Protein AF-0000000069190023 (afdb_homodimer)

Structure (mmCIF, N/CA/C/O backbone):
data_AF-0000000069190023-model_v1
#
loop_
_entity.id
_entity.type
_entity.pdbx_description
1 polymer 'Chromosome undetermined scaffold_128, whole genome shotgun sequence'
#
loop_
_atom_site.group_PDB
_atom_site.id
_atom_site.type_symbol
_atom_site.label_atom_id
_atom_site.label_alt_id
_atom_site.label_comp_id
_atom_site.label_asym_id
_atom_site.label_entity_id
_atom_site.label_seq_id
_atom_site.pdbx_PDB_ins_code
_atom_site.Cartn_x
_atom_site.Cartn_y
_atom_site.Cartn_z
_atom_site.occupancy
_atom_site.B_iso_or_equiv
_atom_site.auth_seq_id
_atom_site.auth_comp_id
_atom_site.auth_asym_id
_atom_site.auth_atom_id
_atom_site.pdbx_PDB_model_num
ATOM 1 N N . MET A 1 1 ? 37.844 -54.938 1.347 1 27.3 1 MET A N 1
ATOM 2 C CA . MET A 1 1 ? 37.562 -54.375 0.015 1 27.3 1 MET A CA 1
ATOM 3 C C . MET A 1 1 ? 36.375 -53.438 0.031 1 27.3 1 MET A C 1
ATOM 5 O O . MET A 1 1 ? 35.219 -53.906 0.115 1 27.3 1 MET A O 1
ATOM 9 N N . GLY A 1 2 ? 36.438 -52.438 0.807 1 32.78 2 GLY A N 1
ATOM 10 C CA . GLY A 1 2 ? 35.344 -51.594 1.274 1 32.78 2 GLY A CA 1
ATOM 11 C C . GLY A 1 2 ? 34.656 -50.844 0.153 1 32.78 2 GLY A C 1
ATOM 12 O O . GLY A 1 2 ? 35.25 -50.5 -0.848 1 32.78 2 GLY A O 1
ATOM 13 N N . ASP A 1 3 ? 33.344 -51.094 -0.125 1 28.48 3 ASP A N 1
ATOM 14 C CA . ASP A 1 3 ? 32.469 -50.625 -1.196 1 28.48 3 ASP A CA 1
ATOM 15 C C . ASP A 1 3 ? 32.531 -49.094 -1.325 1 28.48 3 ASP A C 1
ATOM 17 O O . ASP A 1 3 ? 32.25 -48.375 -0.377 1 28.48 3 ASP A O 1
ATOM 21 N N . LYS A 1 4 ? 33.562 -48.562 -2.082 1 33.53 4 LYS A N 1
ATOM 22 C CA . LYS A 1 4 ? 33.562 -47.156 -2.529 1 33.53 4 LYS A CA 1
ATOM 23 C C . LYS A 1 4 ? 32.219 -46.75 -3.078 1 33.53 4 LYS A C 1
ATOM 25 O O . LYS A 1 4 ? 31.703 -47.344 -4.023 1 33.53 4 LYS A O 1
ATOM 30 N N . LYS A 1 5 ? 31.453 -46.344 -2.186 1 37.91 5 LYS A N 1
ATOM 31 C CA . LYS A 1 5 ? 30.172 -45.75 -2.559 1 37.91 5 LYS A CA 1
ATOM 32 C C . LYS A 1 5 ? 30.312 -44.875 -3.814 1 37.91 5 LYS A C 1
ATOM 34 O O . LYS A 1 5 ? 31.219 -44.062 -3.914 1 37.91 5 LYS A O 1
ATOM 39 N N . LYS A 1 6 ? 29.891 -45.406 -4.984 1 35.62 6 LYS A N 1
ATOM 40 C CA . LYS A 1 6 ? 29.688 -44.75 -6.277 1 35.62 6 LYS A CA 1
ATOM 41 C C . LYS A 1 6 ? 29.172 -43.312 -6.102 1 35.62 6 LYS A C 1
ATOM 43 O O . LYS A 1 6 ? 28.172 -43.094 -5.434 1 35.62 6 LYS A O 1
ATOM 48 N N . LYS A 1 7 ? 30 -42.5 -6.078 1 41.22 7 LYS A N 1
ATOM 49 C CA . LYS A 1 7 ? 29.703 -41.062 -6.273 1 41.22 7 LYS A CA 1
ATOM 50 C C . LYS A 1 7 ? 28.734 -40.875 -7.434 1 41.22 7 LYS A C 1
ATOM 52 O O . LYS A 1 7 ? 29.062 -41.156 -8.586 1 41.22 7 LYS A O 1
ATOM 57 N N . GLY A 1 8 ? 27.5 -41.281 -7.359 1 36.22 8 GLY A N 1
ATOM 58 C CA . GLY A 1 8 ? 26.484 -41.188 -8.406 1 36.22 8 GLY A CA 1
ATOM 59 C C . GLY A 1 8 ? 26.75 -40.062 -9.391 1 36.22 8 GLY A C 1
ATOM 60 O O . GLY A 1 8 ? 27.359 -39.031 -9.031 1 36.22 8 GLY A O 1
ATOM 61 N N . ASP A 1 9 ? 26.781 -40.219 -10.773 1 43.06 9 ASP A N 1
ATOM 62 C CA . ASP A 1 9 ? 27 -39.375 -11.953 1 43.06 9 ASP A CA 1
ATOM 63 C C . ASP A 1 9 ? 26.203 -38.062 -11.852 1 43.06 9 ASP A C 1
ATOM 65 O O . ASP A 1 9 ? 25.016 -38.031 -12.164 1 43.06 9 ASP A O 1
ATOM 69 N N . GLN A 1 10 ? 26.125 -37.219 -10.922 1 49.12 10 GLN A N 1
ATOM 70 C CA . GLN A 1 10 ? 25.469 -35.906 -10.852 1 49.12 10 GLN A CA 1
ATOM 71 C C . GLN A 1 10 ? 25.703 -35.125 -12.141 1 49.12 10 GLN A C 1
ATOM 73 O O . GLN A 1 10 ? 26.812 -34.719 -12.43 1 49.12 10 GLN A O 1
ATOM 78 N N . VAL A 1 11 ? 25.125 -35.5 -13.328 1 58.81 11 VAL A N 1
ATOM 79 C CA . VAL A 1 11 ? 25.141 -34.75 -14.57 1 58.81 11 VAL A CA 1
ATOM 80 C C . VAL A 1 11 ? 25.109 -33.25 -14.25 1 58.81 11 VAL A C 1
ATOM 82 O O . VAL A 1 11 ? 24.266 -32.781 -13.477 1 58.81 11 VAL A O 1
ATOM 85 N N . GLU A 1 12 ? 26.188 -32.531 -14.398 1 77.69 12 GLU A N 1
ATOM 86 C CA . GLU A 1 12 ? 26.359 -31.109 -14.211 1 77.69 12 GLU A CA 1
ATOM 87 C C . GLU A 1 12 ? 25.25 -30.312 -14.906 1 77.69 12 GLU A C 1
ATOM 89 O O . GLU A 1 12 ? 24.953 -30.562 -16.078 1 77.69 12 GLU A O 1
ATOM 94 N N . ASP A 1 13 ? 24.266 -29.688 -14.328 1 89.62 13 ASP A N 1
ATOM 95 C CA . ASP A 1 13 ? 23.188 -28.859 -14.836 1 89.62 13 ASP A CA 1
ATOM 96 C C . ASP A 1 13 ? 23.719 -27.516 -15.328 1 89.62 13 ASP A C 1
ATOM 98 O O . ASP A 1 13 ? 24.047 -26.641 -14.523 1 89.62 13 ASP A O 1
ATOM 102 N N . PHE A 1 14 ? 23.922 -27.391 -16.656 1 92.31 14 PHE A N 1
ATOM 103 C CA . PHE A 1 14 ? 24.453 -26.188 -17.266 1 92.31 14 PHE A CA 1
ATOM 104 C C . PHE A 1 14 ? 23.312 -25.25 -17.703 1 92.31 14 PHE A C 1
ATOM 106 O O . PHE A 1 14 ? 23.516 -24.406 -18.562 1 92.31 14 PHE A O 1
ATOM 113 N N . SER A 1 15 ? 22.156 -25.438 -17.188 1 95.12 15 SER A N 1
ATOM 114 C CA . SER A 1 15 ? 20.969 -24.719 -17.656 1 95.12 15 SER A CA 1
ATOM 115 C C . SER A 1 15 ? 21.125 -23.219 -17.422 1 95.12 15 SER A C 1
ATOM 117 O O . SER A 1 15 ? 20.703 -22.406 -18.25 1 95.12 15 SER A O 1
ATOM 119 N N . THR A 1 16 ? 21.734 -22.812 -16.391 1 95.88 16 THR A N 1
ATOM 120 C CA . THR A 1 16 ? 21.875 -21.391 -16.078 1 95.88 16 THR A CA 1
ATOM 121 C C . THR A 1 16 ? 22.828 -20.719 -17.062 1 95.88 16 THR A C 1
ATOM 123 O O . THR A 1 16 ? 22.578 -19.594 -17.5 1 95.88 16 THR A O 1
ATOM 126 N N . GLU A 1 17 ? 23.891 -21.359 -17.328 1 95.25 17 GLU A N 1
ATOM 127 C CA . GLU A 1 17 ? 24.828 -20.844 -18.328 1 95.25 17 GLU A CA 1
ATOM 128 C C . GLU A 1 17 ? 24.156 -20.734 -19.688 1 95.25 17 GLU A C 1
ATOM 130 O O . GLU A 1 17 ? 24.375 -19.781 -20.422 1 95.25 17 GLU A O 1
ATOM 135 N N . GLN A 1 18 ? 23.469 -21.75 -20 1 96.69 18 GLN A N 1
ATOM 136 C CA . GLN A 1 18 ? 22.734 -21.734 -21.25 1 96.69 18 GLN A CA 1
ATOM 137 C C . GLN A 1 18 ? 21.719 -20.594 -21.281 1 96.69 18 GLN A C 1
ATOM 139 O O . GLN A 1 18 ? 21.531 -19.969 -22.328 1 96.69 18 GLN A O 1
ATOM 144 N N . LEU A 1 19 ? 21.031 -20.328 -20.172 1 97.5 19 LEU A N 1
ATOM 145 C CA . LEU A 1 19 ? 20.078 -19.234 -20.047 1 97.5 19 LEU A CA 1
ATOM 146 C C . LEU A 1 19 ? 20.75 -17.891 -20.328 1 97.5 19 LEU A C 1
ATOM 148 O O . LEU A 1 19 ? 20.203 -17.062 -21.062 1 97.5 19 LEU A O 1
ATOM 152 N N . ASN A 1 20 ? 21.891 -17.719 -19.75 1 95.69 20 ASN A N 1
ATOM 153 C CA . ASN A 1 20 ? 22.625 -16.484 -19.938 1 95.69 20 ASN A CA 1
ATOM 154 C C . ASN A 1 20 ? 22.969 -16.25 -21.406 1 95.69 20 ASN A C 1
ATOM 156 O O . ASN A 1 20 ? 22.781 -15.148 -21.922 1 95.69 20 ASN A O 1
ATOM 160 N N . LYS A 1 21 ? 23.406 -17.266 -22.062 1 96.19 21 LYS A N 1
ATOM 161 C CA . LYS A 1 21 ? 23.766 -17.188 -23.484 1 96.19 21 LYS A CA 1
ATOM 162 C C . LYS A 1 21 ? 22.547 -16.938 -24.344 1 96.19 21 LYS A C 1
ATOM 164 O O . LYS A 1 21 ? 22.562 -16.062 -25.219 1 96.19 21 LYS A O 1
ATOM 169 N N . LEU A 1 22 ? 21.547 -17.656 -24.125 1 97.38 22 LEU A N 1
ATOM 170 C CA . LEU A 1 22 ? 20.328 -17.562 -24.922 1 97.38 22 LEU A CA 1
ATOM 171 C C . LEU A 1 22 ? 19.656 -16.203 -24.734 1 97.38 22 LEU A C 1
ATOM 173 O O . LEU A 1 22 ? 19.125 -15.633 -25.688 1 97.38 22 LEU A O 1
ATOM 177 N N . TYR A 1 23 ? 19.594 -15.711 -23.516 1 97.75 23 TYR A N 1
ATOM 178 C CA . TYR A 1 23 ? 19.016 -14.406 -23.219 1 97.75 23 TYR A CA 1
ATOM 179 C C . TYR A 1 23 ? 19.703 -13.312 -24.031 1 97.75 23 TYR A C 1
ATOM 181 O O . TYR A 1 23 ? 19.047 -12.461 -24.625 1 97.75 23 TYR A O 1
ATOM 189 N N . ARG A 1 24 ? 20.984 -13.297 -24.031 1 97.31 24 ARG A N 1
ATOM 190 C CA . ARG A 1 24 ? 21.734 -12.305 -24.797 1 97.31 24 ARG A CA 1
ATOM 191 C C . ARG A 1 24 ? 21.422 -12.383 -26.281 1 97.31 24 ARG A C 1
ATOM 193 O O . ARG A 1 24 ? 21.219 -11.359 -26.938 1 97.31 24 ARG A O 1
ATOM 200 N N . LYS A 1 25 ? 21.406 -13.555 -26.766 1 97.75 25 LYS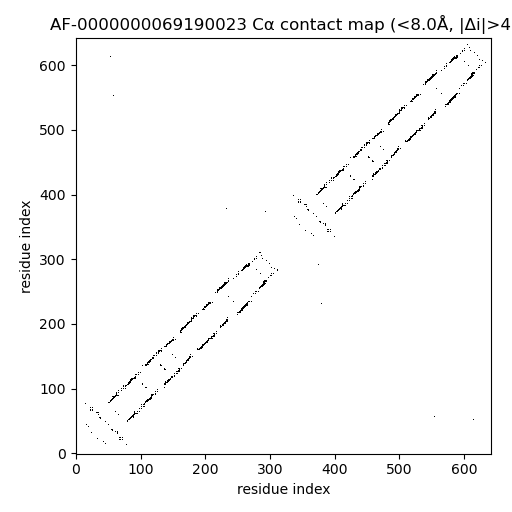 A N 1
ATOM 201 C CA . LYS A 1 25 ? 21.094 -13.781 -28.172 1 97.75 25 LYS A CA 1
ATOM 202 C C . LYS A 1 25 ? 19.703 -13.273 -28.516 1 97.75 25 LYS A C 1
ATOM 204 O O . LYS A 1 25 ? 19.5 -12.617 -29.547 1 97.75 25 LYS A O 1
ATOM 209 N N . ARG A 1 26 ? 18.734 -13.539 -27.688 1 97.5 26 ARG A N 1
ATOM 210 C CA . ARG A 1 26 ? 17.359 -13.141 -27.922 1 97.5 26 ARG A CA 1
ATOM 211 C C . ARG A 1 26 ? 17.203 -11.625 -27.875 1 97.5 26 ARG A C 1
ATOM 213 O O . ARG A 1 26 ? 16.422 -11.047 -28.641 1 97.5 26 ARG A O 1
ATOM 220 N N . CYS A 1 27 ? 17.844 -11.008 -26.938 1 97.69 27 CYS A N 1
ATOM 221 C CA . CYS A 1 27 ? 17.797 -9.555 -26.875 1 97.69 27 CYS A CA 1
ATOM 222 C C . CYS A 1 27 ? 18.344 -8.938 -28.156 1 97.69 27 CYS A C 1
ATOM 224 O O . CYS A 1 27 ? 17.781 -7.984 -28.688 1 97.69 27 CYS A O 1
ATOM 226 N N . GLU A 1 28 ? 19.391 -9.523 -28.625 1 97.19 28 GLU A N 1
ATOM 227 C CA . GLU A 1 28 ? 20 -9.062 -29.875 1 97.19 28 GLU A CA 1
ATOM 228 C C . GLU A 1 28 ? 19.047 -9.242 -31.047 1 97.19 28 GLU A C 1
ATOM 230 O O . GLU A 1 28 ? 18.859 -8.312 -31.844 1 97.19 28 GLU A O 1
ATOM 235 N N . ILE A 1 29 ? 18.5 -10.336 -31.172 1 96.69 29 ILE A N 1
ATOM 236 C CA . ILE A 1 29 ? 17.609 -10.672 -32.281 1 96.69 29 ILE A CA 1
ATOM 237 C C . ILE A 1 29 ? 16.406 -9.727 -32.281 1 96.69 29 ILE A C 1
ATOM 239 O O . ILE A 1 29 ? 15.945 -9.297 -33.344 1 96.69 29 ILE A O 1
ATOM 243 N N . ASN A 1 30 ? 15.922 -9.375 -31.078 1 96.44 30 ASN A N 1
ATOM 244 C CA . ASN A 1 30 ? 14.719 -8.555 -30.953 1 96.44 30 ASN A CA 1
ATOM 245 C C . ASN A 1 30 ? 15.055 -7.066 -30.906 1 96.44 30 ASN A C 1
ATOM 247 O O . ASN A 1 30 ? 14.156 -6.223 -30.953 1 96.44 30 ASN A O 1
ATOM 251 N N . GLY A 1 31 ? 16.312 -6.691 -30.844 1 95.94 31 GLY A N 1
ATOM 252 C CA . GLY A 1 31 ? 16.766 -5.309 -30.844 1 95.94 31 GLY A CA 1
ATOM 253 C C . GLY A 1 31 ? 16.453 -4.578 -29.547 1 95.94 31 GLY A C 1
ATOM 254 O O . GLY A 1 31 ? 16.078 -3.406 -29.578 1 95.94 31 GLY A O 1
ATOM 255 N N . VAL A 1 32 ? 16.375 -5.289 -28.406 1 96.5 32 VAL A N 1
ATOM 256 C CA . VAL A 1 32 ? 16.125 -4.668 -27.109 1 96.5 32 VAL A CA 1
ATOM 257 C C . VAL A 1 32 ? 17.375 -4.75 -26.234 1 96.5 32 VAL A C 1
ATOM 259 O O . VAL A 1 32 ? 18.156 -5.691 -26.359 1 96.5 32 VAL A O 1
ATOM 262 N N . PRO A 1 33 ? 17.641 -3.781 -25.453 1 95.5 33 PRO A N 1
ATOM 263 C CA . PRO A 1 33 ? 18.797 -3.811 -24.562 1 95.5 33 PRO A CA 1
ATOM 264 C C . PRO A 1 33 ? 18.672 -4.859 -23.469 1 95.5 33 PRO A C 1
ATOM 266 O O . PRO A 1 33 ? 17.562 -5.25 -23.109 1 95.5 33 PRO A O 1
ATOM 269 N N . LEU A 1 34 ? 19.812 -5.266 -23.031 1 95 34 LEU A N 1
ATOM 270 C CA . LEU A 1 34 ? 19.828 -6.148 -21.859 1 95 34 LEU A CA 1
ATOM 271 C C . LEU A 1 34 ? 19.344 -5.418 -20.625 1 95 34 LEU A C 1
ATOM 273 O O . LEU A 1 34 ? 19.688 -4.25 -20.406 1 95 34 LEU A O 1
ATOM 277 N N . CYS A 1 35 ? 18.469 -6.105 -19.875 1 93.12 35 CYS A N 1
ATOM 278 C CA . CYS A 1 35 ? 18.141 -5.582 -18.547 1 93.12 35 CYS A CA 1
ATOM 279 C C . CYS A 1 35 ? 19.344 -5.656 -17.625 1 93.12 35 CYS A C 1
ATOM 281 O O . CYS A 1 35 ? 19.859 -6.742 -17.359 1 93.12 35 CYS A O 1
ATOM 283 N N . LYS A 1 36 ? 19.719 -4.59 -17.109 1 86.06 36 LYS A N 1
ATOM 284 C CA . LYS A 1 36 ? 20.938 -4.512 -16.312 1 86.06 36 LYS A CA 1
ATOM 285 C C . LYS A 1 36 ? 20.844 -5.391 -15.07 1 86.06 36 LYS A C 1
ATOM 287 O O . LYS A 1 36 ? 21.781 -6.137 -14.758 1 86.06 36 LYS A O 1
ATOM 292 N N . ILE A 1 37 ? 19.797 -5.332 -14.414 1 84.88 37 ILE A N 1
ATOM 293 C CA . ILE A 1 37 ? 19.609 -6.062 -13.164 1 84.88 37 ILE A CA 1
ATOM 294 C C . ILE A 1 37 ? 19.641 -7.562 -13.43 1 84.88 37 ILE A C 1
ATOM 296 O O . ILE A 1 37 ? 20.328 -8.312 -12.727 1 84.88 37 ILE A O 1
ATOM 300 N N . PHE A 1 38 ? 18.938 -7.977 -14.422 1 92.75 38 PHE A N 1
ATOM 301 C CA . PHE A 1 38 ? 18.844 -9.391 -14.75 1 92.75 38 PHE A CA 1
ATOM 302 C C . PHE A 1 38 ? 20.203 -9.93 -15.188 1 92.75 38 PHE A C 1
ATOM 304 O O . PHE A 1 38 ? 20.625 -11 -14.742 1 92.75 38 PHE A O 1
ATOM 311 N N . LYS A 1 39 ? 20.812 -9.148 -16.031 1 91.56 39 LYS A N 1
ATOM 312 C CA . LYS A 1 39 ? 22.141 -9.531 -16.516 1 91.56 39 LYS A CA 1
ATOM 313 C C . LYS A 1 39 ? 23.109 -9.727 -15.352 1 91.56 39 LYS A C 1
ATOM 315 O O . LYS A 1 39 ? 23.812 -10.742 -15.289 1 91.56 39 LYS A O 1
ATOM 320 N N . GLU A 1 40 ? 23.141 -8.797 -14.539 1 85.19 40 GLU A N 1
ATOM 321 C CA . GLU A 1 40 ? 24.062 -8.852 -13.414 1 85.19 40 GLU A CA 1
ATOM 322 C C . GLU A 1 40 ? 23.75 -10.031 -12.5 1 85.19 40 GLU A C 1
ATOM 324 O O . GLU A 1 40 ? 24.656 -10.695 -12 1 85.19 40 GLU A O 1
ATOM 329 N N . ARG A 1 41 ? 22.531 -10.242 -12.289 1 86 41 ARG A N 1
ATOM 330 C CA . ARG A 1 41 ? 22.125 -11.359 -11.445 1 86 41 ARG A CA 1
ATOM 331 C C . ARG A 1 41 ? 22.5 -12.695 -12.086 1 86 41 ARG A C 1
ATOM 333 O O . ARG A 1 41 ? 23 -13.594 -11.406 1 86 41 ARG A O 1
ATOM 340 N N . LEU A 1 42 ? 22.234 -12.82 -13.297 1 91.06 42 LEU A N 1
ATOM 341 C CA . LEU A 1 42 ? 22.562 -14.039 -14.023 1 91.06 42 LEU A CA 1
ATOM 342 C C . LEU A 1 42 ? 24.062 -14.297 -13.984 1 91.06 42 LEU A C 1
ATOM 344 O O . LEU A 1 42 ? 24.5 -15.43 -13.758 1 91.06 42 LEU A O 1
ATOM 348 N N . GLU A 1 43 ? 24.797 -13.305 -14.234 1 89.44 43 GLU A N 1
ATOM 349 C CA . GLU A 1 43 ? 26.25 -13.438 -14.219 1 89.44 43 GLU A CA 1
ATOM 350 C C . GLU A 1 43 ? 26.75 -13.836 -12.836 1 89.44 43 GLU A C 1
ATOM 352 O O . GLU A 1 43 ? 27.656 -14.68 -12.719 1 89.44 43 GLU A O 1
ATOM 357 N N . ALA A 1 44 ? 26.172 -13.266 -11.906 1 83.62 44 ALA A N 1
ATOM 358 C CA . ALA A 1 44 ? 26.578 -13.578 -10.539 1 83.62 44 ALA A CA 1
ATOM 359 C C . ALA A 1 44 ? 26.281 -15.031 -10.203 1 83.62 44 ALA A C 1
ATOM 361 O O . ALA A 1 44 ? 27.125 -15.734 -9.656 1 83.62 44 ALA A O 1
ATOM 362 N N . VAL A 1 45 ? 25.125 -15.461 -10.5 1 87.12 45 VAL A N 1
ATOM 363 C CA . VAL A 1 45 ? 24.703 -16.828 -10.18 1 87.12 45 VAL A CA 1
ATOM 364 C C . VAL A 1 45 ? 25.547 -17.828 -10.977 1 87.12 45 VAL A C 1
ATOM 366 O O . VAL A 1 45 ? 25.922 -18.875 -10.453 1 87.12 45 VAL A O 1
ATOM 369 N N . CYS A 1 46 ? 25.828 -17.5 -12.188 1 88.94 46 CYS A N 1
ATOM 370 C CA . CYS A 1 46 ? 26.672 -18.344 -13.023 1 88.94 46 CYS A CA 1
ATOM 371 C C . CYS A 1 46 ? 28.062 -18.484 -12.43 1 88.94 46 CYS A C 1
ATOM 373 O O . CYS A 1 46 ? 28.625 -19.578 -12.398 1 88.94 46 CYS A O 1
ATOM 375 N N . SER A 1 47 ? 28.594 -17.406 -11.992 1 88 47 SER A N 1
ATOM 376 C CA . SER A 1 47 ? 29.938 -17.406 -11.445 1 88 47 SER A CA 1
ATOM 377 C C . SER A 1 47 ? 30.031 -18.25 -10.18 1 88 47 SER A C 1
ATOM 379 O O . SER A 1 47 ? 31.078 -18.828 -9.891 1 88 47 SER A O 1
ATOM 381 N N . GLU A 1 48 ? 28.984 -18.344 -9.523 1 86.06 48 GLU A N 1
ATOM 382 C CA . GLU A 1 48 ? 28.938 -19.094 -8.273 1 86.06 48 GLU A CA 1
ATOM 383 C C . GLU A 1 48 ? 28.562 -20.547 -8.516 1 86.06 48 GLU A C 1
ATOM 385 O O . GLU A 1 48 ? 28.547 -21.359 -7.586 1 86.06 48 GLU A O 1
ATOM 390 N N . GLY A 1 49 ? 28.281 -20.891 -9.766 1 86.88 49 GLY A N 1
ATOM 391 C CA . GLY A 1 49 ? 27.859 -22.25 -10.094 1 86.88 49 GLY A CA 1
ATOM 392 C C . GLY A 1 49 ? 26.516 -22.625 -9.5 1 86.88 49 GLY A C 1
ATOM 393 O O . GLY A 1 49 ? 26.281 -23.781 -9.156 1 86.88 49 GLY A O 1
ATOM 394 N N . GLU A 1 50 ? 25.703 -21.578 -9.266 1 89.56 50 GLU A N 1
ATOM 395 C CA . GLU A 1 50 ? 24.375 -21.766 -8.68 1 89.56 50 GLU A CA 1
ATOM 396 C C . GLU A 1 50 ? 23.281 -21.562 -9.727 1 89.56 50 GLU A C 1
ATOM 398 O O . GLU A 1 50 ? 23.562 -21.422 -10.914 1 89.56 50 GLU A O 1
ATOM 403 N N . HIS A 1 51 ? 22.047 -21.688 -9.352 1 93.38 51 HIS A N 1
ATOM 404 C CA . HIS A 1 51 ? 20.891 -21.516 -10.234 1 93.38 51 HIS A CA 1
ATOM 405 C C . HIS A 1 51 ? 20.031 -20.344 -9.773 1 93.38 51 HIS A C 1
ATOM 407 O O . HIS A 1 51 ? 20.078 -19.953 -8.602 1 93.38 51 HIS A O 1
ATOM 413 N N . LEU A 1 52 ? 19.312 -19.844 -10.758 1 92.44 52 LEU A N 1
ATOM 414 C CA . LEU A 1 52 ? 18.438 -18.703 -10.492 1 92.44 52 LEU A CA 1
ATOM 415 C C . LEU A 1 52 ? 17.109 -19.172 -9.914 1 92.44 52 LEU A C 1
ATOM 417 O O . LEU A 1 52 ? 16.312 -19.812 -10.609 1 92.44 52 LEU A O 1
ATOM 421 N N . GLN A 1 53 ? 16.828 -18.875 -8.711 1 91.62 53 GLN A N 1
ATOM 422 C CA . GLN A 1 53 ? 15.586 -19.297 -8.078 1 91.62 53 GLN A CA 1
ATOM 423 C C . GLN A 1 53 ? 14.594 -18.156 -7.984 1 91.62 53 GLN A C 1
ATOM 425 O O . GLN A 1 53 ? 13.375 -18.375 -8.008 1 91.62 53 GLN A O 1
ATOM 430 N N . ASN A 1 54 ? 15.125 -16.984 -7.828 1 90.69 54 ASN A N 1
ATOM 431 C CA . ASN A 1 54 ? 14.305 -15.781 -7.684 1 90.69 54 ASN A CA 1
ATOM 432 C C . ASN A 1 54 ? 14.742 -14.688 -8.656 1 90.69 54 ASN A C 1
ATOM 434 O O . ASN A 1 54 ? 15.93 -14.375 -8.758 1 90.69 54 ASN A O 1
ATOM 438 N N . VAL A 1 55 ? 13.773 -14.141 -9.352 1 92.88 55 VAL A N 1
ATOM 439 C CA . VAL A 1 55 ? 14.023 -13.023 -10.25 1 92.88 55 VAL A CA 1
ATOM 440 C C . VAL A 1 55 ? 13.141 -11.844 -9.867 1 92.88 55 VAL A C 1
ATOM 442 O O . VAL A 1 55 ? 11.914 -11.953 -9.859 1 92.88 55 VAL A O 1
ATOM 445 N N . LYS A 1 56 ? 13.734 -10.805 -9.547 1 91.25 56 LYS A N 1
ATOM 446 C CA . LYS A 1 56 ? 13.047 -9.562 -9.219 1 91.25 56 LYS A CA 1
ATOM 447 C C . LYS A 1 56 ? 13.578 -8.398 -10.047 1 91.25 56 LYS A C 1
ATOM 449 O O . LYS A 1 56 ? 14.75 -8.031 -9.938 1 91.25 56 LYS A O 1
ATOM 454 N N . LEU A 1 57 ? 12.719 -7.883 -10.836 1 92.19 57 LEU A N 1
ATOM 455 C CA . LEU A 1 57 ? 13.109 -6.812 -11.75 1 92.19 57 LEU A CA 1
ATOM 456 C C . LEU A 1 57 ? 12.242 -5.578 -11.539 1 92.19 57 LEU A C 1
ATOM 458 O O . LEU A 1 57 ? 11.047 -5.691 -11.25 1 92.19 57 LEU A O 1
ATOM 462 N N . TRP A 1 58 ? 12.867 -4.379 -11.711 1 88.56 58 TRP A N 1
ATOM 463 C CA . TRP A 1 58 ? 12.125 -3.129 -11.594 1 88.56 58 TRP A CA 1
ATOM 464 C C . TRP A 1 58 ? 12.523 -2.154 -12.703 1 88.56 58 TRP A C 1
ATOM 466 O O . TRP A 1 58 ? 12.203 -0.964 -12.625 1 88.56 58 TRP A O 1
ATOM 476 N N . GLU A 1 59 ? 13.203 -2.643 -13.617 1 87.62 59 GLU A N 1
ATOM 477 C CA . GLU A 1 59 ? 13.594 -1.833 -14.766 1 87.62 59 GLU A CA 1
ATOM 478 C C . GLU A 1 59 ? 12.609 -2.004 -15.922 1 87.62 59 GLU A C 1
ATOM 480 O O . GLU A 1 59 ? 12.156 -3.115 -16.203 1 87.62 59 GLU A O 1
ATOM 485 N N . GLU A 1 60 ? 12.391 -0.888 -16.531 1 90.88 60 GLU A N 1
ATOM 486 C CA . GLU A 1 60 ? 11.477 -0.965 -17.672 1 90.88 60 GLU A CA 1
ATOM 487 C C . GLU A 1 60 ? 12.102 -1.727 -18.828 1 90.88 60 GLU A C 1
ATOM 489 O O . GLU A 1 60 ? 13.164 -1.351 -19.328 1 90.88 60 GLU A O 1
ATOM 494 N N . MET A 1 61 ? 11.461 -2.771 -19.25 1 95.75 61 MET A N 1
ATOM 495 C CA . MET A 1 61 ? 11.93 -3.592 -20.359 1 95.75 61 MET A CA 1
ATOM 496 C C . MET A 1 61 ? 10.938 -3.553 -21.531 1 95.75 61 MET A C 1
ATOM 498 O O . MET A 1 61 ? 11.32 -3.768 -22.672 1 95.75 61 MET A O 1
ATOM 502 N N . GLY A 1 62 ? 9.656 -3.283 -21.172 1 96.12 62 GLY A N 1
ATOM 503 C CA . GLY A 1 62 ? 8.617 -3.383 -22.188 1 96.12 62 GLY A CA 1
ATOM 504 C C . GLY A 1 62 ? 8.242 -4.816 -22.516 1 96.12 62 GLY A C 1
ATOM 505 O O . GLY A 1 62 ? 8.891 -5.758 -22.062 1 96.12 62 GLY A O 1
ATOM 506 N N . PRO A 1 63 ? 7.152 -4.961 -23.312 1 97.06 63 PRO A N 1
ATOM 507 C CA . PRO A 1 63 ? 6.672 -6.312 -23.625 1 97.06 63 PRO A CA 1
ATOM 508 C C . PRO A 1 63 ? 7.684 -7.129 -24.422 1 97.06 63 PRO A C 1
ATOM 510 O O . PRO A 1 63 ? 7.824 -8.336 -24.203 1 97.06 63 PRO A O 1
ATOM 513 N N . VAL A 1 64 ? 8.438 -6.504 -25.312 1 97.5 64 VAL A N 1
ATOM 514 C CA . VAL A 1 64 ? 9.398 -7.207 -26.156 1 97.5 64 VAL A CA 1
ATOM 515 C C . VAL A 1 64 ? 10.586 -7.672 -25.312 1 97.5 64 VAL A C 1
ATOM 517 O O . VAL A 1 64 ? 11.086 -8.781 -25.484 1 97.5 64 VAL A O 1
ATOM 520 N N . GLY A 1 65 ? 11.016 -6.785 -24.422 1 97.81 65 GLY A N 1
ATOM 521 C CA . GLY A 1 65 ? 12.094 -7.16 -23.516 1 97.81 65 GLY A CA 1
ATOM 522 C C . GLY A 1 65 ? 11.734 -8.336 -22.609 1 97.81 65 GLY A C 1
ATOM 523 O O . GLY A 1 65 ? 12.547 -9.242 -22.438 1 97.81 65 GLY A O 1
ATOM 524 N N . VAL A 1 66 ? 10.531 -8.328 -22.109 1 98.12 66 VAL A N 1
ATOM 525 C CA . VAL A 1 66 ? 10.07 -9.422 -21.266 1 98.12 66 VAL A CA 1
ATOM 526 C C . VAL A 1 66 ? 9.953 -10.703 -22.078 1 98.12 66 VAL A C 1
ATOM 528 O O . VAL A 1 66 ? 10.336 -11.781 -21.609 1 98.12 66 VAL A O 1
ATOM 531 N N . ARG A 1 67 ? 9.461 -10.586 -23.234 1 97.75 67 ARG A N 1
ATOM 532 C CA . ARG A 1 67 ? 9.352 -11.734 -24.125 1 97.75 67 ARG A CA 1
ATOM 533 C C . ARG A 1 67 ? 10.711 -12.375 -24.375 1 97.75 67 ARG A C 1
ATOM 535 O O . ARG A 1 67 ? 10.852 -13.594 -24.312 1 97.75 67 ARG A O 1
ATOM 542 N N . ALA A 1 68 ? 11.672 -11.547 -24.672 1 97.81 68 ALA A N 1
ATOM 543 C CA . ALA A 1 68 ? 13.016 -12.055 -24.906 1 97.81 68 ALA A CA 1
ATOM 544 C C . ALA A 1 68 ? 13.523 -12.852 -23.703 1 97.81 68 ALA A C 1
ATOM 546 O O . ALA A 1 68 ? 14.102 -13.93 -23.859 1 97.81 68 ALA A O 1
ATOM 547 N N . MET A 1 69 ? 13.328 -12.352 -22.562 1 98.06 69 MET A N 1
ATOM 548 C CA . MET A 1 69 ? 13.742 -13.008 -21.344 1 98.06 69 MET A CA 1
ATOM 549 C C . MET A 1 69 ? 12.984 -14.32 -21.141 1 98.06 69 MET A C 1
ATOM 551 O O . MET A 1 69 ? 13.594 -15.383 -20.984 1 98.06 69 MET A O 1
ATOM 555 N N . MET A 1 70 ? 11.664 -14.289 -21.266 1 98.19 70 MET A N 1
ATOM 556 C CA . MET A 1 70 ? 10.836 -15.438 -20.906 1 98.19 70 MET A CA 1
ATOM 557 C C . MET A 1 70 ? 10.977 -16.547 -21.953 1 98.19 70 MET A C 1
ATOM 559 O O . MET A 1 70 ? 10.922 -17.734 -21.609 1 98.19 70 MET A O 1
ATOM 563 N N . GLU A 1 71 ? 11.117 -16.219 -23.172 1 97.75 71 GLU A N 1
ATOM 564 C CA . GLU A 1 71 ? 11.336 -17.234 -24.203 1 97.75 71 GLU A CA 1
ATOM 565 C C . GLU A 1 71 ? 12.633 -18 -23.953 1 97.75 71 GLU A C 1
ATOM 567 O O . GLU A 1 71 ? 12.727 -19.188 -24.266 1 97.75 71 GLU A O 1
ATOM 572 N N . SER A 1 72 ? 13.578 -17.328 -23.438 1 98.06 72 SER A N 1
ATOM 573 C CA . SER A 1 72 ? 14.82 -18.016 -23.078 1 98.06 72 SER A CA 1
ATOM 574 C C . SER A 1 72 ? 14.578 -19.047 -21.984 1 98.06 72 SER A C 1
ATOM 576 O O . SER A 1 72 ? 15.086 -20.172 -22.062 1 98.06 72 SER A O 1
ATOM 578 N N . PHE A 1 73 ? 13.82 -18.672 -20.984 1 98.19 73 PHE A N 1
ATOM 579 C CA . PHE A 1 73 ? 13.445 -19.625 -19.953 1 98.19 73 PHE A CA 1
ATOM 580 C C . PHE A 1 73 ? 12.688 -20.812 -20.531 1 98.19 73 PHE A C 1
ATOM 582 O O . PHE A 1 73 ? 12.961 -21.953 -20.188 1 98.19 73 PHE A O 1
ATOM 589 N N . THR A 1 74 ? 11.766 -20.531 -21.453 1 98.12 74 THR A N 1
ATOM 590 C CA . THR A 1 74 ? 10.875 -21.547 -22.031 1 98.12 74 THR A CA 1
ATOM 591 C C . THR A 1 74 ? 11.664 -22.516 -22.891 1 98.12 74 THR A C 1
ATOM 593 O O . THR A 1 74 ? 11.492 -23.734 -22.781 1 98.12 74 THR A O 1
ATOM 596 N N . GLU A 1 75 ? 12.5 -21.984 -23.688 1 97.5 75 GLU A N 1
ATOM 597 C CA . GLU A 1 75 ? 13.266 -22.812 -24.625 1 97.5 75 GLU A CA 1
ATOM 598 C C . GLU A 1 75 ? 14.156 -23.797 -23.875 1 97.5 75 GLU A C 1
ATOM 600 O O . GLU A 1 75 ? 14.258 -24.969 -24.25 1 97.5 75 GLU A O 1
ATOM 605 N N . ILE A 1 76 ? 14.734 -23.375 -22.812 1 96.5 76 ILE A N 1
ATOM 606 C CA . ILE A 1 76 ? 15.633 -24.203 -22.031 1 96.5 76 ILE A CA 1
ATOM 607 C C . ILE A 1 76 ? 14.828 -25.141 -21.141 1 96.5 76 ILE A C 1
ATOM 609 O O . ILE A 1 76 ? 15.305 -26.219 -20.75 1 96.5 76 ILE A O 1
ATOM 613 N N . GLY A 1 77 ? 13.617 -24.828 -20.922 1 97.31 77 GLY A N 1
ATOM 614 C CA . GLY A 1 77 ? 12.875 -25.531 -19.891 1 97.31 77 GLY A CA 1
ATOM 615 C C . GLY A 1 77 ? 13.477 -25.375 -18.5 1 97.31 77 GLY A C 1
ATOM 616 O O . GLY A 1 77 ? 13.703 -26.359 -17.797 1 97.31 77 GLY A O 1
ATOM 617 N N . TYR A 1 78 ? 13.773 -24.156 -18.141 1 97.38 78 TYR A N 1
ATOM 618 C CA . TYR A 1 78 ? 14.484 -23.859 -16.906 1 97.38 78 TYR A CA 1
ATOM 619 C C . TYR A 1 78 ? 13.656 -24.25 -15.68 1 97.38 78 TYR A C 1
ATOM 621 O O . TYR A 1 78 ? 12.555 -23.75 -15.477 1 97.38 78 TYR A O 1
ATOM 629 N N . LYS A 1 79 ? 14.148 -25.062 -14.859 1 97.06 79 LYS A N 1
ATOM 630 C CA . LYS A 1 79 ? 13.336 -25.719 -13.836 1 97.06 79 LYS A CA 1
ATOM 631 C C . LYS A 1 79 ? 13.617 -25.141 -12.453 1 97.06 79 LYS A C 1
ATOM 633 O O . LYS A 1 79 ? 12.984 -25.516 -11.469 1 97.06 79 LYS A O 1
ATOM 638 N N . HIS A 1 80 ? 14.5 -24.172 -12.367 1 96.38 80 HIS A N 1
ATOM 639 C CA . HIS A 1 80 ? 14.977 -23.75 -11.055 1 96.38 80 HIS A CA 1
ATOM 640 C C . HIS A 1 80 ? 14.234 -22.516 -10.57 1 96.38 80 HIS A C 1
ATOM 642 O O . HIS A 1 80 ? 14.273 -22.188 -9.383 1 96.38 80 HIS A O 1
ATOM 648 N N . LEU A 1 81 ? 13.531 -21.828 -11.461 1 96.44 81 LEU A N 1
ATOM 649 C CA . LEU A 1 81 ? 12.891 -20.562 -11.109 1 96.44 81 LEU A CA 1
ATOM 650 C C . LEU A 1 81 ? 11.664 -20.797 -10.242 1 96.44 81 LEU A C 1
ATOM 652 O O . LEU A 1 81 ? 10.727 -21.5 -10.656 1 96.44 81 LEU A O 1
ATOM 656 N N . LYS A 1 82 ? 11.609 -20.203 -9.078 1 94.94 82 LYS A N 1
ATOM 657 C CA . LYS A 1 82 ? 10.516 -20.391 -8.133 1 94.94 82 LYS A CA 1
ATOM 658 C C . LYS A 1 82 ? 9.688 -19.125 -7.973 1 94.94 82 LYS A C 1
ATOM 660 O O . LYS A 1 82 ? 8.492 -19.188 -7.676 1 94.94 82 LYS A O 1
ATOM 665 N N . GLN A 1 83 ? 10.367 -18.031 -8.133 1 95.31 83 GLN A N 1
ATOM 666 C CA . GLN A 1 83 ? 9.688 -16.75 -7.938 1 95.31 83 GLN A CA 1
ATOM 667 C C . GLN A 1 83 ? 10.062 -15.75 -9.031 1 95.31 83 GLN A C 1
ATOM 669 O O . GLN A 1 83 ? 11.242 -15.609 -9.367 1 95.31 83 GLN A O 1
ATOM 674 N N . LEU A 1 84 ? 9.055 -15.102 -9.57 1 96.69 84 LEU A N 1
ATOM 675 C CA . LEU A 1 84 ? 9.227 -14.031 -10.539 1 96.69 84 LEU A CA 1
ATOM 676 C C . LEU A 1 84 ? 8.461 -12.781 -10.109 1 96.69 84 LEU A C 1
ATOM 678 O O . LEU A 1 84 ? 7.242 -12.82 -9.953 1 96.69 84 LEU A O 1
ATOM 682 N N . ARG A 1 85 ? 9.203 -11.727 -9.891 1 95.19 85 ARG A N 1
ATOM 683 C CA . ARG A 1 85 ? 8.609 -10.453 -9.508 1 95.19 85 ARG A CA 1
ATOM 684 C C . ARG A 1 85 ? 8.984 -9.352 -10.492 1 95.19 85 ARG A C 1
ATOM 686 O O . ARG A 1 85 ? 10.172 -9.047 -10.68 1 95.19 85 ARG A O 1
ATOM 693 N N . LEU A 1 86 ? 7.988 -8.812 -11.117 1 96.12 86 LEU A N 1
ATOM 694 C CA . LEU A 1 86 ? 8.164 -7.676 -12.016 1 96.12 86 LEU A CA 1
ATOM 695 C C . LEU A 1 86 ? 7.441 -6.441 -11.484 1 96.12 86 LEU A C 1
ATOM 697 O O . LEU A 1 86 ? 6.215 -6.445 -11.344 1 96.12 86 LEU A O 1
ATOM 701 N N . TRP A 1 87 ? 8.188 -5.438 -11.227 1 91.94 87 TRP A N 1
ATOM 702 C CA . TRP A 1 87 ? 7.625 -4.18 -10.742 1 91.94 87 TRP A CA 1
ATOM 703 C C . TRP A 1 87 ? 7.895 -3.047 -11.727 1 91.94 87 TRP A C 1
ATOM 705 O O . TRP A 1 87 ? 9.039 -2.613 -11.891 1 91.94 87 TRP A O 1
ATOM 715 N N . ARG A 1 88 ? 6.875 -2.592 -12.344 1 89.69 88 ARG A N 1
ATOM 716 C CA . ARG A 1 88 ? 6.965 -1.487 -13.297 1 89.69 88 ARG A CA 1
ATOM 717 C C . ARG A 1 88 ? 7.934 -1.815 -14.43 1 89.69 88 ARG A C 1
ATOM 719 O O . ARG A 1 88 ? 8.812 -1.013 -14.758 1 89.69 88 ARG A O 1
ATOM 726 N N . VAL A 1 89 ? 7.797 -2.938 -14.914 1 95.25 89 VAL A N 1
ATOM 727 C CA . VAL A 1 89 ? 8.586 -3.412 -16.047 1 95.25 89 VAL A CA 1
ATOM 728 C C . VAL A 1 89 ? 7.832 -3.17 -17.344 1 95.25 89 VAL A C 1
ATOM 730 O O . VAL A 1 89 ? 8.422 -3.205 -18.438 1 95.25 89 VAL A O 1
ATOM 733 N N . LYS A 1 90 ? 6.641 -2.906 -17.266 1 95.81 90 LYS A N 1
ATOM 734 C CA . LYS A 1 90 ? 5.75 -2.633 -18.391 1 95.81 90 LYS A CA 1
ATOM 735 C C . LYS A 1 90 ? 5.625 -3.85 -19.312 1 95.81 90 LYS A C 1
ATOM 737 O O . LYS A 1 90 ? 5.727 -3.727 -20.531 1 95.81 90 LYS A O 1
ATOM 742 N N . CYS A 1 91 ? 5.398 -4.957 -18.719 1 96.44 91 CYS A N 1
ATOM 743 C CA . CYS A 1 91 ? 5.336 -6.164 -19.531 1 96.44 91 CYS A CA 1
ATOM 744 C C . CYS A 1 91 ? 4.066 -6.188 -20.375 1 96.44 91 CYS A C 1
ATOM 746 O O . CYS A 1 91 ? 4.039 -6.797 -21.453 1 96.44 91 CYS A O 1
ATOM 748 N N . GLN A 1 92 ? 2.945 -5.516 -19.922 1 97.81 92 GLN A N 1
ATOM 749 C CA . GLN A 1 92 ? 1.682 -5.484 -20.656 1 97.81 92 GLN A CA 1
ATOM 750 C C . GLN A 1 92 ? 1.154 -6.895 -20.906 1 97.81 92 GLN A C 1
ATOM 752 O O . GLN A 1 92 ? 1.615 -7.852 -20.281 1 97.81 92 GLN A O 1
ATOM 757 N N . ASP A 1 93 ? 0.115 -7.094 -21.75 1 98.56 93 ASP A N 1
ATOM 758 C CA . ASP A 1 93 ? -0.558 -8.375 -21.953 1 98.56 93 ASP A CA 1
ATOM 759 C C . ASP A 1 93 ? 0.349 -9.367 -22.688 1 98.56 93 ASP A C 1
ATOM 761 O O . ASP A 1 93 ? 0.347 -10.555 -22.375 1 98.56 93 ASP A O 1
ATOM 765 N N . GLU A 1 94 ? 1.115 -8.867 -23.578 1 97.88 94 GLU A N 1
ATOM 766 C CA . GLU A 1 94 ? 2.006 -9.75 -24.344 1 97.88 94 GLU A CA 1
ATOM 767 C C . GLU A 1 94 ? 3.066 -10.367 -23.422 1 97.88 94 GLU A C 1
ATOM 769 O O . GLU A 1 94 ? 3.408 -11.539 -23.578 1 97.88 94 GLU A O 1
ATOM 774 N N . GLY A 1 95 ? 3.654 -9.562 -22.594 1 98.38 95 GLY A N 1
ATOM 775 C CA . GLY A 1 95 ? 4.586 -10.102 -21.625 1 98.38 95 GLY A CA 1
ATOM 776 C C . GLY A 1 95 ? 3.971 -11.18 -20.75 1 98.38 95 GLY A C 1
ATOM 777 O O . GLY A 1 95 ? 4.602 -12.211 -20.484 1 98.38 95 GLY A O 1
ATOM 778 N N . VAL A 1 96 ? 2.738 -10.953 -20.359 1 98.69 96 VAL A N 1
ATOM 779 C CA . VAL A 1 96 ? 2.027 -11.93 -19.531 1 98.69 96 VAL A CA 1
ATOM 780 C C . VAL A 1 96 ? 1.86 -13.234 -20.312 1 98.69 96 VAL A C 1
ATOM 782 O O . VAL A 1 96 ? 2.045 -14.32 -19.766 1 98.69 96 VAL A O 1
ATOM 785 N N . ARG A 1 97 ? 1.542 -13.125 -21.531 1 98.62 97 ARG A N 1
ATOM 786 C CA . ARG A 1 97 ? 1.383 -14.312 -22.359 1 98.62 97 ARG A CA 1
ATOM 787 C C . ARG A 1 97 ? 2.637 -15.18 -22.328 1 98.62 97 ARG A C 1
ATOM 789 O O . ARG A 1 97 ? 2.553 -16.391 -22.141 1 98.62 97 ARG A O 1
ATOM 796 N N . THR A 1 98 ? 3.775 -14.57 -22.547 1 98.5 98 THR A N 1
ATOM 797 C CA . THR A 1 98 ? 5.027 -15.32 -22.609 1 98.5 98 THR A CA 1
ATOM 798 C C . THR A 1 98 ? 5.375 -15.906 -21.25 1 98.5 98 THR A C 1
ATOM 800 O O . THR A 1 98 ? 5.945 -17 -21.156 1 98.5 98 THR A O 1
ATOM 803 N N . ILE A 1 99 ? 5.062 -15.195 -20.203 1 98.75 99 ILE A N 1
ATOM 804 C CA . ILE A 1 99 ? 5.242 -15.727 -18.859 1 98.75 99 ILE A CA 1
ATOM 805 C C . ILE A 1 99 ? 4.383 -16.984 -18.688 1 98.75 99 ILE A C 1
ATOM 807 O O . ILE A 1 99 ? 4.859 -18 -18.188 1 98.75 99 ILE A O 1
ATOM 811 N N . CYS A 1 100 ? 3.127 -16.906 -19.125 1 98.62 100 CYS A N 1
ATOM 812 C CA . CYS A 1 100 ? 2.193 -18.031 -18.984 1 98.62 100 CYS A CA 1
ATOM 813 C C . CYS A 1 100 ? 2.656 -19.234 -19.797 1 98.62 100 CYS A C 1
ATOM 815 O O . CYS A 1 100 ? 2.508 -20.375 -19.359 1 98.62 100 CYS A O 1
ATOM 817 N N . LEU A 1 101 ? 3.215 -19.016 -20.953 1 98.38 101 LEU A N 1
ATOM 818 C CA . LEU A 1 101 ? 3.756 -20.109 -21.75 1 98.38 101 LEU A CA 1
ATOM 819 C C . LEU A 1 101 ? 4.863 -20.828 -21 1 98.38 101 LEU A C 1
ATOM 821 O O . LEU A 1 101 ? 4.926 -22.062 -21.031 1 98.38 101 LEU A O 1
ATOM 825 N N . TYR A 1 102 ? 5.711 -20.109 -20.406 1 98.44 102 TYR A N 1
ATOM 826 C CA . TYR A 1 102 ? 6.777 -20.688 -19.609 1 98.44 102 TYR A CA 1
ATOM 827 C C . TYR A 1 102 ? 6.207 -21.516 -18.453 1 98.44 102 TYR A C 1
ATOM 829 O O . TYR A 1 102 ? 6.633 -22.656 -18.234 1 98.44 102 TYR A O 1
ATOM 837 N N . ILE A 1 103 ? 5.195 -20.938 -17.719 1 98.38 103 ILE A N 1
ATOM 838 C CA . ILE A 1 103 ? 4.594 -21.625 -16.578 1 98.38 103 ILE A CA 1
ATOM 839 C C . ILE A 1 103 ? 3.92 -22.922 -17.047 1 98.38 103 ILE A C 1
ATOM 841 O O . ILE A 1 103 ? 4 -23.938 -16.359 1 98.38 103 ILE A O 1
ATOM 845 N N . ASP A 1 104 ? 3.283 -22.844 -18.125 1 97.5 104 ASP A N 1
ATOM 846 C CA . ASP A 1 104 ? 2.594 -24.016 -18.656 1 97.5 104 ASP A CA 1
ATOM 847 C C . ASP A 1 104 ? 3.586 -25.109 -19.031 1 97.5 104 ASP A C 1
ATOM 849 O O . ASP A 1 104 ? 3.283 -26.297 -18.906 1 97.5 104 ASP A O 1
ATOM 853 N N . LYS A 1 105 ? 4.703 -24.734 -19.469 1 96.75 105 LYS A N 1
ATOM 854 C CA . LYS A 1 105 ? 5.715 -25.688 -19.922 1 96.75 105 LYS A CA 1
ATOM 855 C C . LYS A 1 105 ? 6.395 -26.375 -18.75 1 96.75 105 LYS A C 1
ATOM 857 O O . LYS A 1 105 ? 6.523 -27.594 -18.719 1 96.75 105 LYS A O 1
ATOM 862 N N . VAL A 1 106 ? 6.852 -25.625 -17.75 1 95.81 106 VAL A N 1
ATOM 863 C CA . VAL A 1 106 ? 7.711 -26.156 -16.703 1 95.81 106 VAL A CA 1
ATOM 864 C C . VAL A 1 106 ? 6.875 -26.469 -15.461 1 95.81 106 VAL A C 1
ATOM 866 O O . VAL A 1 106 ? 7.176 -27.422 -14.734 1 95.81 106 VAL A O 1
ATOM 869 N N . ARG A 1 107 ? 5.855 -25.625 -15.164 1 95.12 107 ARG A N 1
ATOM 870 C CA . ARG A 1 107 ? 4.844 -25.812 -14.125 1 95.12 107 ARG A CA 1
ATOM 871 C C . ARG A 1 107 ? 5.484 -25.891 -12.742 1 95.12 107 ARG A C 1
ATOM 873 O O . ARG A 1 107 ? 5.059 -26.688 -11.906 1 95.12 107 ARG A O 1
ATOM 880 N N . LEU A 1 108 ? 6.551 -25.094 -12.5 1 96 108 LEU A N 1
ATOM 881 C CA . LEU A 1 108 ? 7.25 -25.172 -11.219 1 96 108 LEU A CA 1
ATOM 882 C C . LEU A 1 108 ? 7.27 -23.812 -10.523 1 96 108 LEU A C 1
ATOM 884 O O . LEU A 1 108 ? 7.641 -23.719 -9.352 1 96 108 LEU A O 1
ATOM 888 N N . LEU A 1 109 ? 6.859 -22.781 -11.219 1 97.75 109 LEU A N 1
ATOM 889 C CA . LEU A 1 109 ? 6.82 -21.453 -10.602 1 97.75 109 LEU A CA 1
ATOM 890 C C . LEU A 1 109 ? 5.809 -21.422 -9.461 1 97.75 109 LEU A C 1
ATOM 892 O O . LEU A 1 109 ? 4.68 -21.891 -9.609 1 97.75 109 LEU A O 1
ATOM 896 N N . GLU A 1 110 ? 6.172 -20.859 -8.344 1 97.19 110 GLU A N 1
ATOM 897 C CA . GLU A 1 110 ? 5.316 -20.859 -7.156 1 97.19 110 GLU A CA 1
ATOM 898 C C . GLU A 1 110 ? 4.766 -19.453 -6.875 1 97.19 110 GLU A C 1
ATOM 900 O O . GLU A 1 110 ? 3.65 -19.312 -6.367 1 97.19 110 GLU A O 1
ATOM 905 N N . VAL A 1 111 ? 5.574 -18.453 -7.137 1 96.81 111 VAL A N 1
ATOM 906 C CA . VAL A 1 111 ? 5.203 -17.078 -6.812 1 96.81 111 VAL A CA 1
ATOM 907 C C . VAL A 1 111 ? 5.32 -16.203 -8.055 1 96.81 111 VAL A C 1
ATOM 909 O O . VAL A 1 111 ? 6.371 -16.172 -8.703 1 96.81 111 VAL A O 1
ATOM 912 N N . LEU A 1 112 ? 4.227 -15.492 -8.367 1 98.12 112 LEU A N 1
ATOM 913 C CA . LEU A 1 112 ? 4.207 -14.562 -9.492 1 98.12 112 LEU A CA 1
ATOM 914 C C . LEU A 1 112 ? 3.68 -13.195 -9.062 1 98.12 112 LEU A C 1
ATOM 916 O O . LEU A 1 112 ? 2.488 -13.055 -8.781 1 98.12 112 LEU A O 1
ATOM 920 N N . ASP A 1 113 ? 4.562 -12.18 -9.016 1 96.81 113 ASP A N 1
ATOM 921 C CA . ASP A 1 113 ? 4.215 -10.805 -8.664 1 96.81 113 ASP A CA 1
ATOM 922 C C . ASP A 1 113 ? 4.363 -9.875 -9.867 1 96.81 113 ASP A C 1
ATOM 924 O O . ASP A 1 113 ? 5.48 -9.547 -10.273 1 96.81 113 ASP A O 1
ATOM 928 N N . LEU A 1 114 ? 3.283 -9.469 -10.398 1 98.12 114 LEU A N 1
ATOM 929 C CA . LEU A 1 114 ? 3.283 -8.539 -11.523 1 98.12 114 LEU A CA 1
ATOM 930 C C . LEU A 1 114 ? 2.699 -7.191 -11.117 1 98.12 114 LEU A C 1
ATOM 932 O O . LEU A 1 114 ? 1.552 -6.883 -11.445 1 98.12 114 LEU A O 1
ATOM 936 N N . LEU A 1 115 ? 3.484 -6.379 -10.547 1 95.62 115 LEU A N 1
ATOM 937 C CA . LEU A 1 115 ? 3.012 -5.141 -9.945 1 95.62 115 LEU A CA 1
ATOM 938 C C . LEU A 1 115 ? 3.172 -3.967 -10.906 1 95.62 115 LEU A C 1
ATOM 940 O O . LEU A 1 115 ? 4.277 -3.686 -11.367 1 95.62 115 LEU A O 1
ATOM 944 N N . ASP A 1 116 ? 2.074 -3.355 -11.203 1 92.94 116 ASP A N 1
ATOM 945 C CA . ASP A 1 116 ? 2.104 -2.139 -12.008 1 92.94 116 ASP A CA 1
ATOM 946 C C . ASP A 1 116 ? 2.797 -2.383 -13.344 1 92.94 116 ASP A C 1
ATOM 948 O O . ASP A 1 116 ? 3.76 -1.691 -13.688 1 92.94 116 ASP A O 1
ATOM 952 N N . ASN A 1 117 ? 2.217 -3.268 -14.078 1 97.25 117 ASN A N 1
ATOM 953 C CA . ASN A 1 117 ? 2.832 -3.66 -15.344 1 97.25 117 ASN A CA 1
ATOM 954 C C . ASN A 1 117 ? 1.911 -3.381 -16.531 1 97.25 117 ASN A C 1
ATOM 956 O O . ASN A 1 117 ? 2.094 -3.945 -17.609 1 97.25 117 ASN A O 1
ATOM 960 N N . GLN A 1 118 ? 0.882 -2.576 -16.281 1 97.06 118 GLN A N 1
ATOM 961 C CA . GLN A 1 118 ? -0.073 -2.199 -17.312 1 97.06 118 GLN A CA 1
ATOM 962 C C . GLN A 1 118 ? -0.752 -3.43 -17.906 1 97.06 118 GLN A C 1
ATOM 964 O O . GLN A 1 118 ? -0.855 -3.559 -19.125 1 97.06 118 GLN A O 1
ATOM 969 N N . ILE A 1 119 ? -1.149 -4.336 -17.078 1 98.5 119 ILE A N 1
ATOM 970 C CA . ILE A 1 119 ? -1.847 -5.551 -17.484 1 98.5 119 ILE A CA 1
ATOM 971 C C . ILE A 1 119 ? -3.326 -5.246 -17.719 1 98.5 119 ILE A C 1
ATOM 973 O O . ILE A 1 119 ? -3.943 -4.527 -16.922 1 98.5 119 ILE A O 1
ATOM 977 N N . GLY A 1 120 ? -3.904 -5.762 -18.781 1 98 120 GLY A N 1
ATOM 978 C CA . GLY A 1 120 ? -5.309 -5.57 -19.109 1 98 120 GLY A CA 1
ATOM 979 C C . GLY A 1 120 ? -6.113 -6.855 -19.047 1 98 120 GLY A C 1
ATOM 980 O O . GLY A 1 120 ? -5.695 -7.824 -18.406 1 98 120 GLY A O 1
ATOM 981 N N . VAL A 1 121 ? -7.277 -6.844 -19.672 1 98.56 121 VAL A N 1
ATOM 982 C CA . VAL A 1 121 ? -8.234 -7.945 -19.656 1 98.56 121 VAL A CA 1
ATOM 983 C C . VAL A 1 121 ? -7.625 -9.172 -20.344 1 98.56 121 VAL A C 1
ATOM 985 O O . VAL A 1 121 ? -7.77 -10.297 -19.859 1 98.56 121 VAL A O 1
ATOM 988 N N . LEU A 1 122 ? -6.926 -8.938 -21.406 1 98.56 122 LEU A N 1
ATOM 989 C CA . LEU A 1 122 ? -6.324 -10.039 -22.156 1 98.56 122 LEU A CA 1
ATOM 990 C C . LEU A 1 122 ? -5.277 -10.758 -21.312 1 98.56 122 LEU A C 1
ATOM 992 O O . LEU A 1 122 ? -5.184 -11.992 -21.344 1 98.56 122 LEU A O 1
ATOM 996 N N . GLY A 1 123 ? -4.441 -10 -20.641 1 98.75 123 GLY A N 1
ATOM 997 C CA . GLY A 1 123 ? -3.492 -10.609 -19.719 1 98.75 123 GLY A CA 1
ATOM 998 C C . GLY A 1 123 ? -4.152 -11.492 -18.672 1 98.75 123 GLY A C 1
ATOM 999 O O . GLY A 1 123 ? -3.641 -12.57 -18.359 1 98.75 123 GLY A O 1
ATOM 1000 N N . CYS A 1 124 ? -5.273 -11.07 -18.203 1 98.81 124 CYS A N 1
ATOM 1001 C CA . CYS A 1 124 ? -6.027 -11.836 -17.219 1 98.81 124 CYS A CA 1
ATOM 1002 C C . CYS A 1 124 ? -6.535 -13.141 -17.828 1 98.81 124 CYS A C 1
ATOM 1004 O O . CYS A 1 124 ? -6.598 -14.164 -17.141 1 98.81 124 CYS A O 1
ATOM 1006 N N . LYS A 1 125 ? -6.875 -13.109 -19.031 1 98.62 125 LYS A N 1
ATOM 1007 C CA . LYS A 1 125 ? -7.312 -14.328 -19.703 1 98.62 125 LYS A CA 1
ATOM 1008 C C . LYS A 1 125 ? -6.195 -15.367 -19.75 1 98.62 125 LYS A C 1
ATOM 1010 O O . LYS A 1 125 ? -6.43 -16.547 -19.469 1 98.62 125 LYS A O 1
ATOM 1015 N N . PHE A 1 126 ? -5.008 -14.914 -20.125 1 98.69 126 PHE A N 1
ATOM 1016 C CA . PHE A 1 126 ? -3.873 -15.828 -20.141 1 98.69 126 PHE A CA 1
ATOM 1017 C C . PHE A 1 126 ? -3.629 -16.406 -18.75 1 98.69 126 PHE A C 1
ATOM 1019 O O . PHE A 1 126 ? -3.396 -17.609 -18.609 1 98.69 126 PHE A O 1
ATOM 1026 N N . LEU A 1 127 ? -3.689 -15.578 -17.766 1 98.81 127 LEU A N 1
ATOM 1027 C CA . LEU A 1 127 ? -3.465 -16.031 -16.391 1 98.81 127 LEU A CA 1
ATOM 1028 C C . LEU A 1 127 ? -4.535 -17.016 -15.961 1 98.81 127 LEU A C 1
ATOM 1030 O O . LEU A 1 127 ? -4.246 -17.984 -15.242 1 98.81 127 LEU A O 1
ATOM 1034 N N . ALA A 1 128 ? -5.77 -16.781 -16.375 1 98.69 128 ALA A N 1
ATOM 1035 C CA . ALA A 1 128 ? -6.871 -17.672 -16.031 1 98.69 128 ALA A CA 1
ATOM 1036 C C . ALA A 1 128 ? -6.59 -19.094 -16.5 1 98.69 128 ALA A C 1
ATOM 1038 O O . ALA A 1 128 ? -6.863 -20.062 -15.773 1 98.69 128 ALA A O 1
ATOM 1039 N N . ASP A 1 129 ? -6.016 -19.203 -17.625 1 97.69 129 ASP A N 1
ATOM 1040 C CA . ASP A 1 129 ? -5.699 -20.5 -18.172 1 97.69 129 ASP A CA 1
ATOM 1041 C C . ASP A 1 129 ? -4.707 -21.25 -17.297 1 97.69 129 ASP A C 1
ATOM 1043 O O . ASP A 1 129 ? -4.863 -22.453 -17.047 1 97.69 129 ASP A O 1
ATOM 1047 N N . ILE A 1 130 ? -3.756 -20.547 -16.797 1 97.75 130 ILE A N 1
ATOM 1048 C CA . ILE A 1 130 ? -2.703 -21.156 -16 1 97.75 130 ILE A CA 1
ATOM 1049 C C . ILE A 1 130 ? -3.248 -21.5 -14.609 1 97.75 130 ILE A C 1
ATOM 1051 O O . ILE A 1 130 ? -2.797 -22.453 -13.977 1 97.75 130 ILE A O 1
ATOM 1055 N N . LEU A 1 131 ? -4.223 -20.797 -14.195 1 97.88 131 LEU A N 1
ATOM 1056 C CA . LEU A 1 131 ? -4.781 -20.953 -12.859 1 97.88 131 LEU A CA 1
ATOM 1057 C C . LEU A 1 131 ? -5.812 -22.078 -12.844 1 97.88 131 LEU A C 1
ATOM 1059 O O . LEU A 1 131 ? -6.176 -22.578 -11.773 1 97.88 131 LEU A O 1
ATOM 1063 N N . HIS A 1 132 ? -6.293 -22.406 -13.945 1 97.12 132 HIS A N 1
ATOM 1064 C CA . HIS A 1 132 ? -7.227 -23.531 -14.039 1 97.12 132 HIS A CA 1
ATOM 1065 C C . HIS A 1 132 ? -6.555 -24.844 -13.641 1 97.12 132 HIS A C 1
ATOM 1067 O O . HIS A 1 132 ? -5.398 -25.078 -14 1 97.12 132 HIS A O 1
ATOM 1073 N N . PRO A 1 133 ? -7.262 -25.719 -12.977 1 95.31 133 PRO A N 1
ATOM 1074 C CA . PRO A 1 133 ? -6.652 -26.953 -12.469 1 95.31 133 PRO A CA 1
ATOM 1075 C C . PRO A 1 133 ? -6.141 -27.859 -13.594 1 95.31 133 PRO A C 1
ATOM 1077 O O . PRO A 1 133 ? -5.223 -28.656 -13.375 1 95.31 133 PRO A O 1
ATOM 1080 N N . LYS A 1 134 ? -6.633 -27.719 -14.773 1 94.56 134 LYS A N 1
ATOM 1081 C CA . LYS A 1 134 ? -6.199 -28.531 -15.906 1 94.56 134 LYS A CA 1
ATOM 1082 C C . LYS A 1 134 ? -4.727 -28.297 -16.219 1 94.56 134 LYS A C 1
ATOM 1084 O O . LYS A 1 134 ? -4.043 -29.188 -16.734 1 94.56 134 LYS A O 1
ATOM 1089 N N . CYS A 1 135 ? -4.207 -27.156 -15.852 1 94.5 135 CYS A N 1
ATOM 1090 C CA . CYS A 1 135 ? -2.824 -26.812 -16.156 1 94.5 135 CYS A CA 1
ATOM 1091 C C . CYS A 1 135 ? -1.872 -27.359 -15.109 1 94.5 135 CYS A C 1
ATOM 1093 O O . CYS A 1 135 ? -0.66 -27.422 -15.328 1 94.5 135 CYS A O 1
ATOM 1095 N N . GLU A 1 136 ? -2.318 -27.766 -13.961 1 94.81 136 GLU A N 1
ATOM 1096 C CA . GLU A 1 136 ? -1.545 -28.328 -12.867 1 94.81 136 GLU A CA 1
ATOM 1097 C C . GLU A 1 136 ? -0.4 -27.406 -12.461 1 94.81 136 GLU A C 1
ATOM 1099 O O . GLU A 1 136 ? 0.721 -27.875 -12.227 1 94.81 136 GLU A O 1
ATOM 1104 N N . SER A 1 137 ? -0.613 -26.109 -12.562 1 94.31 137 SER A N 1
ATOM 1105 C CA . SER A 1 137 ? 0.353 -25.109 -12.109 1 94.31 137 SER A CA 1
ATOM 1106 C C . SER A 1 137 ? 0.562 -25.203 -10.602 1 94.31 137 SER A C 1
ATOM 1108 O O . SER A 1 137 ? -0.359 -25.547 -9.859 1 94.31 137 SER A O 1
ATOM 1110 N N . LYS A 1 138 ? 1.758 -24.875 -10.18 1 96.44 138 LYS A N 1
ATOM 1111 C CA . LYS A 1 138 ? 2.082 -24.938 -8.758 1 96.44 138 LYS A CA 1
ATOM 1112 C C . LYS A 1 138 ? 2.045 -23.531 -8.133 1 96.44 138 LYS A C 1
ATOM 1114 O O . LYS A 1 138 ? 2.531 -23.344 -7.016 1 96.44 138 LYS A O 1
ATOM 1119 N N . LEU A 1 139 ? 1.457 -22.656 -8.828 1 97.75 139 LEU A N 1
ATOM 1120 C CA . LEU A 1 139 ? 1.385 -21.281 -8.344 1 97.75 139 LEU A CA 1
ATOM 1121 C C . LEU A 1 139 ? 0.633 -21.219 -7.016 1 97.75 139 LEU A C 1
ATOM 1123 O O . LEU A 1 139 ? -0.495 -21.703 -6.91 1 97.75 139 LEU A O 1
ATOM 1127 N N . VAL A 1 140 ? 1.269 -20.641 -6.023 1 97.69 140 VAL A N 1
ATOM 1128 C CA . VAL A 1 140 ? 0.667 -20.547 -4.695 1 97.69 140 VAL A CA 1
ATOM 1129 C C . VAL A 1 140 ? 0.35 -19.094 -4.375 1 97.69 140 VAL A C 1
ATOM 1131 O O . VAL A 1 140 ? -0.57 -18.797 -3.604 1 97.69 140 VAL A O 1
ATOM 1134 N N . LYS A 1 141 ? 1.092 -18.188 -4.949 1 97.75 141 LYS A N 1
ATOM 1135 C CA . LYS A 1 141 ? 0.899 -16.766 -4.703 1 97.75 141 LYS A CA 1
ATOM 1136 C C . LYS A 1 141 ? 0.86 -15.977 -6.012 1 97.75 141 LYS A C 1
ATOM 1138 O O . LYS A 1 141 ? 1.71 -16.172 -6.883 1 97.75 141 LYS A O 1
ATOM 1143 N N . LEU A 1 142 ? -0.153 -15.086 -6.117 1 98.56 142 LEU A N 1
ATOM 1144 C CA . LEU A 1 142 ? -0.295 -14.211 -7.273 1 98.56 142 LEU A CA 1
ATOM 1145 C C . LEU A 1 142 ? -0.618 -12.781 -6.84 1 98.56 142 LEU A C 1
ATOM 1147 O O . LEU A 1 142 ? -1.562 -12.562 -6.078 1 98.56 142 LEU A O 1
ATOM 1151 N N . LYS A 1 143 ? 0.211 -11.844 -7.273 1 98.06 143 LYS A N 1
ATOM 1152 C CA . LYS A 1 143 ? -0.041 -10.43 -7.027 1 98.06 143 LYS A CA 1
ATOM 1153 C C . LYS A 1 143 ? -0.155 -9.656 -8.336 1 98.06 143 LYS A C 1
ATOM 1155 O O . LYS A 1 143 ? 0.742 -9.719 -9.18 1 98.06 143 LYS A O 1
ATOM 1160 N N . LEU A 1 144 ? -1.257 -8.938 -8.5 1 98.5 144 LEU A N 1
ATOM 1161 C CA . LEU A 1 144 ? -1.471 -8.125 -9.688 1 98.5 144 LEU A CA 1
ATOM 1162 C C . LEU A 1 144 ? -1.72 -6.668 -9.312 1 98.5 144 LEU A C 1
ATOM 1164 O O . LEU A 1 144 ? -2.33 -5.918 -10.078 1 98.5 144 LEU A O 1
ATOM 1168 N N . ASP A 1 145 ? -1.2 -6.246 -8.211 1 96.44 145 ASP A N 1
ATOM 1169 C CA . ASP A 1 145 ? -1.464 -4.922 -7.652 1 96.44 145 ASP A CA 1
ATOM 1170 C C . ASP A 1 145 ? -1.119 -3.824 -8.656 1 96.44 145 ASP A C 1
ATOM 1172 O O . ASP A 1 145 ? -0.131 -3.93 -9.383 1 96.44 145 ASP A O 1
ATOM 1176 N N . HIS A 1 146 ? -1.946 -2.781 -8.656 1 92.12 146 HIS A N 1
ATOM 1177 C CA . HIS A 1 146 ? -1.729 -1.551 -9.414 1 92.12 146 HIS A CA 1
ATOM 1178 C C . HIS A 1 146 ? -1.787 -1.807 -10.914 1 92.12 146 HIS A C 1
ATOM 1180 O O . HIS A 1 146 ? -1.056 -1.18 -11.688 1 92.12 146 HIS A O 1
ATOM 1186 N N . ASN A 1 147 ? -2.516 -2.822 -11.289 1 96.31 147 ASN A N 1
ATOM 1187 C CA . ASN A 1 147 ? -2.916 -2.984 -12.68 1 96.31 147 ASN A CA 1
ATOM 1188 C C . ASN A 1 147 ? -4.398 -2.688 -12.875 1 96.31 147 ASN A C 1
ATOM 1190 O O . ASN A 1 147 ? -5.238 -3.172 -12.117 1 96.31 147 ASN A O 1
ATOM 1194 N N . GLN A 1 148 ? -4.727 -1.927 -13.836 1 94.88 148 GLN A N 1
ATOM 1195 C CA . GLN A 1 148 ? -6.117 -1.538 -14.039 1 94.88 148 GLN A CA 1
ATOM 1196 C C . GLN A 1 148 ? -6.887 -2.623 -14.789 1 94.88 148 GLN A C 1
ATOM 1198 O O . GLN A 1 148 ? -7.41 -2.383 -15.875 1 94.88 148 GLN A O 1
ATOM 1203 N N . ILE A 1 149 ? -7.023 -3.732 -14.148 1 98.12 149 ILE A N 1
ATOM 1204 C CA . ILE A 1 149 ? -7.688 -4.852 -14.805 1 98.12 149 ILE A CA 1
ATOM 1205 C C . ILE A 1 149 ? -9.203 -4.66 -14.758 1 98.12 149 ILE A C 1
ATOM 1207 O O . ILE A 1 149 ? -9.93 -5.176 -15.602 1 98.12 149 ILE A O 1
ATOM 1211 N N . GLY A 1 150 ? -9.742 -4.016 -13.742 1 97.81 150 GLY A N 1
ATOM 1212 C CA . GLY A 1 150 ? -11.164 -3.752 -13.625 1 97.81 150 GLY A CA 1
ATOM 1213 C C . GLY A 1 150 ? -11.984 -4.996 -13.32 1 97.81 150 GLY A C 1
ATOM 1214 O O . GLY A 1 150 ? -11.422 -6.059 -13.039 1 97.81 150 GLY A O 1
ATOM 1215 N N . SER A 1 151 ? -13.328 -4.812 -13.336 1 98.62 151 SER A N 1
ATOM 1216 C CA . SER A 1 151 ? -14.25 -5.922 -13.102 1 98.62 151 SER A CA 1
ATOM 1217 C C . SER A 1 151 ? -14.211 -6.926 -14.25 1 98.62 151 SER A C 1
ATOM 1219 O O . SER A 1 151 ? -14.375 -8.125 -14.039 1 98.62 151 SER A O 1
ATOM 1221 N N . GLU A 1 152 ? -13.93 -6.402 -15.391 1 98.56 152 GLU A N 1
ATOM 1222 C CA . GLU A 1 152 ? -13.859 -7.285 -16.547 1 98.56 152 GLU A CA 1
ATOM 1223 C C . GLU A 1 152 ? -12.656 -8.227 -16.453 1 98.56 152 GLU A C 1
ATOM 1225 O O . GLU A 1 152 ? -12.773 -9.422 -16.734 1 98.56 152 GLU A O 1
ATOM 1230 N N . GLY A 1 153 ? -11.516 -7.656 -16.125 1 98.81 153 GLY A N 1
ATOM 1231 C CA . GLY A 1 153 ? -10.344 -8.492 -15.922 1 98.81 153 GLY A CA 1
ATOM 1232 C C . GLY A 1 153 ? -10.531 -9.523 -14.828 1 98.81 153 GLY A C 1
ATOM 1233 O O . GLY A 1 153 ? -10.125 -10.68 -14.977 1 98.81 153 GLY A O 1
ATOM 1234 N N . LEU A 1 154 ? -11.109 -9.117 -13.781 1 98.81 154 LEU A N 1
ATOM 1235 C CA . LEU A 1 154 ? -11.398 -10.039 -12.688 1 98.81 154 LEU A CA 1
ATOM 1236 C C . LEU A 1 154 ? -12.32 -11.164 -13.156 1 98.81 154 LEU A C 1
ATOM 1238 O O . LEU A 1 154 ? -12.133 -12.32 -12.773 1 98.81 154 LEU A O 1
ATOM 1242 N N . ALA A 1 155 ? -13.328 -10.828 -13.906 1 98.75 155 ALA A N 1
ATOM 1243 C CA . ALA A 1 155 ? -14.227 -11.844 -14.445 1 98.75 155 ALA A CA 1
ATOM 1244 C C . ALA A 1 155 ? -13.461 -12.891 -15.25 1 98.75 155 ALA A C 1
ATOM 1246 O O . ALA A 1 155 ? -13.734 -14.086 -15.148 1 98.75 155 ALA A O 1
ATOM 1247 N N . GLU A 1 156 ? -12.523 -12.438 -16.031 1 98.75 156 GLU A N 1
ATOM 1248 C CA . GLU A 1 156 ? -11.688 -13.383 -16.781 1 98.75 156 GLU A CA 1
ATOM 1249 C C . GLU A 1 156 ? -10.875 -14.258 -15.836 1 98.75 156 GLU A C 1
ATOM 1251 O O . GLU A 1 156 ? -10.844 -15.484 -15.992 1 98.75 156 GLU A O 1
ATOM 1256 N N . LEU A 1 157 ? -10.234 -13.648 -14.867 1 98.62 157 LEU A N 1
ATOM 1257 C CA . LEU A 1 157 ? -9.445 -14.398 -13.898 1 98.62 157 LEU A CA 1
ATOM 1258 C C . LEU A 1 157 ? -10.289 -15.469 -13.219 1 98.62 157 LEU A C 1
ATOM 1260 O O . LEU A 1 157 ? -9.805 -16.562 -12.93 1 98.62 157 LEU A O 1
ATOM 1264 N N . THR A 1 158 ? -11.508 -15.148 -12.961 1 98.62 158 THR A N 1
ATOM 1265 C CA . THR A 1 158 ? -12.43 -16 -12.219 1 98.62 158 THR A CA 1
ATOM 1266 C C . THR A 1 158 ? -12.656 -17.328 -12.961 1 98.62 158 THR A C 1
ATOM 1268 O O . THR A 1 158 ? -12.867 -18.359 -12.328 1 98.62 158 THR A O 1
ATOM 1271 N N . LYS A 1 159 ? -12.578 -17.281 -14.258 1 98.12 159 LYS A N 1
ATOM 1272 C CA . LYS A 1 159 ? -12.742 -18.5 -15.039 1 98.12 159 LYS A CA 1
ATOM 1273 C C . LYS A 1 159 ? -11.734 -19.562 -14.617 1 98.12 159 LYS A C 1
ATOM 1275 O O . LYS A 1 159 ? -12.016 -20.766 -14.719 1 98.12 159 LYS A O 1
ATOM 1280 N N . GLY A 1 160 ? -10.633 -19.203 -14.188 1 98.06 160 GLY A N 1
ATOM 1281 C CA . GLY A 1 160 ? -9.641 -20.125 -13.656 1 98.06 160 GLY A CA 1
ATOM 1282 C C . GLY A 1 160 ? -9.703 -20.25 -12.141 1 98.06 160 GLY A C 1
ATOM 1283 O O . GLY A 1 160 ? -9.695 -21.359 -11.609 1 98.06 160 GLY A O 1
ATOM 1284 N N . LEU A 1 161 ? -9.898 -19.156 -11.477 1 97.88 161 LEU A N 1
ATOM 1285 C CA . LEU A 1 161 ? -9.789 -19.078 -10.023 1 97.88 161 LEU A CA 1
ATOM 1286 C C . LEU A 1 161 ? -10.969 -19.766 -9.352 1 97.88 161 LEU A C 1
ATOM 1288 O O . LEU A 1 161 ? -10.828 -20.297 -8.25 1 97.88 161 LEU A O 1
ATOM 1292 N N . ALA A 1 162 ? -12.117 -19.781 -9.969 1 97.88 162 ALA A N 1
ATOM 1293 C CA . ALA A 1 162 ? -13.32 -20.359 -9.375 1 97.88 162 ALA A CA 1
ATOM 1294 C C . ALA A 1 162 ? -13.164 -21.875 -9.203 1 97.88 162 ALA A C 1
ATOM 1296 O O . ALA A 1 162 ? -13.93 -22.5 -8.469 1 97.88 162 ALA A O 1
ATOM 1297 N N . MET A 1 163 ? -12.141 -22.469 -9.828 1 97.69 163 MET A N 1
ATOM 1298 C CA . MET A 1 163 ? -11.906 -23.906 -9.711 1 97.69 163 MET A CA 1
ATOM 1299 C C . MET A 1 163 ? -10.5 -24.188 -9.18 1 97.69 163 MET A C 1
ATOM 1301 O O . MET A 1 163 ? -10.109 -25.359 -9.047 1 97.69 163 MET A O 1
ATOM 1305 N N . ASN A 1 164 ? -9.836 -23.172 -8.953 1 97.94 164 ASN A N 1
ATOM 1306 C CA . ASN A 1 164 ? -8.438 -23.328 -8.555 1 97.94 164 ASN A CA 1
ATOM 1307 C C . ASN A 1 164 ? -8.32 -24 -7.18 1 97.94 164 ASN A C 1
ATOM 1309 O O . ASN A 1 164 ? -9.094 -23.688 -6.273 1 97.94 164 ASN A O 1
ATOM 1313 N N . ASN A 1 165 ? -7.309 -24.812 -7.023 1 97.38 165 ASN A N 1
ATOM 1314 C CA . ASN A 1 165 ? -7.141 -25.516 -5.754 1 97.38 165 ASN A CA 1
ATOM 1315 C C . ASN A 1 165 ? -5.691 -25.484 -5.285 1 97.38 165 ASN A C 1
ATOM 1317 O O . ASN A 1 165 ? -5.273 -26.328 -4.488 1 97.38 165 ASN A O 1
ATOM 1321 N N . THR A 1 166 ? -4.941 -24.547 -5.797 1 97.5 166 THR A N 1
ATOM 1322 C CA . THR A 1 166 ? -3.535 -24.469 -5.422 1 97.5 166 THR A CA 1
ATOM 1323 C C . THR A 1 166 ? -3.201 -23.109 -4.812 1 97.5 166 THR A C 1
ATOM 1325 O O . THR A 1 166 ? -2.428 -23.031 -3.857 1 97.5 166 THR A O 1
ATOM 1328 N N . LEU A 1 167 ? -3.785 -22.047 -5.262 1 98.12 167 LEU A N 1
ATOM 1329 C CA . LEU A 1 167 ? -3.449 -20.688 -4.871 1 98.12 167 LEU A CA 1
ATOM 1330 C C . LEU A 1 167 ? -3.791 -20.438 -3.404 1 98.12 167 LEU A C 1
ATOM 1332 O O . LEU A 1 167 ? -4.898 -20.766 -2.959 1 98.12 167 LEU A O 1
ATOM 1336 N N . GLU A 1 168 ? -2.857 -19.938 -2.736 1 98.06 168 GLU A N 1
ATOM 1337 C CA . GLU A 1 168 ? -3.031 -19.672 -1.312 1 98.06 168 GLU A CA 1
ATOM 1338 C C . GLU A 1 168 ? -3.221 -18.188 -1.043 1 98.06 168 GLU A C 1
ATOM 1340 O O . GLU A 1 168 ? -3.863 -17.797 -0.063 1 98.06 168 GLU A O 1
ATOM 1345 N N . SER A 1 169 ? -2.643 -17.391 -1.853 1 98.31 169 SER A N 1
ATOM 1346 C CA . SER A 1 169 ? -2.701 -15.953 -1.649 1 98.31 169 SER A CA 1
ATOM 1347 C C . SER A 1 169 ? -2.922 -15.219 -2.967 1 98.31 169 SER A C 1
ATOM 1349 O O . SER A 1 169 ? -2.232 -15.477 -3.953 1 98.31 169 SER A O 1
ATOM 1351 N N . LEU A 1 170 ? -3.914 -14.289 -2.949 1 98.75 170 LEU A N 1
ATOM 1352 C CA . LEU A 1 170 ? -4.238 -13.461 -4.109 1 98.75 170 LEU A CA 1
ATOM 1353 C C . LEU A 1 170 ? -4.301 -11.984 -3.725 1 98.75 170 LEU A C 1
ATOM 1355 O O . LEU A 1 170 ? -5 -11.617 -2.779 1 98.75 170 LEU A O 1
ATOM 1359 N N . ALA A 1 171 ? -3.516 -11.18 -4.457 1 98.56 171 ALA A N 1
ATOM 1360 C CA . ALA A 1 171 ? -3.533 -9.742 -4.203 1 98.56 171 ALA A CA 1
ATOM 1361 C C . ALA A 1 171 ? -3.959 -8.969 -5.449 1 98.56 171 ALA A C 1
ATOM 1363 O O . ALA A 1 171 ? -3.332 -9.086 -6.504 1 98.56 171 ALA A O 1
ATOM 1364 N N . LEU A 1 172 ? -5.027 -8.227 -5.32 1 98.5 172 LEU A N 1
ATOM 1365 C CA . LEU A 1 172 ? -5.578 -7.383 -6.375 1 98.5 172 LEU A CA 1
ATOM 1366 C C . LEU A 1 172 ? -5.785 -5.957 -5.879 1 98.5 172 LEU A C 1
ATOM 1368 O O . LEU A 1 172 ? -6.852 -5.367 -6.09 1 98.5 172 LEU A O 1
ATOM 1372 N N . ASN A 1 173 ? -4.801 -5.453 -5.18 1 96.56 173 ASN A N 1
ATOM 1373 C CA . ASN A 1 173 ? -4.918 -4.094 -4.664 1 96.56 173 ASN A CA 1
ATOM 1374 C C . ASN A 1 173 ? -4.84 -3.059 -5.781 1 96.56 173 ASN A C 1
ATOM 1376 O O . ASN A 1 173 ? -4.02 -3.188 -6.695 1 96.56 173 ASN A O 1
ATOM 1380 N N . TYR A 1 174 ? -5.707 -2.012 -5.656 1 93 174 TYR A N 1
ATOM 1381 C CA . TYR A 1 174 ? -5.699 -0.896 -6.594 1 93 174 TYR A CA 1
ATOM 1382 C C . TYR A 1 174 ? -5.785 -1.395 -8.031 1 93 174 TYR A C 1
ATOM 1384 O O . TYR A 1 174 ? -4.973 -1.018 -8.875 1 93 174 TYR A O 1
ATOM 1392 N N . CYS A 1 175 ? -6.801 -2.186 -8.297 1 97.19 175 CYS A N 1
ATOM 1393 C CA . CYS A 1 175 ? -6.949 -2.797 -9.609 1 97.19 175 CYS A CA 1
ATOM 1394 C C . CYS A 1 175 ? -8.172 -2.248 -10.328 1 97.19 175 CYS A C 1
ATOM 1396 O O . CYS A 1 175 ? -8.484 -2.672 -11.445 1 97.19 175 CYS A O 1
ATOM 1398 N N . GLY A 1 176 ? -8.82 -1.358 -9.695 1 95 176 GLY A N 1
ATOM 1399 C CA . GLY A 1 176 ? -9.961 -0.711 -10.328 1 95 176 GLY A CA 1
ATOM 1400 C C . GLY A 1 176 ? -11.203 -1.582 -10.367 1 95 176 GLY A C 1
ATOM 1401 O O . GLY A 1 176 ? -12.016 -1.478 -11.281 1 95 176 GLY A O 1
ATOM 1402 N N . ILE A 1 177 ? -11.375 -2.447 -9.445 1 97.88 177 ILE A N 1
ATOM 1403 C CA . ILE A 1 177 ? -12.539 -3.324 -9.367 1 97.88 177 ILE A CA 1
ATOM 1404 C C . ILE A 1 177 ? -13.734 -2.553 -8.805 1 97.88 177 ILE A C 1
ATOM 1406 O O . ILE A 1 177 ? -13.625 -1.908 -7.758 1 97.88 177 ILE A O 1
ATOM 1410 N N . GLU A 1 178 ? -14.82 -2.666 -9.508 1 97.19 178 GLU A N 1
ATOM 1411 C CA . GLU A 1 178 ? -16.031 -1.943 -9.117 1 97.19 178 GLU A CA 1
ATOM 1412 C C . GLU A 1 178 ? -17.047 -2.875 -8.461 1 97.19 178 GLU A C 1
ATOM 1414 O O . GLU A 1 178 ? -16.75 -4.047 -8.219 1 97.19 178 GLU A O 1
ATOM 1419 N N . ALA A 1 179 ? -18.25 -2.312 -8.156 1 97.5 179 ALA A N 1
ATOM 1420 C CA . ALA A 1 179 ? -19.281 -3.041 -7.422 1 97.5 179 ALA A CA 1
ATOM 1421 C C . ALA A 1 179 ? -19.688 -4.316 -8.156 1 97.5 179 ALA A C 1
ATOM 1423 O O . ALA A 1 179 ? -19.922 -5.352 -7.531 1 97.5 179 ALA A O 1
ATOM 1424 N N . ASP A 1 180 ? -19.688 -4.242 -9.422 1 97.88 180 ASP A N 1
ATOM 1425 C CA . ASP A 1 180 ? -20.141 -5.387 -10.203 1 97.88 180 ASP A CA 1
ATOM 1426 C C . ASP A 1 180 ? -19.125 -6.52 -10.18 1 97.88 180 ASP A C 1
ATOM 1428 O O . ASP A 1 180 ? -19.438 -7.664 -10.5 1 97.88 180 ASP A O 1
ATOM 1432 N N . GLY A 1 181 ? -17.906 -6.273 -9.836 1 98.38 181 GLY A N 1
ATOM 1433 C CA . GLY A 1 181 ? -16.891 -7.297 -9.695 1 98.38 181 GLY A CA 1
ATOM 1434 C C . GLY A 1 181 ? -17.125 -8.234 -8.531 1 98.38 181 GLY A C 1
ATOM 1435 O O . GLY A 1 181 ? -16.547 -9.312 -8.461 1 98.38 181 GLY A O 1
ATOM 1436 N N . ALA A 1 182 ? -17.969 -7.852 -7.637 1 98.12 182 ALA A N 1
ATOM 1437 C CA . ALA A 1 182 ? -18.25 -8.648 -6.441 1 98.12 182 ALA A CA 1
ATOM 1438 C C . ALA A 1 182 ? -18.812 -10.016 -6.816 1 98.12 182 ALA A C 1
ATOM 1440 O O . ALA A 1 182 ? -18.562 -11.008 -6.125 1 98.12 182 ALA A O 1
ATOM 1441 N N . LYS A 1 183 ? -19.5 -10.078 -7.863 1 97.88 183 LYS A N 1
ATOM 1442 C CA . LYS A 1 183 ? -20.031 -11.367 -8.32 1 97.88 183 LYS A CA 1
ATOM 1443 C C . LYS A 1 183 ? -18.906 -12.352 -8.609 1 97.88 183 LYS A C 1
ATOM 1445 O O . LYS A 1 183 ? -18.984 -13.523 -8.242 1 97.88 183 LYS A O 1
ATOM 1450 N N . SER A 1 184 ? -17.938 -11.859 -9.305 1 98.56 184 SER A N 1
ATOM 1451 C CA . SER A 1 184 ? -16.781 -12.688 -9.594 1 98.56 184 SER A CA 1
ATOM 1452 C C . SER A 1 184 ? -16.078 -13.133 -8.305 1 98.56 184 SER A C 1
ATOM 1454 O O . SER A 1 184 ? -15.688 -14.289 -8.172 1 98.56 184 SER A O 1
ATOM 1456 N N . LEU A 1 185 ? -15.953 -12.266 -7.387 1 98.56 185 LEU A N 1
ATOM 1457 C CA . LEU A 1 185 ? -15.352 -12.594 -6.098 1 98.56 185 LEU A CA 1
ATOM 1458 C C . LEU A 1 185 ? -16.156 -13.672 -5.383 1 98.56 185 LEU A C 1
ATOM 1460 O O . LEU A 1 185 ? -15.586 -14.578 -4.773 1 98.56 185 LEU A O 1
ATOM 1464 N N . GLN A 1 186 ? -17.453 -13.562 -5.43 1 98.31 186 GLN A N 1
ATOM 1465 C CA . GLN A 1 186 ? -18.328 -14.578 -4.84 1 98.31 186 GLN A CA 1
ATOM 1466 C C . GLN A 1 186 ? -18.062 -15.953 -5.449 1 98.31 186 GLN A C 1
ATOM 1468 O O . GLN A 1 186 ? -17.984 -16.953 -4.73 1 98.31 186 GLN A O 1
ATOM 1473 N N . ASP A 1 187 ? -17.922 -15.961 -6.77 1 98.19 187 ASP A N 1
ATOM 1474 C CA . ASP A 1 187 ? -17.641 -17.219 -7.461 1 98.19 187 ASP A CA 1
ATOM 1475 C C . ASP A 1 187 ? -16.328 -17.828 -6.992 1 98.19 187 ASP A C 1
ATOM 1477 O O . ASP A 1 187 ? -16.234 -19.047 -6.781 1 98.19 187 ASP A O 1
ATOM 1481 N N . ILE A 1 188 ? -15.336 -17.031 -6.844 1 98.25 188 ILE A N 1
ATOM 1482 C CA . ILE A 1 188 ? -14.023 -17.5 -6.395 1 98.25 188 ILE A CA 1
ATOM 1483 C C . ILE A 1 188 ? -14.141 -18.078 -4.984 1 98.25 188 ILE A C 1
ATOM 1485 O O . ILE A 1 188 ? -13.625 -19.156 -4.707 1 98.25 188 ILE A O 1
ATOM 1489 N N . LEU A 1 189 ? -14.891 -17.422 -4.148 1 98 189 LEU A N 1
ATOM 1490 C CA . LEU A 1 189 ? -14.984 -17.797 -2.742 1 98 189 LEU A CA 1
ATOM 1491 C C . LEU A 1 189 ? -15.938 -18.969 -2.557 1 98 189 LEU A C 1
ATOM 1493 O O . LEU A 1 189 ? -15.938 -19.625 -1.508 1 98 189 LEU A O 1
ATOM 1497 N N . ALA A 1 190 ? -16.719 -19.203 -3.52 1 96.75 190 ALA A N 1
ATOM 1498 C CA . ALA A 1 190 ? -17.672 -20.312 -3.455 1 96.75 190 ALA A CA 1
ATOM 1499 C C . ALA A 1 190 ? -17 -21.641 -3.713 1 96.75 190 ALA A C 1
ATOM 1501 O O . ALA A 1 190 ? -17.578 -22.703 -3.445 1 96.75 190 ALA A O 1
ATOM 1502 N N . ASN A 1 191 ? -15.797 -21.578 -4.238 1 95.94 191 ASN A N 1
ATOM 1503 C CA . ASN A 1 191 ? -15.055 -22.797 -4.52 1 95.94 191 ASN A CA 1
ATOM 1504 C C . ASN A 1 191 ? -14.672 -23.531 -3.24 1 95.94 191 ASN A C 1
ATOM 1506 O O . ASN A 1 191 ? -13.766 -23.109 -2.52 1 95.94 191 ASN A O 1
ATOM 1510 N N . VAL A 1 192 ? -15.219 -24.625 -2.943 1 93.69 192 VAL A N 1
ATOM 1511 C CA . VAL A 1 192 ? -15.062 -25.359 -1.695 1 93.69 192 VAL A CA 1
ATOM 1512 C C . VAL A 1 192 ? -13.68 -26 -1.643 1 93.69 192 VAL A C 1
ATOM 1514 O O . VAL A 1 192 ? -13.18 -26.328 -0.563 1 93.69 192 VAL A O 1
ATOM 1517 N N . ASN A 1 193 ? -13.117 -26.234 -2.838 1 95 193 ASN A N 1
ATOM 1518 C CA . ASN A 1 193 ? -11.812 -26.875 -2.898 1 95 193 ASN A CA 1
ATOM 1519 C C . ASN A 1 193 ? -10.68 -25.859 -2.871 1 95 193 ASN A C 1
ATOM 1521 O O . ASN A 1 193 ? -9.508 -26.219 -2.975 1 95 193 ASN A O 1
ATOM 1525 N N . SER A 1 194 ? -11.016 -24.594 -2.729 1 96.38 194 SER A N 1
ATOM 1526 C CA . SER A 1 194 ? -10.023 -23.516 -2.754 1 96.38 194 SER A CA 1
ATOM 1527 C C . SER A 1 194 ? -9.086 -23.609 -1.555 1 96.38 194 SER A C 1
ATOM 1529 O O . SER A 1 194 ? -9.5 -24 -0.464 1 96.38 194 SER A O 1
ATOM 1531 N N . LYS A 1 195 ? -7.852 -23.25 -1.783 1 97.44 195 LYS A N 1
ATOM 1532 C CA . LYS A 1 195 ? -6.875 -23.156 -0.703 1 97.44 195 LYS A CA 1
ATOM 1533 C C . LYS A 1 195 ? -6.559 -21.703 -0.377 1 97.44 195 LYS A C 1
ATOM 1535 O O . LYS A 1 195 ? -5.629 -21.406 0.382 1 97.44 195 LYS A O 1
ATOM 1540 N N . LEU A 1 196 ? -7.336 -20.812 -0.883 1 97.88 196 LEU A N 1
ATOM 1541 C CA . LEU A 1 196 ? -7.094 -19.391 -0.745 1 97.88 196 LEU A CA 1
ATOM 1542 C C . LEU A 1 196 ? -7.316 -18.938 0.695 1 97.88 196 LEU A C 1
ATOM 1544 O O . LEU A 1 196 ? -8.461 -18.859 1.155 1 97.88 196 LEU A O 1
ATOM 1548 N N . TYR A 1 197 ? -6.242 -18.594 1.36 1 96.69 197 TYR A N 1
ATOM 1549 C CA . TYR A 1 197 ? -6.422 -18.203 2.754 1 96.69 197 TYR A CA 1
ATOM 1550 C C . TYR A 1 197 ? -6.242 -16.703 2.928 1 96.69 197 TYR A C 1
ATOM 1552 O O . TYR A 1 197 ? -6.617 -16.141 3.959 1 96.69 197 TYR A O 1
ATOM 1560 N N . LYS A 1 198 ? -5.652 -16.078 1.954 1 98.12 198 LYS A N 1
ATOM 1561 C CA . LYS A 1 198 ? -5.43 -14.641 2.041 1 98.12 198 LYS A CA 1
ATOM 1562 C C . LYS A 1 198 ? -5.871 -13.938 0.76 1 98.12 198 LYS A C 1
ATOM 1564 O O . LYS A 1 198 ? -5.426 -14.289 -0.333 1 98.12 198 LYS A O 1
ATOM 1569 N N . LEU A 1 199 ? -6.754 -12.922 0.915 1 98.69 199 LEU A N 1
ATOM 1570 C CA . LEU A 1 199 ? -7.258 -12.125 -0.2 1 98.69 199 LEU A CA 1
ATOM 1571 C C . LEU A 1 199 ? -7.109 -10.633 0.085 1 98.69 199 LEU A C 1
ATOM 1573 O O . LEU A 1 199 ? -7.605 -10.141 1.098 1 98.69 199 LEU A O 1
ATOM 1577 N N . LYS A 1 200 ? -6.375 -9.93 -0.788 1 98.56 200 LYS A N 1
ATOM 1578 C CA . LYS A 1 200 ? -6.148 -8.492 -0.625 1 98.56 200 LYS A CA 1
ATOM 1579 C C . LYS A 1 200 ? -6.816 -7.703 -1.744 1 98.56 200 LYS A C 1
ATOM 1581 O O . LYS A 1 200 ? -6.523 -7.914 -2.922 1 98.56 200 LYS A O 1
ATOM 1586 N N . LEU A 1 201 ? -7.684 -6.793 -1.355 1 98.31 201 LEU A N 1
ATOM 1587 C CA . LEU A 1 201 ? -8.477 -6.027 -2.311 1 98.31 201 LEU A CA 1
ATOM 1588 C C . LEU A 1 201 ? -8.453 -4.543 -1.972 1 98.31 201 LEU A C 1
ATOM 1590 O O . LEU A 1 201 ? -9.406 -3.82 -2.26 1 98.31 201 LEU A O 1
ATOM 1594 N N . CYS A 1 202 ? -7.379 -4.117 -1.414 1 95.75 202 CYS A N 1
ATOM 1595 C CA . CYS A 1 202 ? -7.293 -2.723 -0.988 1 95.75 202 CYS A CA 1
ATOM 1596 C C . CYS A 1 202 ? -7.355 -1.782 -2.186 1 95.75 202 CYS A C 1
ATOM 1598 O O . CYS A 1 202 ? -6.773 -2.064 -3.234 1 95.75 202 CYS A O 1
ATOM 1600 N N . GLY A 1 203 ? -8.016 -0.63 -1.951 1 93.19 203 GLY A N 1
ATOM 1601 C CA . GLY A 1 203 ? -7.957 0.467 -2.902 1 93.19 203 GLY A CA 1
ATOM 1602 C C . GLY A 1 203 ? -8.789 0.219 -4.148 1 93.19 203 GLY A C 1
ATOM 1603 O O . GLY A 1 203 ? -8.43 0.667 -5.238 1 93.19 203 GLY A O 1
ATOM 1604 N N . ASN A 1 204 ? -9.805 -0.568 -4.055 1 95.94 204 ASN A N 1
ATOM 1605 C CA . ASN A 1 204 ? -10.781 -0.74 -5.129 1 95.94 204 ASN A CA 1
ATOM 1606 C C . ASN A 1 204 ? -12.055 0.057 -4.863 1 95.94 204 ASN A C 1
ATOM 1608 O O . ASN A 1 204 ? -12.039 1.024 -4.102 1 95.94 204 ASN A O 1
ATOM 1612 N N . ARG A 1 205 ? -13.109 -0.229 -5.668 1 94.81 205 ARG A N 1
ATOM 1613 C CA . ARG A 1 205 ? -14.328 0.575 -5.559 1 94.81 205 ARG A CA 1
ATOM 1614 C C . ARG A 1 205 ? -15.562 -0.311 -5.469 1 94.81 205 ARG A C 1
ATOM 1616 O O . ARG A 1 205 ? -16.5 -0.157 -6.254 1 94.81 205 ARG A O 1
ATOM 1623 N N . LEU A 1 206 ? -15.586 -1.079 -4.527 1 97 206 LEU A N 1
ATOM 1624 C CA . LEU A 1 206 ? -16.703 -2.008 -4.383 1 97 206 LEU A CA 1
ATOM 1625 C C . LEU A 1 206 ? -17.969 -1.272 -3.963 1 97 206 LEU A C 1
ATOM 1627 O O . LEU A 1 206 ? -19.078 -1.737 -4.23 1 97 206 LEU A O 1
ATOM 1631 N N . LYS A 1 207 ? -17.797 -0.145 -3.242 1 94 207 LYS A N 1
ATOM 1632 C CA . LYS A 1 207 ? -18.938 0.602 -2.74 1 94 207 LYS A CA 1
ATOM 1633 C C . LYS A 1 207 ? -19.844 -0.282 -1.878 1 94 207 LYS A C 1
ATOM 1635 O O . LYS A 1 207 ? -19.438 -1.385 -1.492 1 94 207 LYS A O 1
ATOM 1640 N N . ASN A 1 208 ? -21 0.252 -1.447 1 94.81 208 ASN A N 1
ATOM 1641 C CA . ASN A 1 208 ? -21.875 -0.47 -0.52 1 94.81 208 ASN A CA 1
ATOM 1642 C C . ASN A 1 208 ? -22.422 -1.748 -1.146 1 94.81 208 ASN A C 1
ATOM 1644 O O . ASN A 1 208 ? -22.438 -2.803 -0.509 1 94.81 208 ASN A O 1
ATOM 1648 N N . GLU A 1 209 ? -22.812 -1.656 -2.357 1 96.5 209 GLU A N 1
ATOM 1649 C CA . GLU A 1 209 ? -23.422 -2.801 -3.023 1 96.5 209 GLU A CA 1
ATOM 1650 C C . GLU A 1 209 ? -22.438 -3.955 -3.164 1 96.5 209 GLU A C 1
ATOM 1652 O O . GLU A 1 209 ? -22.75 -5.098 -2.838 1 96.5 209 GLU A O 1
ATOM 1657 N N . GLY A 1 210 ? -21.266 -3.676 -3.701 1 98.19 210 GLY A N 1
ATOM 1658 C CA . GLY A 1 210 ? -20.25 -4.707 -3.855 1 98.19 210 GLY A CA 1
ATOM 1659 C C . GLY A 1 210 ? -19.781 -5.289 -2.533 1 98.19 210 GLY A C 1
ATOM 1660 O O . GLY A 1 210 ? -19.578 -6.5 -2.424 1 98.19 210 GLY A O 1
ATOM 1661 N N . ALA A 1 211 ? -19.641 -4.445 -1.577 1 98.06 211 ALA A N 1
ATOM 1662 C CA . ALA A 1 211 ? -19.25 -4.902 -0.244 1 98.06 211 ALA A CA 1
ATOM 1663 C C . ALA A 1 211 ? -20.297 -5.855 0.336 1 98.06 211 ALA A C 1
ATOM 1665 O O . ALA A 1 211 ? -19.938 -6.891 0.91 1 98.06 211 ALA A O 1
ATOM 1666 N N . TYR A 1 212 ? -21.562 -5.5 0.215 1 97.94 212 TYR A N 1
ATOM 1667 C CA . TYR A 1 212 ? -22.641 -6.359 0.703 1 97.94 212 TYR A CA 1
ATOM 1668 C C . TYR A 1 212 ? -22.531 -7.754 0.103 1 97.94 212 TYR A C 1
ATOM 1670 O O . TYR A 1 212 ? -22.578 -8.75 0.827 1 97.94 212 TYR A O 1
ATOM 1678 N N . GLU A 1 213 ? -22.344 -7.805 -1.202 1 98.25 213 GLU A N 1
ATOM 1679 C CA . GLU A 1 213 ? -22.266 -9.086 -1.894 1 98.25 213 GLU A CA 1
ATOM 1680 C C . GLU A 1 213 ? -21.031 -9.867 -1.451 1 98.25 213 GLU A C 1
ATOM 1682 O O . GLU A 1 213 ? -21.078 -11.094 -1.31 1 98.25 213 GLU A O 1
ATOM 1687 N N . LEU A 1 214 ? -19.953 -9.18 -1.318 1 98.56 214 LEU A N 1
ATOM 1688 C CA . LEU A 1 214 ? -18.734 -9.828 -0.872 1 98.56 214 LEU A CA 1
ATOM 1689 C C . LEU A 1 214 ? -18.906 -10.422 0.522 1 98.56 214 LEU A C 1
ATOM 1691 O O . LEU A 1 214 ? -18.531 -11.57 0.762 1 98.56 214 LEU A O 1
ATOM 1695 N N . PHE A 1 215 ? -19.484 -9.695 1.442 1 98.38 215 PHE A N 1
ATOM 1696 C CA . PHE A 1 215 ? -19.656 -10.172 2.809 1 98.38 215 PHE A CA 1
ATOM 1697 C C . PHE A 1 215 ? -20.641 -11.344 2.852 1 98.38 215 PHE A C 1
ATOM 1699 O O . PHE A 1 215 ? -20.5 -12.234 3.693 1 98.38 215 PHE A O 1
ATOM 1706 N N . ARG A 1 216 ? -21.594 -11.359 1.968 1 98.12 216 ARG A N 1
ATOM 1707 C CA . ARG A 1 216 ? -22.453 -12.523 1.854 1 98.12 216 ARG A CA 1
ATOM 1708 C C . ARG A 1 216 ? -21.641 -13.789 1.596 1 98.12 216 ARG A C 1
ATOM 1710 O O . ARG A 1 216 ? -21.891 -14.828 2.207 1 98.12 216 ARG A O 1
ATOM 1717 N N . ALA A 1 217 ? -20.734 -13.656 0.72 1 98.19 217 ALA A N 1
ATOM 1718 C CA . ALA A 1 217 ? -19.875 -14.789 0.389 1 98.19 217 ALA A CA 1
ATOM 1719 C C . ALA A 1 217 ? -18.953 -15.133 1.549 1 98.19 217 ALA A C 1
ATOM 1721 O O . ALA A 1 217 ? -18.719 -16.312 1.842 1 98.19 217 ALA A O 1
ATOM 1722 N N . LEU A 1 218 ? -18.422 -14.148 2.207 1 98.25 218 LEU A N 1
ATOM 1723 C CA . LEU A 1 218 ? -17.5 -14.344 3.32 1 98.25 218 LEU A CA 1
ATOM 1724 C C . LEU A 1 218 ? -18.188 -15.062 4.477 1 98.25 218 LEU A C 1
ATOM 1726 O O . LEU A 1 218 ? -17.562 -15.852 5.18 1 98.25 218 LEU A O 1
ATOM 1730 N N . GLU A 1 219 ? -19.422 -14.68 4.676 1 97.62 219 GLU A N 1
ATOM 1731 C CA . GLU A 1 219 ? -20.188 -15.242 5.781 1 97.62 219 GLU A CA 1
ATOM 1732 C C . GLU A 1 219 ? -20.172 -16.766 5.73 1 97.62 219 GLU A C 1
ATOM 1734 O O . GLU A 1 219 ? -20.094 -17.422 6.77 1 97.62 219 GLU A O 1
ATOM 1739 N N . ILE A 1 220 ? -20.156 -17.344 4.547 1 96.31 220 ILE A N 1
ATOM 1740 C CA . ILE A 1 220 ? -20.312 -18.797 4.418 1 96.31 220 ILE A CA 1
ATOM 1741 C C . ILE A 1 220 ? -18.984 -19.422 4.062 1 96.31 220 ILE A C 1
ATOM 1743 O O . ILE A 1 220 ? -18.812 -20.641 4.148 1 96.31 220 ILE A O 1
ATOM 1747 N N . ASN A 1 221 ? -18.016 -18.594 3.654 1 96.81 221 ASN A N 1
ATOM 1748 C CA . ASN A 1 221 ? -16.703 -19.125 3.291 1 96.81 221 ASN A CA 1
ATOM 1749 C C . ASN A 1 221 ? -15.969 -19.688 4.508 1 96.81 221 ASN A C 1
ATOM 1751 O O . ASN A 1 221 ? -15.969 -19.078 5.574 1 96.81 221 ASN A O 1
ATOM 1755 N N . ASN A 1 222 ? -15.336 -20.828 4.332 1 95.5 222 ASN A N 1
ATOM 1756 C CA . ASN A 1 222 ? -14.688 -21.469 5.469 1 95.5 222 ASN A CA 1
ATOM 1757 C C . ASN A 1 222 ? -13.203 -21.719 5.207 1 95.5 222 ASN A C 1
ATOM 1759 O O . ASN A 1 222 ? -12.586 -22.547 5.863 1 95.5 222 ASN A O 1
ATOM 1763 N N . THR A 1 223 ? -12.695 -21.062 4.285 1 96.69 223 THR A N 1
ATOM 1764 C CA . THR A 1 223 ? -11.297 -21.281 3.941 1 96.69 223 THR A CA 1
ATOM 1765 C C . THR A 1 223 ? -10.477 -20.016 4.168 1 96.69 223 THR A C 1
ATOM 1767 O O . THR A 1 223 ? -9.383 -20.062 4.727 1 96.69 223 THR A O 1
ATOM 1770 N N . LEU A 1 224 ? -10.977 -18.859 3.834 1 97.81 224 LEU A N 1
ATOM 1771 C CA . LEU A 1 224 ? -10.273 -17.594 3.914 1 97.81 224 LEU A CA 1
ATOM 1772 C C . LEU A 1 224 ? -10.008 -17.203 5.367 1 97.81 224 LEU A C 1
ATOM 1774 O O . LEU A 1 224 ? -10.906 -17.266 6.203 1 97.81 224 LEU A O 1
ATOM 1778 N N . GLU A 1 225 ? -8.789 -16.812 5.602 1 97.62 225 GLU A N 1
ATOM 1779 C CA . GLU A 1 225 ? -8.414 -16.438 6.965 1 97.62 225 GLU A CA 1
ATOM 1780 C C . GLU A 1 225 ? -8.141 -14.945 7.078 1 97.62 225 GLU A C 1
ATOM 1782 O O . GLU A 1 225 ? -8.258 -14.367 8.164 1 97.62 225 GLU A O 1
ATOM 1787 N N . ARG A 1 226 ? -7.727 -14.391 5.992 1 98.06 226 ARG A N 1
ATOM 1788 C CA . ARG A 1 226 ? -7.355 -12.984 6.016 1 98.06 226 ARG A CA 1
ATOM 1789 C C . ARG A 1 226 ? -7.949 -12.234 4.824 1 98.06 226 ARG A C 1
ATOM 1791 O O . ARG A 1 226 ? -7.793 -12.664 3.68 1 98.06 226 ARG A O 1
ATOM 1798 N N . ILE A 1 227 ? -8.578 -11.047 5.148 1 98.44 227 ILE A N 1
ATOM 1799 C CA . ILE A 1 227 ? -9.102 -10.211 4.078 1 98.44 227 ILE A CA 1
ATOM 1800 C C . ILE A 1 227 ? -8.711 -8.758 4.316 1 98.44 227 ILE A C 1
ATOM 1802 O O . ILE A 1 227 ? -8.75 -8.273 5.449 1 98.44 227 ILE A O 1
ATOM 1806 N N . LYS A 1 228 ? -8.242 -8.148 3.264 1 98.19 228 LYS A N 1
ATOM 1807 C CA . LYS A 1 228 ? -7.938 -6.719 3.291 1 98.19 228 LYS A CA 1
ATOM 1808 C C . LYS A 1 228 ? -8.852 -5.945 2.344 1 98.19 228 LYS A C 1
ATOM 1810 O O . LYS A 1 228 ? -8.781 -6.121 1.125 1 98.19 228 LYS A O 1
ATOM 1815 N N . LEU A 1 229 ? -9.672 -5.102 2.91 1 97.56 229 LEU A N 1
ATOM 1816 C CA . LEU A 1 229 ? -10.664 -4.363 2.139 1 97.56 229 LEU A CA 1
ATOM 1817 C C . LEU A 1 229 ? -10.516 -2.861 2.361 1 97.56 229 LEU A C 1
ATOM 1819 O O . LEU A 1 229 ? -11.461 -2.1 2.133 1 97.56 229 LEU A O 1
ATOM 1823 N N . ALA A 1 230 ? -9.398 -2.465 2.773 1 94.44 230 ALA A N 1
ATOM 1824 C CA . ALA A 1 230 ? -9.188 -1.043 3.027 1 94.44 230 ALA A CA 1
ATOM 1825 C C . ALA A 1 230 ? -9.461 -0.216 1.774 1 94.44 230 ALA A C 1
ATOM 1827 O O . ALA A 1 230 ? -9.102 -0.62 0.666 1 94.44 230 ALA A O 1
ATOM 1828 N N . ASP A 1 231 ? -10.094 0.912 1.954 1 90.94 231 ASP A N 1
ATOM 1829 C CA . ASP A 1 231 ? -10.258 1.906 0.898 1 90.94 231 ASP A CA 1
ATOM 1830 C C . ASP A 1 231 ? -11.07 1.343 -0.267 1 90.94 231 ASP A C 1
ATOM 1832 O O . ASP A 1 231 ? -10.625 1.389 -1.417 1 90.94 231 ASP A O 1
ATOM 1836 N N . ASN A 1 232 ? -12.266 0.835 0.013 1 95 232 ASN A N 1
ATOM 1837 C CA . ASN A 1 232 ? -13.141 0.299 -1.026 1 95 232 ASN A CA 1
ATOM 1838 C C . ASN A 1 232 ? -14.414 1.131 -1.177 1 95 232 ASN A C 1
ATOM 1840 O O . ASN A 1 232 ? -15.375 0.691 -1.803 1 95 232 ASN A O 1
ATOM 1844 N N . GLN A 1 233 ? -14.477 2.215 -0.488 1 91.5 233 GLN A N 1
ATOM 1845 C CA . GLN A 1 233 ? -15.484 3.256 -0.679 1 91.5 233 GLN A CA 1
ATOM 1846 C C . GLN A 1 233 ? -16.859 2.789 -0.205 1 91.5 233 GLN A C 1
ATOM 1848 O O . GLN A 1 233 ? -17.875 3.084 -0.839 1 91.5 233 GLN A O 1
ATOM 1853 N N . PHE A 1 234 ? -16.922 1.972 0.709 1 92 234 PHE A N 1
ATOM 1854 C CA . PHE A 1 234 ? -18.219 1.71 1.325 1 92 234 PHE A CA 1
ATOM 1855 C C . PHE A 1 234 ? -18.359 2.484 2.631 1 92 234 PHE A C 1
ATOM 1857 O O . PHE A 1 234 ? -17.375 2.965 3.186 1 92 234 PHE A O 1
ATOM 1864 N N . HIS A 1 235 ? -19.625 2.682 3.016 1 88 235 HIS A N 1
ATOM 1865 C CA . HIS A 1 235 ? -19.891 3.576 4.137 1 88 235 HIS A CA 1
ATOM 1866 C C . HIS A 1 235 ? -21.156 3.166 4.875 1 88 235 HIS A C 1
ATOM 1868 O O . HIS A 1 235 ? -21.984 2.43 4.336 1 88 235 HIS A O 1
ATOM 1874 N N . SER A 1 236 ? -21.188 3.652 6.105 1 85.38 236 SER A N 1
ATOM 1875 C CA . SER A 1 236 ? -22.406 3.49 6.898 1 85.38 236 SER A CA 1
ATOM 1876 C C . SER A 1 236 ? -23.516 4.391 6.383 1 85.38 236 SER A C 1
ATOM 1878 O O . SER A 1 236 ? -23.297 5.562 6.078 1 85.38 236 SER A O 1
ATOM 1880 N N . ASP A 1 237 ? -24.672 3.773 6.188 1 81.06 237 ASP A N 1
ATOM 1881 C CA . ASP A 1 237 ? -25.859 4.484 5.758 1 81.06 237 ASP A CA 1
ATOM 1882 C C . ASP A 1 237 ? -27.016 4.277 6.746 1 81.06 237 ASP A C 1
ATOM 1884 O O . ASP A 1 237 ? -27.578 3.184 6.824 1 81.06 237 ASP A O 1
ATOM 1888 N N . PRO A 1 238 ? -27.328 5.387 7.488 1 78.06 238 PRO A N 1
ATOM 1889 C CA . PRO A 1 238 ? -28.406 5.238 8.469 1 78.06 238 PRO A CA 1
ATOM 1890 C C . PRO A 1 238 ? -29.734 4.859 7.832 1 78.06 238 PRO A C 1
ATOM 1892 O O . PRO A 1 238 ? -30.594 4.262 8.492 1 78.06 238 PRO A O 1
ATOM 1895 N N . SER A 1 239 ? -29.859 5.219 6.57 1 83.12 239 SER A N 1
ATOM 1896 C CA . SER A 1 239 ? -31.125 4.953 5.891 1 83.12 239 SER A CA 1
ATOM 1897 C C . SER A 1 239 ? -31.156 3.539 5.312 1 83.12 239 SER A C 1
ATOM 1899 O O . SER A 1 239 ? -32.219 3.045 4.918 1 83.12 239 SER A O 1
ATOM 1901 N N . ASP A 1 240 ? -30.094 2.922 5.184 1 89.06 240 ASP A N 1
ATOM 1902 C CA . ASP A 1 240 ? -29.969 1.567 4.656 1 89.06 240 ASP A CA 1
ATOM 1903 C C . ASP A 1 240 ? -28.953 0.755 5.469 1 89.06 240 ASP A C 1
ATOM 1905 O O . ASP A 1 240 ? -27.75 0.812 5.215 1 89.06 240 ASP A O 1
ATOM 1909 N N . LEU A 1 241 ? -29.484 -0.076 6.234 1 92 241 LEU A N 1
ATOM 1910 C CA . LEU A 1 241 ? -28.641 -0.801 7.18 1 92 241 LEU A CA 1
ATOM 1911 C C . LEU A 1 241 ? -28.25 -2.168 6.625 1 92 241 LEU A C 1
ATOM 1913 O O . LEU A 1 241 ? -27.703 -3 7.344 1 92 241 LEU A O 1
ATOM 1917 N N . THR A 1 242 ? -28.469 -2.373 5.359 1 95.56 242 THR A N 1
ATOM 1918 C CA . THR A 1 242 ? -28.266 -3.684 4.754 1 95.56 242 THR A CA 1
ATOM 1919 C C . THR A 1 242 ? -26.812 -4.117 4.871 1 95.56 242 THR A C 1
ATOM 1921 O O . THR A 1 242 ? -26.516 -5.223 5.332 1 95.56 242 THR A O 1
ATOM 1924 N N . LEU A 1 243 ? -25.922 -3.283 4.52 1 96.25 243 LEU A N 1
ATOM 1925 C CA . LEU A 1 243 ? -24.5 -3.623 4.516 1 96.25 243 LEU A CA 1
ATOM 1926 C C . LEU A 1 243 ? -24 -3.885 5.934 1 96.25 243 LEU A C 1
ATOM 1928 O O . LEU A 1 243 ? -23.391 -4.922 6.199 1 96.25 243 LEU A O 1
ATOM 1932 N N . ILE A 1 244 ? -24.312 -2.961 6.844 1 95.19 244 ILE A N 1
ATOM 1933 C CA . ILE A 1 244 ? -23.797 -3.092 8.203 1 95.19 244 ILE A CA 1
ATOM 1934 C C . ILE A 1 244 ? -24.359 -4.359 8.844 1 95.19 244 ILE A C 1
ATOM 1936 O O . ILE A 1 244 ? -23.641 -5.082 9.539 1 95.19 244 ILE A O 1
ATOM 1940 N N . ASN A 1 245 ? -25.562 -4.629 8.602 1 97.38 245 ASN A N 1
ATOM 1941 C CA . ASN A 1 245 ? -26.156 -5.848 9.141 1 97.38 245 ASN A CA 1
ATOM 1942 C C . ASN A 1 245 ? -25.453 -7.098 8.609 1 97.38 245 ASN A C 1
ATOM 1944 O O . ASN A 1 245 ? -25.266 -8.07 9.344 1 97.38 245 ASN A O 1
ATOM 1948 N N . LYS A 1 246 ? -25.109 -7.055 7.375 1 97.62 246 LYS A N 1
ATOM 1949 C CA . LYS A 1 246 ? -24.422 -8.211 6.801 1 97.62 246 LYS A CA 1
ATOM 1950 C C . LYS A 1 246 ? -23.031 -8.359 7.387 1 97.62 246 LYS A C 1
ATOM 1952 O O . LYS A 1 246 ? -22.562 -9.477 7.637 1 97.62 246 LYS A O 1
ATOM 1957 N N . ILE A 1 247 ? -22.359 -7.285 7.566 1 97.56 247 ILE A N 1
ATOM 1958 C CA . ILE A 1 247 ? -21.047 -7.293 8.203 1 97.56 247 ILE A CA 1
ATOM 1959 C C . ILE A 1 247 ? -21.156 -7.891 9.609 1 97.56 247 ILE A C 1
ATOM 1961 O O . ILE A 1 247 ? -20.391 -8.781 9.969 1 97.56 247 ILE A O 1
ATOM 1965 N N . LEU A 1 248 ? -22.156 -7.426 10.344 1 97.69 248 LEU A N 1
ATOM 1966 C CA . LEU A 1 248 ? -22.375 -7.926 11.695 1 97.69 248 LEU A CA 1
ATOM 1967 C C . LEU A 1 248 ? -22.656 -9.43 11.68 1 97.69 248 LEU A C 1
ATOM 1969 O O . LEU A 1 248 ? -22.094 -10.18 12.477 1 97.69 248 LEU A O 1
ATOM 1973 N N . SER A 1 249 ? -23.484 -9.828 10.781 1 98 249 SER A N 1
ATOM 1974 C CA . SER A 1 249 ? -23.812 -11.242 10.648 1 98 249 SER A CA 1
ATOM 1975 C C . SER A 1 249 ? -22.578 -12.078 10.344 1 98 249 SER A C 1
ATOM 1977 O O . SER A 1 249 ? -22.406 -13.172 10.875 1 98 249 SER A O 1
ATOM 1979 N N . THR A 1 250 ? -21.734 -11.555 9.477 1 97.94 250 THR A N 1
ATOM 1980 C CA . THR A 1 250 ? -20.5 -12.25 9.125 1 97.94 250 THR A CA 1
ATOM 1981 C C . THR A 1 250 ? -19.609 -12.43 10.344 1 97.94 250 THR A C 1
ATOM 1983 O O . THR A 1 250 ? -19.062 -13.516 10.57 1 97.94 250 THR A O 1
ATOM 1986 N N . PHE A 1 251 ? -19.484 -11.398 11.164 1 97.19 251 PHE A N 1
ATOM 1987 C CA . PHE A 1 251 ? -18.672 -11.461 12.375 1 97.19 251 PHE A CA 1
ATOM 1988 C C . PHE A 1 251 ? -19.234 -12.484 13.352 1 97.19 251 PHE A C 1
ATOM 1990 O O . PHE A 1 251 ? -18.484 -13.125 14.094 1 97.19 251 PHE A O 1
ATOM 1997 N N . GLU A 1 252 ? -20.484 -12.633 13.328 1 97.12 252 GLU A N 1
ATOM 1998 C CA . GLU A 1 252 ? -21.141 -13.555 14.242 1 97.12 252 GLU A CA 1
ATOM 1999 C C . GLU A 1 252 ? -21 -15 13.766 1 97.12 252 GLU A C 1
ATOM 2001 O O . GLU A 1 252 ? -20.766 -15.898 14.57 1 97.12 252 GLU A O 1
ATOM 2006 N N . LEU A 1 253 ? -21.094 -15.188 12.508 1 97.12 253 LEU A N 1
ATOM 2007 C CA . LEU A 1 253 ? -21.312 -16.547 12 1 97.12 253 LEU A CA 1
ATOM 2008 C C . LEU A 1 253 ? -20.016 -17.156 11.5 1 97.12 253 LEU A C 1
ATOM 2010 O O . LEU A 1 253 ? -19.797 -18.359 11.617 1 97.12 253 LEU A O 1
ATOM 2014 N N . ASN A 1 254 ? -19.156 -16.328 10.922 1 97.06 254 ASN A N 1
ATOM 2015 C CA . ASN A 1 254 ? -17.922 -16.875 10.375 1 97.06 254 ASN A CA 1
ATOM 2016 C C . ASN A 1 254 ? -16.875 -17.062 11.469 1 97.06 254 ASN A C 1
ATOM 2018 O O . ASN A 1 254 ? -16.516 -16.109 12.164 1 97.06 254 ASN A O 1
ATOM 2022 N N . LYS A 1 255 ? -16.312 -18.25 11.562 1 96.06 255 LYS A N 1
ATOM 2023 C CA . LYS A 1 255 ? -15.336 -18.531 12.609 1 96.06 255 LYS A CA 1
ATOM 2024 C C . LYS A 1 255 ? -13.969 -18.844 12.023 1 96.06 255 LYS A C 1
ATOM 2026 O O . LYS A 1 255 ? -13.047 -19.25 12.742 1 96.06 255 LYS A O 1
ATOM 2031 N N . THR A 1 256 ? -13.859 -18.703 10.758 1 96.19 256 THR A N 1
ATOM 2032 C CA . THR A 1 256 ? -12.609 -19 10.07 1 96.19 256 THR A CA 1
ATOM 2033 C C . THR A 1 256 ? -11.852 -17.703 9.75 1 96.19 256 THR A C 1
ATOM 2035 O O . THR A 1 256 ? -10.641 -17.625 9.977 1 96.19 256 THR A O 1
ATOM 2038 N N . LEU A 1 257 ? -12.523 -16.719 9.281 1 97 257 LEU A N 1
ATOM 2039 C CA . LEU A 1 257 ? -11.922 -15.43 8.938 1 97 257 LEU A CA 1
ATOM 2040 C C . LEU A 1 257 ? -11.547 -14.648 10.188 1 97 257 LEU A C 1
ATOM 2042 O O . LEU A 1 257 ? -12.414 -14.25 10.961 1 97 257 LEU A O 1
ATOM 2046 N N . GLY A 1 258 ? -10.234 -14.414 10.344 1 96.94 258 GLY A N 1
ATOM 2047 C CA . GLY A 1 258 ? -9.789 -13.844 11.609 1 96.94 258 GLY A CA 1
ATOM 2048 C C . GLY A 1 258 ? -9.102 -12.5 11.453 1 96.94 258 GLY A C 1
ATOM 2049 O O . GLY A 1 258 ? -8.914 -11.781 12.43 1 96.94 258 GLY A O 1
ATOM 2050 N N . TYR A 1 259 ? -8.75 -12.172 10.305 1 97.12 259 TYR A N 1
ATOM 2051 C CA . TYR A 1 259 ? -8.062 -10.914 10.023 1 97.12 259 TYR A CA 1
ATOM 2052 C C . TYR A 1 259 ? -8.891 -10.031 9.094 1 97.12 259 TYR A C 1
ATOM 2054 O O . TYR A 1 259 ? -9.133 -10.391 7.938 1 97.12 259 TYR A O 1
ATOM 2062 N N . TYR A 1 260 ? -9.336 -8.844 9.641 1 97.12 260 TYR A N 1
ATOM 2063 C CA . TYR A 1 260 ? -10.141 -7.902 8.875 1 97.12 260 TYR A CA 1
ATOM 2064 C C . TYR A 1 260 ? -9.469 -6.539 8.812 1 97.12 260 TYR A C 1
ATOM 2066 O O . TYR A 1 260 ? -9.258 -5.891 9.836 1 97.12 260 TYR A O 1
ATOM 2074 N N . ASP A 1 261 ? -9.141 -6.121 7.613 1 96.44 261 ASP A N 1
ATOM 2075 C CA . ASP A 1 261 ? -8.703 -4.742 7.398 1 96.44 261 ASP A CA 1
ATOM 2076 C C . ASP A 1 261 ? -9.758 -3.943 6.645 1 96.44 261 ASP A C 1
ATOM 2078 O O . ASP A 1 261 ? -9.883 -4.059 5.422 1 96.44 261 ASP A O 1
ATOM 2082 N N . LEU A 1 262 ? -10.484 -3.139 7.301 1 95.5 262 LEU A N 1
ATOM 2083 C CA . LEU A 1 262 ? -11.57 -2.359 6.715 1 95.5 262 LEU A CA 1
ATOM 2084 C C . LEU A 1 262 ? -11.273 -0.865 6.801 1 95.5 262 LEU A C 1
ATOM 2086 O O . LEU A 1 262 ? -12.188 -0.042 6.734 1 95.5 262 LEU A O 1
ATOM 2090 N N . LYS A 1 263 ? -10.047 -0.52 6.863 1 89.88 263 LYS A N 1
ATOM 2091 C CA . LYS A 1 263 ? -9.648 0.87 7.059 1 89.88 263 LYS A CA 1
ATOM 2092 C C . LYS A 1 263 ? -10.039 1.729 5.855 1 89.88 263 LYS A C 1
ATOM 2094 O O . LYS A 1 263 ? -10.156 1.224 4.738 1 89.88 263 LYS A O 1
ATOM 2099 N N . PHE A 1 264 ? -10.219 2.984 6.156 1 86.56 264 PHE A N 1
ATOM 2100 C CA . PHE A 1 264 ? -10.43 4.023 5.152 1 86.56 264 PHE A CA 1
ATOM 2101 C C . PHE A 1 264 ? -11.75 3.816 4.426 1 86.56 264 PHE A C 1
ATOM 2103 O O . PHE A 1 264 ? -11.891 4.188 3.258 1 86.56 264 PHE A O 1
ATOM 2110 N N . ASN A 1 265 ? -12.523 3.029 5.027 1 89.88 265 ASN A N 1
ATOM 2111 C CA . ASN A 1 265 ? -13.945 3.037 4.715 1 89.88 265 ASN A CA 1
ATOM 2112 C C . ASN A 1 265 ? -14.742 3.854 5.73 1 89.88 265 ASN A C 1
ATOM 2114 O O . ASN A 1 265 ? -14.195 4.297 6.742 1 89.88 265 ASN A O 1
ATOM 2118 N N . LEU A 1 266 ? -16.031 4.27 5.469 1 85.38 266 LEU A N 1
ATOM 2119 C CA . LEU A 1 266 ? -16.719 5.238 6.316 1 85.38 266 LEU A CA 1
ATOM 2120 C C . LEU A 1 266 ? -17.75 4.543 7.207 1 85.38 266 LEU A C 1
ATOM 2122 O O . LEU A 1 266 ? -18.953 4.754 7.051 1 85.38 266 LEU A O 1
ATOM 2126 N N . LEU A 1 267 ? -17.203 3.773 8.133 1 87.38 267 LEU A N 1
ATOM 2127 C CA . LEU A 1 267 ? -18.062 3.236 9.18 1 87.38 267 LEU A CA 1
ATOM 2128 C C . LEU A 1 267 ? -18.125 4.184 10.367 1 87.38 267 LEU A C 1
ATOM 2130 O O . LEU A 1 267 ? -17.156 4.91 10.641 1 87.38 267 LEU A O 1
ATOM 2134 N N . SER A 1 268 ? -19.25 4.16 11.117 1 84.31 268 SER A N 1
ATOM 2135 C CA . SER A 1 268 ? -19.5 5.148 12.156 1 84.31 268 SER A CA 1
ATOM 2136 C C . SER A 1 268 ? -19.188 4.582 13.539 1 84.31 268 SER A C 1
ATOM 2138 O O . SER A 1 268 ? -18.953 3.385 13.688 1 84.31 268 SER A O 1
ATOM 2140 N N . ASP A 1 269 ? -19.188 5.465 14.586 1 87.31 269 ASP A N 1
ATOM 2141 C CA . ASP A 1 269 ? -19.078 5.047 15.977 1 87.31 269 ASP A CA 1
ATOM 2142 C C . ASP A 1 269 ? -20.219 4.113 16.375 1 87.31 269 ASP A C 1
ATOM 2144 O O . ASP A 1 269 ? -20.016 3.18 17.156 1 87.31 269 ASP A O 1
ATOM 2148 N N . GLU A 1 270 ? -21.359 4.434 15.805 1 88.88 270 GLU A N 1
ATOM 2149 C CA . GLU A 1 270 ? -22.5 3.566 16.062 1 88.88 270 GLU A CA 1
ATOM 2150 C C . GLU A 1 270 ? -22.25 2.148 15.562 1 88.88 270 GLU A C 1
ATOM 2152 O O . GLU A 1 270 ? -22.578 1.174 16.234 1 88.88 270 GLU A O 1
ATOM 2157 N N . ASP A 1 271 ? -21.703 2.084 14.398 1 92.31 271 ASP A N 1
ATOM 2158 C CA . ASP A 1 271 ? -21.375 0.779 13.836 1 92.31 271 ASP A CA 1
ATOM 2159 C C . ASP A 1 271 ? -20.359 0.051 14.711 1 92.31 271 ASP A C 1
ATOM 2161 O O . ASP A 1 271 ? -20.516 -1.134 15.008 1 92.31 271 ASP A O 1
ATOM 2165 N N . ALA A 1 272 ? -19.344 0.761 15.094 1 92.94 272 ALA A N 1
ATOM 2166 C CA . ALA A 1 272 ? -18.312 0.187 15.945 1 92.94 272 ALA A CA 1
ATOM 2167 C C . ALA A 1 272 ? -18.891 -0.354 17.25 1 92.94 272 ALA A C 1
ATOM 2169 O O . ALA A 1 272 ? -18.484 -1.414 17.719 1 92.94 272 ALA A O 1
ATOM 2170 N N . THR A 1 273 ? -19.797 0.39 17.797 1 94.5 273 THR A N 1
ATOM 2171 C CA . THR A 1 273 ? -20.438 -0.018 19.047 1 94.5 273 THR A CA 1
ATOM 2172 C C . THR A 1 273 ? -21.188 -1.333 18.875 1 94.5 273 THR A C 1
ATOM 2174 O O . THR A 1 273 ? -21.25 -2.146 19.797 1 94.5 273 THR A O 1
ATOM 2177 N N . LYS A 1 274 ? -21.703 -1.58 17.719 1 95.19 274 LYS A N 1
ATOM 2178 C CA . LYS A 1 274 ? -22.391 -2.828 17.422 1 95.19 274 LYS A CA 1
ATOM 2179 C C . LYS A 1 274 ? -21.406 -3.957 17.156 1 95.19 274 LYS A C 1
ATOM 2181 O O . LYS A 1 274 ? -21.703 -5.125 17.422 1 95.19 274 LYS A O 1
ATOM 2186 N N . ILE A 1 275 ? -20.25 -3.59 16.641 1 95.88 275 ILE A N 1
ATOM 2187 C CA . ILE A 1 275 ? -19.25 -4.566 16.203 1 95.88 275 ILE A CA 1
ATOM 2188 C C . ILE A 1 275 ? -18.484 -5.098 17.422 1 95.88 275 ILE A C 1
ATOM 2190 O O . ILE A 1 275 ? -18.203 -6.293 17.5 1 95.88 275 ILE A O 1
ATOM 2194 N N . ILE A 1 276 ? -18.234 -4.277 18.422 1 96.06 276 ILE A N 1
ATOM 2195 C CA . ILE A 1 276 ? -17.344 -4.562 19.531 1 96.06 276 ILE A CA 1
ATOM 2196 C C . ILE A 1 276 ? -17.859 -5.773 20.312 1 96.06 276 ILE A C 1
ATOM 2198 O O . ILE A 1 276 ? -17.109 -6.719 20.562 1 96.06 276 ILE A O 1
ATOM 2202 N N . PRO A 1 277 ? -19.156 -5.867 20.656 1 96.75 277 PRO A N 1
ATOM 2203 C CA . PRO A 1 277 ? -19.641 -7.043 21.391 1 96.75 277 PRO A CA 1
ATOM 2204 C C . PRO A 1 277 ? -19.484 -8.336 20.578 1 96.75 277 PRO A C 1
ATOM 2206 O O . PRO A 1 277 ? -19.281 -9.406 21.156 1 96.75 277 PRO A O 1
ATOM 2209 N N . LEU A 1 278 ? -19.609 -8.273 19.297 1 96.56 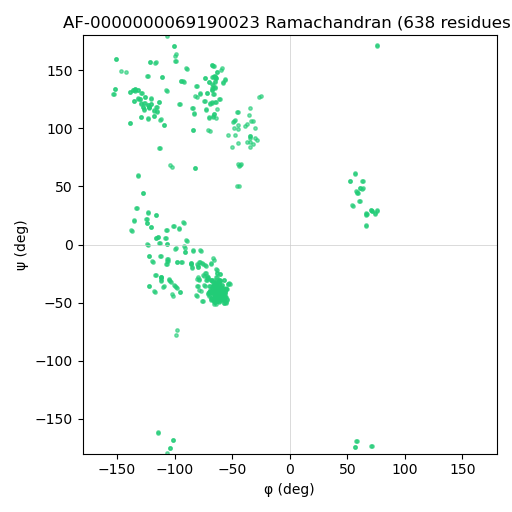278 LEU A N 1
ATOM 2210 C CA . LEU A 1 278 ? -19.453 -9.453 18.453 1 96.56 278 LEU A CA 1
ATOM 2211 C C . LEU A 1 278 ? -18.016 -9.945 18.453 1 96.56 278 LEU A C 1
ATOM 2213 O O . LEU A 1 278 ? -17.766 -11.156 18.469 1 96.56 278 LEU A O 1
ATOM 2217 N N . ILE A 1 279 ? -17.094 -8.992 18.438 1 95.75 279 ILE A N 1
ATOM 2218 C CA . ILE A 1 279 ? -15.68 -9.344 18.484 1 95.75 279 ILE A CA 1
ATOM 2219 C C . ILE A 1 279 ? -15.344 -9.945 19.844 1 95.75 279 ILE A C 1
ATOM 2221 O O . ILE A 1 279 ? -14.516 -10.852 19.938 1 95.75 279 ILE A O 1
ATOM 2225 N N . GLU A 1 280 ? -15.953 -9.422 20.859 1 95.81 280 GLU A N 1
ATOM 2226 C CA . GLU A 1 280 ? -15.766 -9.977 22.188 1 95.81 280 GLU A CA 1
ATOM 2227 C C . GLU A 1 280 ? -16.203 -11.438 22.25 1 95.81 280 GLU A C 1
ATOM 2229 O O . GLU A 1 280 ? -15.539 -12.258 22.891 1 95.81 280 GLU A O 1
ATOM 2234 N N . LYS A 1 281 ? -17.203 -11.719 21.594 1 96.06 281 LYS A N 1
ATOM 2235 C CA . LYS A 1 281 ? -17.766 -13.062 21.609 1 96.06 281 LYS A CA 1
ATOM 2236 C C . LYS A 1 281 ? -17.016 -13.984 20.656 1 96.06 281 LYS A C 1
ATOM 2238 O O . LYS A 1 281 ? -16.734 -15.133 20.984 1 96.06 281 LYS A O 1
ATOM 2243 N N . ASN A 1 282 ? -16.734 -13.461 19.469 1 95.69 282 ASN A N 1
ATOM 2244 C CA . ASN A 1 282 ? -16.031 -14.242 18.453 1 95.69 282 ASN A CA 1
ATOM 2245 C C . ASN A 1 282 ? -14.523 -14.203 18.656 1 95.69 282 ASN A C 1
ATOM 2247 O O . ASN A 1 282 ? -13.836 -13.352 18.078 1 95.69 282 ASN A O 1
ATOM 2251 N N . LYS A 1 283 ? -13.961 -15.156 19.234 1 94.31 283 LYS A N 1
ATOM 2252 C CA . LYS A 1 283 ? -12.555 -15.172 19.641 1 94.31 283 LYS A CA 1
ATOM 2253 C C . LYS A 1 283 ? -11.648 -15.586 18.484 1 94.31 283 LYS A C 1
ATOM 2255 O O . LYS A 1 283 ? -10.422 -15.531 18.594 1 94.31 283 LYS A O 1
ATOM 2260 N N . SER A 1 284 ? -12.297 -15.953 17.375 1 94.88 284 SER A N 1
ATOM 2261 C CA . SER A 1 284 ? -11.508 -16.344 16.219 1 94.88 284 SER A CA 1
ATOM 2262 C C . SER A 1 284 ? -10.914 -15.117 15.523 1 94.88 284 SER A C 1
ATOM 2264 O O . SER A 1 284 ? -9.977 -15.242 14.727 1 94.88 284 SER A O 1
ATOM 2266 N N . ILE A 1 285 ? -11.414 -13.938 15.805 1 96.38 285 ILE A N 1
ATOM 2267 C CA . ILE A 1 285 ? -10.93 -12.719 15.18 1 96.38 285 ILE A CA 1
ATOM 2268 C C . ILE A 1 285 ? -9.703 -12.203 15.938 1 96.38 285 ILE A C 1
ATOM 2270 O O . ILE A 1 285 ? -9.805 -11.805 17.094 1 96.38 285 ILE A O 1
ATOM 2274 N N . PHE A 1 286 ? -8.609 -12.164 15.25 1 94.56 286 PHE A N 1
ATOM 2275 C CA . PHE A 1 286 ? -7.379 -11.812 15.938 1 94.56 286 PHE A CA 1
ATOM 2276 C C . PHE A 1 286 ? -6.859 -10.461 15.461 1 94.56 286 PHE A C 1
ATOM 2278 O O . PHE A 1 286 ? -5.941 -9.898 16.047 1 94.56 286 PHE A O 1
ATOM 2285 N N . PHE A 1 287 ? -7.441 -10.008 14.469 1 94.12 287 PHE A N 1
ATOM 2286 C CA . PHE A 1 287 ? -7.09 -8.664 14.016 1 94.12 287 PHE A CA 1
ATOM 2287 C C . PHE A 1 287 ? -8.273 -8 13.32 1 94.12 287 PHE A C 1
ATOM 2289 O O . PHE A 1 287 ? -8.914 -8.602 12.453 1 94.12 287 PHE A O 1
ATOM 2296 N N . ILE A 1 288 ? -8.508 -6.711 13.719 1 94.69 288 ILE A N 1
ATOM 2297 C CA . ILE A 1 288 ? -9.562 -5.961 13.039 1 94.69 288 ILE A CA 1
ATOM 2298 C C . ILE A 1 288 ? -9.25 -4.469 13.102 1 94.69 288 ILE A C 1
ATOM 2300 O O . ILE A 1 288 ? -8.891 -3.945 14.156 1 94.69 288 ILE A O 1
ATOM 2304 N N . GLU A 1 289 ? -9.312 -3.863 11.938 1 91.38 289 GLU A N 1
ATOM 2305 C CA . GLU A 1 289 ? -9.281 -2.408 11.812 1 91.38 289 GLU A CA 1
ATOM 2306 C C . GLU A 1 289 ? -10.469 -1.897 11.008 1 91.38 289 GLU A C 1
ATOM 2308 O O . GLU A 1 289 ? -10.703 -2.34 9.883 1 91.38 289 GLU A O 1
ATOM 2313 N N . ILE A 1 290 ? -11.242 -1.081 11.531 1 87.06 290 ILE A N 1
ATOM 2314 C CA . ILE A 1 290 ? -12.516 -0.692 10.938 1 87.06 290 ILE A CA 1
ATOM 2315 C C . ILE A 1 290 ? -12.352 0.636 10.195 1 87.06 290 ILE A C 1
ATOM 2317 O O . ILE A 1 290 ? -12.695 0.745 9.016 1 87.06 290 ILE A O 1
ATOM 2321 N N . SER A 1 291 ? -12.32 1.704 10.844 1 75.31 291 SER A N 1
ATOM 2322 C CA . SER A 1 291 ? -12.258 3.002 10.18 1 75.31 291 SER A CA 1
ATOM 2323 C C . SER A 1 291 ? -11.367 3.971 10.945 1 75.31 291 SER A C 1
ATOM 2325 O O . SER A 1 291 ? -11.211 3.855 12.164 1 75.31 291 SER A O 1
ATOM 2327 N N . ASP A 1 292 ? -10.828 4.734 10.211 1 67.31 292 ASP A N 1
ATOM 2328 C CA . ASP A 1 292 ? -9.977 5.758 10.812 1 67.31 292 ASP A CA 1
ATOM 2329 C C . ASP A 1 292 ? -10.82 6.887 11.414 1 67.31 292 ASP A C 1
ATOM 2331 O O . ASP A 1 292 ? -10.289 7.758 12.102 1 67.31 292 ASP A O 1
ATOM 2335 N N . GLN A 1 293 ? -12.078 6.797 11.195 1 70.06 293 GLN A N 1
ATOM 2336 C CA . GLN A 1 293 ? -12.938 7.875 11.672 1 70.06 293 GLN A CA 1
ATOM 2337 C C . GLN A 1 293 ? -13.602 7.504 13 1 70.06 293 GLN A C 1
ATOM 2339 O O . GLN A 1 293 ? -14.336 8.305 13.578 1 70.06 293 GLN A O 1
ATOM 2344 N N . ILE A 1 294 ? -13.344 6.387 13.367 1 80.56 294 ILE A N 1
ATOM 2345 C CA . ILE A 1 294 ? -13.906 5.938 14.641 1 80.56 294 ILE A CA 1
ATOM 2346 C C . ILE A 1 294 ? -13.164 6.609 15.789 1 80.56 294 ILE A C 1
ATOM 2348 O O . ILE A 1 294 ? -11.953 6.836 15.711 1 80.56 294 ILE A O 1
ATOM 2352 N N . SER A 1 295 ? -13.922 6.941 16.828 1 81.94 295 SER A N 1
ATOM 2353 C CA . SER A 1 295 ? -13.344 7.621 17.984 1 81.94 295 SER A CA 1
ATOM 2354 C C . SER A 1 295 ? -12.234 6.785 18.625 1 81.94 295 SER A C 1
ATOM 2356 O O . SER A 1 295 ? -12.258 5.555 18.547 1 81.94 295 SER A O 1
ATOM 2358 N N . LYS A 1 296 ? -11.336 7.418 19.188 1 82.62 296 LYS A N 1
ATOM 2359 C CA . LYS A 1 296 ? -10.148 6.793 19.766 1 82.62 296 LYS A CA 1
ATOM 2360 C C . LYS A 1 296 ? -10.523 5.762 20.828 1 82.62 296 LYS A C 1
ATOM 2362 O O . LYS A 1 296 ? -10 4.645 20.828 1 82.62 296 LYS A O 1
ATOM 2367 N N . PRO A 1 297 ? -11.43 6.066 21.734 1 88.56 297 PRO A N 1
ATOM 2368 C CA . PRO A 1 297 ? -11.781 5.062 22.75 1 88.56 297 PRO A CA 1
ATOM 2369 C C . PRO A 1 297 ? -12.281 3.758 22.125 1 88.56 297 PRO A C 1
ATOM 2371 O O . PRO A 1 297 ? -11.945 2.674 22.609 1 88.56 297 PRO A O 1
ATOM 2374 N N . LEU A 1 298 ? -13.078 3.891 21.109 1 90.56 298 LEU A N 1
ATOM 2375 C CA . LEU A 1 298 ? -13.625 2.703 20.469 1 90.56 298 LEU A CA 1
ATOM 2376 C C . LEU A 1 298 ? -12.531 1.941 19.719 1 90.56 298 LEU A C 1
ATOM 2378 O O . LEU A 1 298 ? -12.492 0.709 19.766 1 90.56 298 LEU A O 1
ATOM 2382 N N . THR A 1 299 ? -11.695 2.688 19.078 1 88.62 299 THR A N 1
ATOM 2383 C CA . THR A 1 299 ? -10.586 2.059 18.375 1 88.62 299 THR A CA 1
ATOM 2384 C C . THR A 1 299 ? -9.656 1.349 19.359 1 88.62 299 THR A C 1
ATOM 2386 O O . THR A 1 299 ? -9.203 0.232 19.094 1 88.62 299 THR A O 1
ATOM 2389 N N . ASP A 1 300 ? -9.398 1.992 20.422 1 89.88 300 ASP A N 1
ATOM 2390 C CA . ASP A 1 300 ? -8.555 1.392 21.453 1 89.88 300 ASP A CA 1
ATOM 2391 C C . ASP A 1 300 ? -9.18 0.116 22.016 1 89.88 300 ASP A C 1
ATOM 2393 O O . ASP A 1 300 ? -8.484 -0.865 22.281 1 89.88 300 ASP A O 1
ATOM 2397 N N . LYS A 1 301 ? -10.422 0.179 22.203 1 92.81 301 LYS A N 1
ATOM 2398 C CA . LYS A 1 301 ? -11.133 -0.999 22.688 1 92.81 301 LYS A CA 1
ATOM 2399 C C . LYS A 1 301 ? -11.008 -2.164 21.719 1 92.81 301 LYS A C 1
ATOM 2401 O O . LYS A 1 301 ? -10.734 -3.297 22.125 1 92.81 301 LYS A O 1
ATOM 2406 N N . LEU A 1 302 ? -11.164 -1.893 20.516 1 92.12 302 LEU A N 1
ATOM 2407 C CA . LEU A 1 302 ? -11.039 -2.922 19.484 1 92.12 302 LEU A CA 1
ATOM 2408 C C . LEU A 1 302 ? -9.633 -3.518 19.484 1 92.12 302 LEU A C 1
ATOM 2410 O O . LEU A 1 302 ? -9.477 -4.738 19.422 1 92.12 302 LEU A O 1
ATOM 2414 N N . LYS A 1 303 ? -8.68 -2.668 19.547 1 89.75 303 LYS A N 1
ATOM 2415 C CA . LYS A 1 303 ? -7.285 -3.109 19.562 1 89.75 303 LYS A CA 1
ATOM 2416 C C . LYS A 1 303 ? -6.996 -3.957 20.797 1 89.75 303 LYS A C 1
ATOM 2418 O O . LYS A 1 303 ? -6.293 -4.969 20.719 1 89.75 303 LYS A O 1
ATOM 2423 N N . SER A 1 304 ? -7.496 -3.578 21.875 1 92.12 304 SER A N 1
ATOM 2424 C CA . SER A 1 304 ? -7.277 -4.305 23.109 1 92.12 304 SER A CA 1
ATOM 2425 C C . SER A 1 304 ? -7.906 -5.691 23.062 1 92.12 304 SER A C 1
ATOM 2427 O O . SER A 1 304 ? -7.367 -6.645 23.625 1 92.12 304 SER A O 1
ATOM 2429 N N . LEU A 1 305 ? -9.008 -5.84 22.438 1 92.75 305 LEU A N 1
ATOM 2430 C CA . LEU A 1 305 ? -9.719 -7.109 22.359 1 92.75 305 LEU A CA 1
ATOM 2431 C C . LEU A 1 305 ? -8.914 -8.117 21.531 1 92.75 305 LEU A C 1
ATOM 2433 O O . LEU A 1 305 ? -8.945 -9.32 21.828 1 92.75 305 LEU A O 1
ATOM 2437 N N . THR A 1 306 ? -8.133 -7.629 20.547 1 91.38 306 THR A N 1
ATOM 2438 C CA . THR A 1 306 ? -7.484 -8.547 19.609 1 91.38 306 THR A CA 1
ATOM 2439 C C . THR A 1 306 ? -5.992 -8.648 19.906 1 91.38 306 THR A C 1
ATOM 2441 O O . THR A 1 306 ? -5.309 -9.523 19.359 1 91.38 306 THR A O 1
ATOM 2444 N N . LYS A 1 307 ? -5.461 -7.816 20.688 1 84.81 307 LYS A N 1
ATOM 2445 C CA . LYS A 1 307 ? -4.027 -7.691 20.938 1 84.81 307 LYS A CA 1
ATOM 2446 C C . LYS A 1 307 ? -3.418 -9.039 21.328 1 84.81 307 LYS A C 1
ATOM 2448 O O . LYS A 1 307 ? -2.322 -9.375 20.875 1 84.81 307 LYS A O 1
ATOM 2453 N N . LYS A 1 308 ? -4.086 -9.938 22.016 1 84.31 308 LYS A N 1
ATOM 2454 C CA . LYS A 1 308 ? -3.494 -11.172 22.516 1 84.31 308 LYS A CA 1
ATOM 2455 C C . LYS A 1 308 ? -3.988 -12.383 21.719 1 84.31 308 LYS A C 1
ATOM 2457 O O . LYS A 1 308 ? -3.641 -13.523 22.047 1 84.31 308 LYS A O 1
ATOM 2462 N N . ARG A 1 309 ? -4.699 -12.102 20.734 1 89.38 309 ARG A N 1
ATOM 2463 C CA . ARG A 1 309 ? -5.27 -13.219 19.984 1 89.38 309 ARG A CA 1
ATOM 2464 C C . ARG A 1 309 ? -4.359 -13.617 18.828 1 89.38 309 ARG A C 1
ATOM 2466 O O . ARG A 1 309 ? -3.703 -12.758 18.219 1 89.38 309 ARG A O 1
ATOM 2473 N N . LYS A 1 310 ? -4.223 -14.906 18.578 1 84.12 310 LYS A N 1
ATOM 2474 C CA . LYS A 1 310 ? -3.404 -15.438 17.484 1 84.12 310 LYS A CA 1
ATOM 2475 C C . LYS A 1 310 ? -4.234 -16.297 16.531 1 84.12 310 LYS A C 1
ATOM 2477 O O . LYS A 1 310 ? -5.277 -16.828 16.922 1 84.12 310 LYS A O 1
ATOM 2482 N N . PRO A 1 311 ? -3.682 -16.375 15.312 1 83.06 311 PRO A N 1
ATOM 2483 C CA . PRO A 1 311 ? -4.387 -17.234 14.359 1 83.06 311 PRO A CA 1
ATOM 2484 C C . PRO A 1 311 ? -4.383 -18.703 14.781 1 83.06 311 PRO A C 1
ATOM 2486 O O . PRO A 1 311 ? -3.436 -19.172 15.422 1 83.06 311 PRO A O 1
ATOM 2489 N N . LYS A 1 312 ? -5.496 -19.344 14.578 1 72.94 312 LYS A N 1
ATOM 2490 C CA . LYS A 1 312 ? -5.559 -20.766 14.891 1 72.94 312 LYS A CA 1
ATOM 2491 C C . LYS A 1 312 ? -4.617 -21.562 14 1 72.94 312 LYS A C 1
ATOM 2493 O O . LYS A 1 312 ? -4.52 -21.312 12.797 1 72.94 312 LYS A O 1
ATOM 2498 N N . LYS A 1 313 ? -3.518 -22.094 14.523 1 60.88 313 LYS A N 1
ATOM 2499 C CA . LYS A 1 313 ? -2.596 -22.969 13.812 1 60.88 313 LYS A CA 1
ATOM 2500 C C . LYS A 1 313 ? -3.35 -24.031 13.016 1 60.88 313 LYS A C 1
ATOM 2502 O O . LYS A 1 313 ? -4.285 -24.641 13.531 1 60.88 313 LYS A O 1
ATOM 2507 N N . LYS A 1 314 ? -3.439 -23.828 11.68 1 54.94 314 LYS A N 1
ATOM 2508 C CA . LYS A 1 314 ? -4.016 -24.906 10.883 1 54.94 314 LYS A CA 1
ATOM 2509 C C . LYS A 1 314 ? -3.457 -26.266 11.289 1 54.94 314 LYS A C 1
ATOM 2511 O O . LYS A 1 314 ? -2.25 -26.406 11.492 1 54.94 314 LYS A O 1
ATOM 2516 N N . LYS A 1 315 ? -4.125 -27.156 11.812 1 45.69 315 LYS A N 1
ATOM 2517 C CA . LYS A 1 315 ? -3.703 -28.547 11.969 1 45.69 315 LYS A CA 1
ATOM 2518 C C . LYS A 1 315 ? -3.135 -29.109 10.664 1 45.69 315 LYS A C 1
ATOM 2520 O O . LYS A 1 315 ? -3.773 -29.016 9.617 1 45.69 315 LYS A O 1
ATOM 2525 N N . LYS A 1 316 ? -1.765 -29.109 10.367 1 41.84 316 LYS A N 1
ATOM 2526 C CA . LYS A 1 316 ? -1.185 -29.969 9.336 1 41.84 316 LYS A CA 1
ATOM 2527 C C . LYS A 1 316 ? -1.976 -31.266 9.18 1 41.84 316 LYS A C 1
ATOM 2529 O O . LYS A 1 316 ? -2.312 -31.906 10.172 1 41.84 316 LYS A O 1
ATOM 2534 N N . SER A 1 317 ? -2.805 -31.375 8.219 1 36.16 317 SER A N 1
ATOM 2535 C CA . SER A 1 317 ? -3.312 -32.719 7.953 1 36.16 317 SER A CA 1
ATOM 2536 C C . SER A 1 317 ? -2.246 -33.781 8.219 1 36.16 317 SER A C 1
ATOM 2538 O O . SER A 1 317 ? -1.13 -33.688 7.699 1 36.16 317 SER A O 1
ATOM 2540 N N . LYS A 1 318 ? -2.123 -34.375 9.305 1 36.66 318 LYS A N 1
ATOM 2541 C CA . LYS A 1 318 ? -1.361 -35.625 9.461 1 36.66 318 LYS A CA 1
ATOM 2542 C C . LYS A 1 318 ? -1.479 -36.5 8.219 1 36.66 318 LYS A C 1
ATOM 2544 O O . LYS A 1 318 ? -2.584 -36.844 7.809 1 36.66 318 LYS A O 1
ATOM 2549 N N . LYS A 1 319 ? -0.636 -36.375 7.188 1 37.53 319 LYS A N 1
ATOM 2550 C CA . LYS A 1 319 ? -0.467 -37.531 6.301 1 37.53 319 LYS A CA 1
ATOM 2551 C C . LYS A 1 319 ? -0.666 -38.844 7.059 1 37.53 319 LYS A C 1
ATOM 2553 O O . LYS A 1 319 ? 0.001 -39.094 8.07 1 37.53 319 LYS A O 1
ATOM 2558 N N . LYS A 1 320 ? -1.772 -39.406 7.141 1 33.66 320 LYS A N 1
ATOM 2559 C CA . LYS A 1 320 ? -1.788 -40.844 7.398 1 33.66 320 LYS A CA 1
ATOM 2560 C C . LYS A 1 320 ? -0.618 -41.531 6.707 1 33.66 320 LYS A C 1
ATOM 2562 O O . LYS A 1 320 ? -0.427 -41.375 5.5 1 33.66 320 LYS A O 1
ATOM 2567 N N . LYS A 1 321 ? 0.328 -42.031 7.484 1 30.7 321 LYS A N 1
ATOM 2568 C CA . LYS A 1 321 ? 1.104 -43.156 7.027 1 30.7 321 LYS A CA 1
ATOM 2569 C C . LYS A 1 321 ? 0.192 -44.25 6.484 1 30.7 321 LYS A C 1
ATOM 2571 O O . LYS A 1 321 ? -0.823 -44.594 7.098 1 30.7 321 LYS A O 1
ATOM 2576 N N . MET B 1 1 ? -31.984 32.125 49 1 27.55 1 MET B N 1
ATOM 2577 C CA . MET B 1 1 ? -31.984 32.781 47.688 1 27.55 1 MET B CA 1
ATOM 2578 C C . MET B 1 1 ? -30.922 32.156 46.781 1 27.55 1 MET B C 1
ATOM 2580 O O . MET B 1 1 ? -29.719 32.406 46.969 1 27.55 1 MET B O 1
ATOM 2584 N N . GLY B 1 2 ? -31.047 30.922 46.5 1 30.92 2 GLY B N 1
ATOM 2585 C CA . GLY B 1 2 ? -30.047 30 45.969 1 30.92 2 GLY B CA 1
ATOM 2586 C C . GLY B 1 2 ? -29.594 30.344 44.562 1 30.92 2 GLY B C 1
ATOM 2587 O O . GLY B 1 2 ? -30.391 30.797 43.75 1 30.92 2 GLY B O 1
ATOM 2588 N N . ASP B 1 3 ? -28.297 30.766 44.375 1 27.48 3 ASP B N 1
ATOM 2589 C CA . ASP B 1 3 ? -27.719 31.281 43.125 1 27.48 3 ASP B CA 1
ATOM 2590 C C . ASP B 1 3 ? -27.953 30.297 41.969 1 27.48 3 ASP B C 1
ATOM 2592 O O . ASP B 1 3 ? -27.609 29.125 42.062 1 27.48 3 ASP B O 1
ATOM 2596 N N . LYS B 1 4 ? -29.047 30.5 41.188 1 31.17 4 LYS B N 1
ATOM 2597 C CA . LYS B 1 4 ? -29.281 29.828 39.906 1 31.17 4 LYS B CA 1
ATOM 2598 C C . LYS B 1 4 ? -28.016 29.828 39.062 1 31.17 4 LYS B C 1
ATOM 2600 O O . LYS B 1 4 ? -27.391 30.875 38.875 1 31.17 4 LYS B O 1
ATOM 2605 N N . LYS B 1 5 ? -27.312 28.828 39.031 1 35.5 5 LYS B N 1
ATOM 2606 C CA . LYS B 1 5 ? -26.156 28.562 38.188 1 35.5 5 LYS B CA 1
ATOM 2607 C C . LYS B 1 5 ? -26.375 29.141 36.781 1 35.5 5 LYS B C 1
ATOM 2609 O O . LYS B 1 5 ? -27.391 28.828 36.125 1 35.5 5 LYS B O 1
ATOM 2614 N N . LYS B 1 6 ? -26.031 30.359 36.562 1 32.84 6 LYS B N 1
ATOM 2615 C CA . LYS B 1 6 ? -26 31 35.25 1 32.84 6 LYS B CA 1
ATOM 2616 C C . LYS B 1 6 ? -25.641 30 34.156 1 32.84 6 LYS B C 1
ATOM 2618 O O . LYS B 1 6 ? -24.594 29.359 34.188 1 32.84 6 LYS B O 1
ATOM 2623 N N . LYS B 1 7 ? -26.578 29.344 33.656 1 39.31 7 LYS B N 1
ATOM 2624 C CA . LYS B 1 7 ? -26.453 28.625 32.406 1 39.31 7 LYS B CA 1
ATOM 2625 C C . LYS B 1 7 ? -25.719 29.453 31.359 1 39.31 7 LYS B C 1
ATOM 2627 O O . LYS B 1 7 ? -26.188 30.531 30.969 1 39.31 7 LYS B O 1
ATOM 2632 N N . GLY B 1 8 ? -24.484 29.719 31.5 1 37.22 8 GLY B N 1
ATOM 2633 C CA . GLY B 1 8 ? -23.656 30.531 30.625 1 37.22 8 GLY B CA 1
ATOM 2634 C C . GLY B 1 8 ? -24.156 30.547 29.188 1 37.22 8 GLY B C 1
ATOM 2635 O O . GLY B 1 8 ? -24.812 29.609 28.75 1 37.22 8 GLY B O 1
ATOM 2636 N N . ASP B 1 9 ? -24.422 31.719 28.453 1 42.66 9 ASP B N 1
ATOM 2637 C CA . ASP B 1 9 ? -24.891 32.094 27.125 1 42.66 9 ASP B CA 1
ATOM 2638 C C . ASP B 1 9 ? -24.203 31.25 26.047 1 42.66 9 ASP B C 1
ATOM 2640 O O . ASP B 1 9 ? -23.094 31.562 25.609 1 42.66 9 ASP B O 1
ATOM 2644 N N . GLN B 1 10 ? -24.047 29.984 25.938 1 48.16 10 GLN B N 1
ATOM 2645 C CA . GLN B 1 10 ? -23.5 29.156 24.875 1 48.16 10 GLN B CA 1
ATOM 2646 C C . GLN B 1 10 ? -24.031 29.594 23.516 1 48.16 10 GLN B C 1
ATOM 2648 O O . GLN B 1 10 ? -25.219 29.438 23.219 1 48.16 10 GLN B O 1
ATOM 2653 N N . VAL B 1 11 ? -23.672 30.797 22.922 1 57.78 11 VAL B N 1
ATOM 2654 C CA . VAL B 1 11 ? -23.969 31.234 21.578 1 57.78 11 VAL B CA 1
ATOM 2655 C C . VAL B 1 11 ? -24.016 30.031 20.625 1 57.78 11 VAL B C 1
ATOM 2657 O O . VAL B 1 11 ? -23.094 29.219 20.609 1 57.78 11 VAL B O 1
ATOM 2660 N N . GLU B 1 12 ? -25.156 29.625 20.188 1 77.38 12 GLU B N 1
ATOM 2661 C CA . GLU B 1 12 ? -25.422 28.531 19.234 1 77.38 12 GLU B CA 1
ATOM 2662 C C . GLU B 1 12 ? -24.531 28.641 18.016 1 77.38 12 GLU B C 1
ATOM 2664 O O . GLU B 1 12 ? -24.422 29.703 17.406 1 77.38 12 GLU B O 1
ATOM 2669 N N . ASP B 1 13 ? -23.5 27.891 17.734 1 89.69 13 ASP B N 1
ATOM 2670 C CA . ASP B 1 13 ? -22.609 27.828 16.594 1 89.69 13 ASP B CA 1
ATOM 2671 C C . ASP B 1 13 ? -23.328 27.281 15.359 1 89.69 13 ASP B C 1
ATOM 2673 O O . ASP B 1 13 ? -23.578 26.078 15.266 1 89.69 13 ASP B O 1
ATOM 2677 N N . PHE B 1 14 ? -23.781 28.188 14.484 1 92.25 14 PHE B N 1
ATOM 2678 C CA . PHE B 1 14 ? -24.5 27.812 13.273 1 92.25 14 PHE B CA 1
ATOM 2679 C C . PHE B 1 14 ? -23.547 27.656 12.094 1 92.25 14 PHE B C 1
ATOM 2681 O O . PHE B 1 14 ? -23.969 27.734 10.938 1 92.25 14 PHE B O 1
ATOM 2688 N N . SER B 1 15 ? -22.297 27.484 12.359 1 95.12 15 SER B N 1
ATOM 2689 C CA . SER B 1 15 ? -21.281 27.469 11.312 1 95.12 15 SER B CA 1
ATOM 2690 C C . SER B 1 15 ? -21.516 26.312 10.344 1 95.12 15 SER B C 1
ATOM 2692 O O . SER B 1 15 ? -21.312 26.453 9.133 1 95.12 15 SER B O 1
ATOM 2694 N N . THR B 1 16 ? -21.953 25.219 10.789 1 95.88 16 THR B N 1
ATOM 2695 C CA . THR B 1 16 ? -22.156 24.047 9.93 1 95.88 16 THR B CA 1
ATOM 2696 C C . THR B 1 16 ? -23.328 24.281 8.969 1 95.88 16 THR B C 1
ATOM 2698 O O . THR B 1 16 ? -23.25 23.906 7.797 1 95.88 16 THR B O 1
ATOM 2701 N N . GLU B 1 17 ? -24.359 24.812 9.492 1 95.19 17 GLU B N 1
ATOM 2702 C CA . GLU B 1 17 ? -25.484 25.156 8.633 1 95.19 17 GLU B CA 1
ATOM 2703 C C . GLU B 1 17 ? -25.094 26.188 7.586 1 95.19 17 GLU B C 1
ATOM 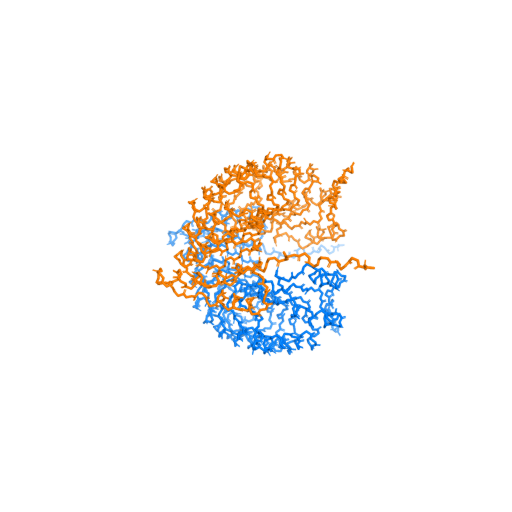2705 O O . GLU B 1 17 ? -25.5 26.109 6.43 1 95.19 17 GLU B O 1
ATOM 2710 N N . GLN B 1 18 ? -24.391 27.125 8.039 1 96.69 18 GLN B N 1
ATOM 2711 C CA . GLN B 1 18 ? -23.891 28.141 7.113 1 96.69 18 GLN B CA 1
ATOM 2712 C C . GLN B 1 18 ? -23 27.5 6.047 1 96.69 18 GLN B C 1
ATOM 2714 O O . GLN B 1 18 ? -23.047 27.906 4.879 1 96.69 18 GLN B O 1
ATOM 2719 N N . LEU B 1 19 ? -22.141 26.547 6.426 1 97.44 19 LEU B N 1
ATOM 2720 C CA . LEU B 1 19 ? -21.281 25.828 5.5 1 97.44 19 LEU B CA 1
ATOM 2721 C C . LEU B 1 19 ? -22.094 25.125 4.418 1 97.44 19 LEU B C 1
ATOM 2723 O O . LEU B 1 19 ? -21.75 25.188 3.236 1 97.44 19 LEU B O 1
ATOM 2727 N N . ASN B 1 20 ? -23.125 24.469 4.855 1 95.62 20 ASN B N 1
ATOM 2728 C CA . ASN B 1 20 ? -23.984 23.75 3.924 1 95.62 20 ASN B CA 1
ATOM 2729 C C . ASN B 1 20 ? -24.594 24.688 2.889 1 95.62 20 ASN B C 1
ATOM 2731 O O . ASN B 1 20 ? -24.609 24.391 1.694 1 95.62 20 ASN B O 1
ATOM 2735 N N . LYS B 1 21 ? -25.062 25.812 3.34 1 96.12 21 LYS B N 1
ATOM 2736 C CA . LYS B 1 21 ? -25.672 26.812 2.459 1 96.12 21 LYS B CA 1
ATOM 2737 C C . LYS B 1 21 ? -24.641 27.406 1.507 1 96.12 21 LYS B C 1
ATOM 2739 O O . LYS B 1 21 ? -24.891 27.516 0.303 1 96.12 21 LYS B O 1
ATOM 2744 N N . LEU B 1 22 ? -23.562 27.781 2.016 1 97.31 22 LEU B N 1
ATOM 2745 C CA . LEU B 1 22 ? -22.516 28.422 1.226 1 97.31 22 LEU B CA 1
ATOM 2746 C C . LEU B 1 22 ? -21.938 27.469 0.199 1 97.31 22 LEU B C 1
ATOM 2748 O O . LEU B 1 22 ? -21.625 27.859 -0.927 1 97.31 22 LEU B O 1
ATOM 2752 N N . TYR B 1 23 ? -21.703 26.219 0.574 1 97.75 23 TYR B N 1
ATOM 2753 C CA . TYR B 1 23 ? -21.188 25.203 -0.341 1 97.75 23 TYR B CA 1
ATOM 2754 C C . TYR B 1 23 ? -22.109 25.047 -1.553 1 97.75 23 TYR B C 1
ATOM 2756 O O . TYR B 1 23 ? -21.641 25.016 -2.691 1 97.75 23 TYR B O 1
ATOM 2764 N N . ARG B 1 24 ? -23.359 24.953 -1.346 1 97.25 24 ARG B N 1
ATOM 2765 C CA . ARG B 1 24 ? -24.328 24.828 -2.436 1 97.25 24 ARG B CA 1
ATOM 2766 C C . ARG B 1 24 ? -24.266 26.047 -3.361 1 97.25 24 ARG B C 1
ATOM 2768 O O . ARG B 1 24 ? -24.281 25.891 -4.586 1 97.25 24 ARG B O 1
ATOM 2775 N N . LYS B 1 25 ? -24.234 27.156 -2.783 1 97.69 25 LYS B N 1
ATOM 2776 C CA . LYS B 1 25 ? -24.156 28.406 -3.545 1 97.69 25 LYS B CA 1
ATOM 2777 C C . LYS B 1 25 ? -22.875 28.453 -4.395 1 97.69 25 LYS B C 1
ATOM 2779 O O . LYS B 1 25 ? -22.922 28.844 -5.562 1 97.69 25 LYS B O 1
ATOM 2784 N N . ARG B 1 26 ? -21.781 28.047 -3.84 1 97.44 26 ARG B N 1
ATOM 2785 C CA . ARG B 1 26 ? -20.5 28.094 -4.539 1 97.44 26 ARG B CA 1
ATOM 2786 C C . ARG B 1 26 ? -20.469 27.094 -5.695 1 97.44 26 ARG B C 1
ATOM 2788 O O . ARG B 1 26 ? -19.891 27.375 -6.746 1 97.44 26 ARG B O 1
ATOM 2795 N N . CYS B 1 27 ? -20.984 25.938 -5.453 1 97.69 27 CYS B N 1
ATOM 2796 C CA . CYS B 1 27 ? -21.047 24.969 -6.531 1 97.69 27 CYS B CA 1
ATOM 2797 C C . CYS B 1 27 ? -21.875 25.5 -7.699 1 97.69 27 CYS B C 1
ATOM 2799 O O . CYS B 1 27 ? -21.484 25.328 -8.859 1 97.69 27 CYS B O 1
ATOM 2801 N N . GLU B 1 28 ? -22.938 26.141 -7.367 1 97.19 28 GLU B N 1
ATOM 2802 C CA . GLU B 1 28 ? -23.797 26.734 -8.391 1 97.19 28 GLU B CA 1
ATOM 2803 C C . GLU B 1 28 ? -23.047 27.828 -9.164 1 97.19 28 GLU B C 1
ATOM 2805 O O . GLU B 1 28 ? -23.078 27.859 -10.391 1 97.19 28 GLU B O 1
ATOM 2810 N N . ILE B 1 29 ? -22.438 28.672 -8.5 1 96.75 29 ILE B N 1
ATOM 2811 C CA . ILE B 1 29 ? -21.734 29.797 -9.102 1 96.75 29 ILE B CA 1
ATOM 2812 C C . ILE B 1 29 ? -20.641 29.281 -10.031 1 96.75 29 ILE B C 1
ATOM 2814 O O . ILE B 1 29 ? -20.406 29.844 -11.102 1 96.75 29 ILE B O 1
ATOM 2818 N N . ASN B 1 30 ? -19.969 28.172 -9.633 1 96.38 30 ASN B N 1
ATOM 2819 C CA . ASN B 1 30 ? -18.828 27.656 -10.398 1 96.38 30 ASN B CA 1
ATOM 2820 C C . ASN B 1 30 ? -19.281 26.641 -11.438 1 96.38 30 ASN B C 1
ATOM 2822 O O . ASN B 1 30 ? -18.484 26.188 -12.266 1 96.38 30 ASN B O 1
ATOM 2826 N N . GLY B 1 31 ? -20.531 26.25 -11.453 1 95.88 31 GLY B N 1
ATOM 2827 C CA . GLY B 1 31 ? -21.094 25.312 -12.43 1 95.88 31 GLY B CA 1
ATOM 2828 C C . GLY B 1 31 ? -20.625 23.891 -12.227 1 95.88 31 GLY B C 1
ATOM 2829 O O . GLY B 1 31 ? -20.359 23.172 -13.188 1 95.88 31 GLY B O 1
ATOM 2830 N N . VAL B 1 32 ? -20.297 23.484 -10.984 1 96.44 32 VAL B N 1
ATOM 2831 C CA . VAL B 1 32 ? -19.859 22.125 -10.688 1 96.44 32 VAL B CA 1
ATOM 2832 C C . VAL B 1 32 ? -20.938 21.406 -9.859 1 96.44 32 VAL B C 1
ATOM 2834 O O . VAL B 1 32 ? -21.641 22.047 -9.078 1 96.44 32 VAL B O 1
ATOM 2837 N N . PRO B 1 33 ? -21.141 20.172 -10.055 1 95.44 33 PRO B N 1
ATOM 2838 C CA . PRO B 1 33 ? -22.109 19.422 -9.273 1 95.44 33 PRO B CA 1
ATOM 2839 C C . PRO B 1 33 ? -21.703 19.266 -7.809 1 95.44 33 PRO B C 1
ATOM 2841 O O . PRO B 1 33 ? -20.516 19.328 -7.484 1 95.44 33 PRO B O 1
ATOM 2844 N N . LEU B 1 34 ? -22.719 19.094 -7.027 1 94.88 34 LEU B N 1
ATOM 2845 C CA . LEU B 1 34 ? -22.453 18.781 -5.629 1 94.88 34 LEU B CA 1
ATOM 2846 C C . LEU B 1 34 ? -21.828 17.406 -5.484 1 94.88 34 LEU B C 1
ATOM 2848 O O . LEU B 1 34 ? -22.219 16.469 -6.18 1 94.88 34 LEU B O 1
ATOM 2852 N N . CYS B 1 35 ? -20.781 17.344 -4.648 1 93 35 CYS B N 1
ATOM 2853 C CA . CYS B 1 35 ? -20.266 16.031 -4.273 1 93 35 CYS B CA 1
ATOM 2854 C C . CYS B 1 35 ? -21.266 15.273 -3.418 1 93 35 CYS B C 1
ATOM 2856 O O . CYS B 1 35 ? -21.656 15.734 -2.342 1 93 35 CYS B O 1
ATOM 2858 N N . LYS B 1 36 ? -21.641 14.18 -3.852 1 85.69 36 LYS B N 1
ATOM 2859 C CA . LYS B 1 36 ? -22.703 13.43 -3.195 1 85.69 36 LYS B CA 1
ATOM 2860 C C . LYS B 1 36 ? -22.312 13.062 -1.766 1 85.69 36 LYS B C 1
ATOM 2862 O O . LYS B 1 36 ? -23.109 13.227 -0.838 1 85.69 36 LYS B O 1
ATOM 2867 N N . ILE B 1 37 ? -21.172 12.602 -1.586 1 84.69 37 ILE B N 1
ATOM 2868 C CA . ILE B 1 37 ? -20.703 12.141 -0.283 1 84.69 37 ILE B CA 1
ATOM 2869 C C . ILE B 1 37 ? -20.672 13.312 0.695 1 84.69 37 ILE B C 1
ATOM 2871 O O . ILE B 1 37 ? -21.156 13.203 1.825 1 84.69 37 ILE B O 1
ATOM 2875 N N . PHE B 1 38 ? -20.109 14.383 0.261 1 92.56 38 PHE B N 1
ATOM 2876 C CA . PHE B 1 38 ? -19.969 15.547 1.119 1 92.56 38 PHE B CA 1
ATOM 2877 C C . PHE B 1 38 ? -21.328 16.125 1.492 1 92.56 38 PHE B C 1
ATOM 2879 O O . PHE B 1 38 ? -21.562 16.453 2.654 1 92.56 38 PHE B O 1
ATOM 2886 N N . LYS B 1 39 ? -22.141 16.203 0.487 1 91.38 39 LYS B N 1
ATOM 2887 C CA . LYS B 1 39 ? -23.5 16.703 0.705 1 91.38 39 LYS B CA 1
ATOM 2888 C C . LYS B 1 39 ? -24.234 15.883 1.752 1 91.38 39 LYS B C 1
ATOM 2890 O O . LYS B 1 39 ? -24.828 16.438 2.684 1 91.38 39 LYS B O 1
ATOM 2895 N N . GLU B 1 40 ? -24.188 14.656 1.555 1 84.81 40 GLU B N 1
ATOM 2896 C CA . GLU B 1 40 ? -24.891 13.766 2.465 1 84.81 40 GLU B CA 1
ATOM 2897 C C . GLU B 1 40 ? -24.328 13.852 3.879 1 84.81 40 GLU B C 1
ATOM 2899 O O . GLU B 1 40 ? -25.078 13.828 4.859 1 84.81 40 GLU B O 1
ATOM 2904 N N . ARG B 1 41 ? -23.078 13.938 3.953 1 85.75 41 ARG B N 1
ATOM 2905 C CA . ARG B 1 41 ? -22.438 14.055 5.258 1 85.75 41 ARG B CA 1
ATOM 2906 C C . ARG B 1 41 ? -22.812 15.367 5.938 1 85.75 41 ARG B C 1
ATOM 2908 O O . ARG B 1 41 ? -23.094 15.398 7.137 1 85.75 41 ARG B O 1
ATOM 2915 N N . LEU B 1 42 ? -22.75 16.391 5.227 1 90.88 42 LEU B N 1
ATOM 2916 C CA . LEU B 1 42 ? -23.109 17.703 5.754 1 90.88 42 LEU B CA 1
ATOM 2917 C C . LEU B 1 42 ? -24.547 17.719 6.246 1 90.88 42 LEU B C 1
ATOM 2919 O O . LEU B 1 42 ? -24.828 18.234 7.324 1 90.88 42 LEU B O 1
ATOM 2923 N N . GLU B 1 43 ? -25.391 17.203 5.469 1 89.25 43 GLU B N 1
ATOM 2924 C CA . GLU B 1 43 ? -26.797 17.156 5.832 1 89.25 43 GLU B CA 1
ATOM 2925 C C . GLU B 1 43 ? -27.016 16.328 7.09 1 89.25 43 GLU B C 1
ATOM 2927 O O . GLU B 1 43 ? -27.812 16.703 7.961 1 89.25 43 GLU B O 1
ATOM 2932 N N . ALA B 1 44 ? -26.328 15.289 7.125 1 83.44 44 ALA B N 1
ATOM 2933 C CA . ALA B 1 44 ? -26.453 14.422 8.289 1 83.44 44 ALA B CA 1
ATOM 2934 C C . ALA B 1 44 ? -25.984 15.125 9.555 1 83.44 44 ALA B C 1
ATOM 2936 O O . ALA B 1 44 ? -26.656 15.086 10.586 1 83.44 44 ALA B O 1
ATOM 2937 N N . VAL B 1 45 ? -24.859 15.727 9.492 1 86.94 45 VAL B N 1
ATOM 2938 C CA . VAL B 1 45 ? -24.281 16.406 10.656 1 86.94 45 VAL B CA 1
ATOM 2939 C C . VAL B 1 45 ? -25.172 17.578 11.062 1 86.94 45 VAL B C 1
ATOM 2941 O O . VAL B 1 45 ? -25.359 17.828 12.258 1 86.94 45 VAL B O 1
ATOM 2944 N N . CYS B 1 46 ? -25.688 18.25 10.109 1 88.88 46 CYS B N 1
ATOM 2945 C CA . CYS B 1 46 ? -26.578 19.375 10.383 1 88.88 46 CYS B CA 1
ATOM 2946 C C . CYS B 1 46 ? -27.844 18.906 11.109 1 88.88 46 CYS B C 1
ATOM 2948 O O . CYS B 1 46 ? -28.297 19.547 12.055 1 88.88 46 CYS B O 1
ATOM 2950 N N . SER B 1 47 ? -28.375 17.828 10.641 1 88 47 SER B N 1
ATOM 2951 C CA . SER B 1 47 ? -29.594 17.297 11.227 1 88 47 SER B CA 1
ATOM 2952 C C . SER B 1 47 ? -29.391 16.875 12.68 1 88 47 SER B C 1
ATOM 2954 O O . SER B 1 47 ? -30.312 16.953 13.492 1 88 47 SER B O 1
ATOM 2956 N N . GLU B 1 48 ? -28.234 16.531 12.977 1 86 48 GLU B N 1
ATOM 2957 C CA . GLU B 1 48 ? -27.922 16.078 14.328 1 86 48 GLU B CA 1
ATOM 2958 C C . GLU B 1 48 ? -27.453 17.234 15.211 1 86 48 GLU B C 1
ATOM 2960 O O . GLU B 1 48 ? -27.234 17.047 16.406 1 86 48 GLU B O 1
ATOM 2965 N N . GLY B 1 49 ? -27.375 18.422 14.633 1 86.75 49 GLY B N 1
ATOM 2966 C CA . GLY B 1 49 ? -26.922 19.578 15.383 1 86.75 49 GLY B CA 1
ATOM 2967 C C . GLY B 1 49 ? -25.453 19.484 15.797 1 86.75 49 GLY B C 1
ATOM 2968 O O . GLY B 1 49 ? -25.078 19.984 16.859 1 86.75 49 GLY B O 1
ATOM 2969 N N . GLU B 1 50 ? -24.688 18.688 15.008 1 89.38 50 GLU B N 1
ATOM 2970 C CA . GLU B 1 50 ? -23.281 18.469 15.281 1 89.38 50 GLU B CA 1
ATOM 2971 C C . GLU B 1 50 ? -22.406 19.219 14.281 1 89.38 50 GLU B C 1
ATOM 2973 O O . GLU B 1 50 ? -22.906 20.016 13.477 1 89.38 50 GLU B O 1
ATOM 2978 N N . HIS B 1 51 ? -21.125 19.125 14.406 1 93.38 51 HIS B N 1
ATOM 2979 C CA . HIS B 1 51 ? -20.172 19.766 13.508 1 93.38 51 HIS B CA 1
ATOM 2980 C C . HIS B 1 51 ? -19.328 18.734 12.75 1 93.38 51 HIS B C 1
ATOM 2982 O O . HIS B 1 51 ? -19.203 17.594 13.203 1 93.38 51 HIS B O 1
ATOM 2988 N N . LEU B 1 52 ? -18.844 19.219 11.641 1 92.38 52 LEU B N 1
ATOM 2989 C CA . LEU B 1 52 ? -18.031 18.359 10.789 1 92.38 52 LEU B CA 1
ATOM 2990 C C . LEU B 1 52 ? -16.594 18.328 11.266 1 92.38 52 LEU B C 1
ATOM 2992 O O . LEU B 1 52 ? -15.875 19.328 11.164 1 92.38 52 LEU B O 1
ATOM 2996 N N . GLN B 1 53 ? -16.141 17.234 11.742 1 91.5 53 GLN B N 1
ATOM 2997 C CA . GLN B 1 53 ? -14.766 17.141 12.242 1 91.5 53 GLN B CA 1
ATOM 2998 C C . GLN B 1 53 ? -13.867 16.406 11.25 1 91.5 53 GLN B C 1
ATOM 3000 O O . GLN B 1 53 ? -12.664 16.656 11.188 1 91.5 53 GLN B O 1
ATOM 3005 N N . ASN B 1 54 ? -14.461 15.492 10.555 1 90.62 54 ASN B N 1
ATOM 3006 C CA . ASN B 1 54 ? -13.734 14.672 9.594 1 90.62 54 ASN B CA 1
ATOM 3007 C C . ASN B 1 54 ? -14.422 14.664 8.234 1 90.62 54 ASN B C 1
ATOM 3009 O O . ASN B 1 54 ? -15.633 14.445 8.148 1 90.62 54 ASN B O 1
ATOM 3013 N N . VAL B 1 55 ? -13.641 14.922 7.207 1 92.75 55 VAL B N 1
ATOM 3014 C CA . VAL B 1 55 ? -14.141 14.859 5.836 1 92.75 55 VAL B CA 1
ATOM 3015 C C . VAL B 1 55 ? -13.305 13.875 5.023 1 92.75 55 VAL B C 1
ATOM 3017 O O . VAL B 1 55 ? -12.094 14.047 4.891 1 92.75 55 VAL B O 1
ATOM 3020 N N . LYS B 1 56 ? -13.922 12.922 4.543 1 91.19 56 LYS B N 1
ATOM 3021 C CA . LYS B 1 56 ? -13.289 11.922 3.684 1 91.19 56 LYS B CA 1
ATOM 3022 C C . LYS B 1 56 ? -14.055 11.766 2.371 1 91.19 56 LYS B C 1
ATOM 3024 O O . LYS B 1 56 ? -15.219 11.359 2.367 1 91.19 56 LYS B O 1
ATOM 3029 N N . LEU B 1 57 ? -13.383 12.102 1.339 1 92.12 57 LEU B N 1
ATOM 3030 C CA . LEU B 1 57 ? -14.016 12.078 0.025 1 92.12 57 LEU B CA 1
ATOM 3031 C C . LEU B 1 57 ? -13.234 11.188 -0.938 1 92.12 57 LEU B C 1
ATOM 3033 O O . LEU B 1 57 ? -12 11.141 -0.883 1 92.12 57 LEU B O 1
ATOM 3037 N N . TRP B 1 58 ? -13.969 10.492 -1.847 1 88.38 58 TRP B N 1
ATOM 3038 C CA . TRP B 1 58 ? -13.32 9.656 -2.854 1 88.38 58 TRP B CA 1
ATOM 3039 C C . TRP B 1 58 ? -13.992 9.828 -4.215 1 88.38 58 TRP B C 1
ATOM 3041 O O . TRP B 1 58 ? -13.75 9.047 -5.133 1 88.38 58 TRP B O 1
ATOM 3051 N N . GLU B 1 59 ? -14.789 10.797 -4.289 1 87.56 59 GLU B N 1
ATOM 3052 C CA . GLU B 1 59 ? -15.445 11.117 -5.555 1 87.56 59 GLU B CA 1
ATOM 3053 C C . GLU B 1 59 ? -14.664 12.18 -6.328 1 87.56 59 GLU B C 1
ATOM 3055 O O . GLU B 1 59 ? -14.172 13.141 -5.738 1 87.56 59 GLU B O 1
ATOM 3060 N N . GLU B 1 60 ? -14.641 11.938 -7.602 1 90.81 60 GLU B N 1
ATOM 3061 C CA . GLU B 1 60 ? -13.938 12.922 -8.414 1 90.81 60 GLU B CA 1
ATOM 3062 C C . GLU B 1 60 ? -14.688 14.25 -8.461 1 90.81 60 GLU B C 1
ATOM 3064 O O . GLU B 1 60 ? -15.852 14.297 -8.867 1 90.81 60 GLU B O 1
ATOM 3069 N N . MET B 1 61 ? -14.062 15.289 -8.031 1 95.69 61 MET B N 1
ATOM 3070 C CA . MET B 1 61 ? -14.648 16.625 -8.023 1 95.69 61 MET B CA 1
ATOM 3071 C C . MET B 1 61 ? -13.883 17.562 -8.953 1 95.69 61 MET B C 1
ATOM 3073 O O . MET B 1 61 ? -14.438 18.547 -9.445 1 95.69 61 MET B O 1
ATOM 3077 N N . GLY B 1 62 ? -12.594 17.234 -9.164 1 96.12 62 GLY B N 1
ATOM 3078 C CA . GLY B 1 62 ? -11.742 18.141 -9.906 1 96.12 62 GLY B CA 1
ATOM 3079 C C . GLY B 1 62 ? -11.305 19.344 -9.094 1 96.12 62 GLY B C 1
ATOM 3080 O O . GLY B 1 62 ? -11.781 19.547 -7.973 1 96.12 62 GLY B O 1
ATOM 3081 N N . PRO B 1 63 ? -10.375 20.141 -9.672 1 97.06 63 PRO B N 1
ATOM 3082 C CA . PRO B 1 63 ? -9.844 21.281 -8.93 1 97.06 63 PRO B CA 1
ATOM 3083 C C . PRO B 1 63 ? -10.906 22.344 -8.625 1 97.06 63 PRO B C 1
ATOM 3085 O O . PRO B 1 63 ? -10.906 22.938 -7.543 1 97.06 63 PRO B O 1
ATOM 3088 N N . VAL B 1 64 ? -11.852 22.547 -9.523 1 97.44 64 VAL B N 1
ATOM 3089 C CA . VAL B 1 64 ? -12.891 23.562 -9.344 1 97.44 64 VAL B CA 1
ATOM 3090 C C . VAL B 1 64 ? -13.859 23.125 -8.25 1 97.44 64 VAL B C 1
ATOM 3092 O O . VAL B 1 64 ? -14.297 23.938 -7.438 1 97.44 64 VAL B O 1
ATOM 3095 N N . GLY B 1 65 ? -14.203 21.844 -8.289 1 97.81 65 GLY B N 1
ATOM 3096 C CA . GLY B 1 65 ? -15.062 21.312 -7.25 1 97.81 65 GLY B CA 1
ATOM 3097 C C . GLY B 1 65 ? -14.461 21.422 -5.863 1 97.81 65 GLY B C 1
ATOM 3098 O O . GLY B 1 65 ? -15.148 21.797 -4.91 1 97.81 65 GLY B O 1
ATOM 3099 N N . VAL B 1 66 ? -13.18 21.125 -5.762 1 98.12 66 VAL B N 1
ATOM 3100 C CA . VAL B 1 66 ? -12.492 21.219 -4.484 1 98.12 66 VAL B CA 1
ATOM 3101 C C . VAL B 1 66 ? -12.414 22.688 -4.043 1 98.12 66 VAL B C 1
ATOM 3103 O O . VAL B 1 66 ? -12.617 23 -2.867 1 98.12 66 VAL B O 1
ATOM 3106 N N . ARG B 1 67 ? -12.148 23.531 -4.949 1 97.75 67 ARG B N 1
ATOM 3107 C CA . ARG B 1 67 ? -12.094 24.953 -4.645 1 97.75 67 ARG B CA 1
ATOM 3108 C C . ARG B 1 67 ? -13.422 25.438 -4.078 1 97.75 67 ARG B C 1
ATOM 3110 O O . ARG B 1 67 ? -13.445 26.172 -3.088 1 97.75 67 ARG B O 1
ATOM 3117 N N . ALA B 1 68 ? -14.484 25.047 -4.719 1 97.81 68 ALA B N 1
ATOM 3118 C CA . ALA B 1 68 ? -15.805 25.453 -4.242 1 97.81 68 ALA B CA 1
ATOM 3119 C C . ALA B 1 68 ? -16.016 25.016 -2.795 1 97.81 68 ALA B C 1
ATOM 3121 O O . ALA B 1 68 ? -16.516 25.781 -1.976 1 97.81 68 ALA B O 1
ATOM 3122 N N . MET B 1 69 ? -15.672 23.844 -2.494 1 98.12 69 MET B N 1
ATOM 3123 C CA . MET B 1 69 ? -15.812 23.297 -1.146 1 98.12 69 MET B CA 1
ATOM 3124 C C . MET B 1 69 ? -14.922 24.047 -0.162 1 98.12 69 MET B C 1
ATOM 3126 O O . MET B 1 69 ? -15.406 24.578 0.844 1 98.12 69 MET B O 1
ATOM 3130 N N . MET B 1 70 ? -13.648 24.25 -0.504 1 98.12 70 MET B N 1
ATOM 3131 C CA . MET B 1 70 ? -12.68 24.781 0.445 1 98.12 70 MET B CA 1
ATOM 3132 C C . MET B 1 70 ? -12.906 26.281 0.657 1 98.12 70 MET B C 1
ATOM 3134 O O . MET B 1 70 ? -12.695 26.797 1.757 1 98.12 70 MET B O 1
ATOM 3138 N N . GLU B 1 71 ? -13.289 26.984 -0.332 1 97.69 71 GLU B N 1
ATOM 3139 C CA . GLU B 1 71 ? -13.609 28.391 -0.173 1 97.69 71 GLU B CA 1
ATOM 3140 C C . GLU B 1 71 ? -14.766 28.594 0.795 1 97.69 71 GLU B C 1
ATOM 3142 O O . GLU B 1 71 ? -14.82 29.594 1.518 1 97.69 71 GLU B O 1
ATOM 3147 N N . SER B 1 72 ? -15.664 27.688 0.773 1 98.06 72 SER B N 1
ATOM 3148 C CA . SER B 1 72 ? -16.75 27.75 1.737 1 98.06 72 SER B CA 1
ATOM 3149 C C . SER B 1 72 ? -16.25 27.625 3.166 1 98.06 72 SER B C 1
ATOM 3151 O O . SER B 1 72 ? -16.656 28.359 4.055 1 98.06 72 SER B O 1
ATOM 3153 N N . PHE B 1 73 ? -15.352 26.688 3.375 1 98.19 73 PHE B N 1
ATOM 3154 C CA . PHE B 1 73 ? -14.719 26.531 4.68 1 98.19 73 PHE B CA 1
ATOM 3155 C C . PHE B 1 73 ? -13.984 27.812 5.082 1 98.19 73 PHE B C 1
ATOM 3157 O O . PHE B 1 73 ? -14.094 28.266 6.223 1 98.19 73 PHE B O 1
ATOM 3164 N N . THR B 1 74 ? -13.266 28.391 4.141 1 98.12 74 THR B N 1
ATOM 3165 C CA . THR B 1 74 ? -12.414 29.562 4.387 1 98.12 74 THR B CA 1
ATOM 3166 C C . THR B 1 74 ? -13.258 30.781 4.723 1 98.12 74 THR B C 1
ATOM 3168 O O . THR B 1 74 ? -12.969 31.5 5.68 1 98.12 74 THR B O 1
ATOM 3171 N N . GLU B 1 75 ? -14.266 30.969 3.955 1 97.56 75 GLU B N 1
ATOM 3172 C CA . GLU B 1 75 ? -15.109 32.156 4.141 1 97.56 75 GLU B CA 1
ATOM 3173 C C . GLU B 1 75 ? -15.773 32.156 5.516 1 97.56 75 GLU B C 1
ATOM 3175 O O . GLU B 1 75 ? -15.844 33.188 6.18 1 97.56 75 GLU B O 1
ATOM 3180 N N . ILE B 1 76 ? -16.188 31.016 5.957 1 96.56 76 ILE B N 1
ATOM 3181 C CA . ILE B 1 76 ? -16.859 30.875 7.238 1 96.56 76 ILE B CA 1
ATOM 3182 C C . ILE B 1 76 ? -15.836 30.875 8.367 1 96.56 76 ILE B C 1
ATOM 3184 O O . ILE B 1 76 ? -16.156 31.234 9.508 1 96.56 76 ILE B O 1
ATOM 3188 N N . GLY B 1 77 ? -14.633 30.609 8.047 1 97.31 77 GLY B N 1
ATOM 3189 C CA . GLY B 1 77 ? -13.664 30.344 9.094 1 97.31 77 GLY B CA 1
ATOM 3190 C C . GLY B 1 77 ? -14.023 29.141 9.945 1 97.31 77 GLY B C 1
ATOM 3191 O O . GLY B 1 77 ? -14.047 29.234 11.172 1 97.31 77 GLY B O 1
ATOM 3192 N N . TYR B 1 78 ? -14.352 28.062 9.305 1 97.38 78 TYR B N 1
ATOM 3193 C CA . TYR B 1 78 ? -14.852 26.859 9.977 1 97.38 78 TYR B CA 1
ATOM 3194 C C . TYR B 1 78 ? -13.797 26.266 10.891 1 97.38 78 TYR B C 1
ATOM 3196 O O . TYR B 1 78 ? -12.719 25.875 10.438 1 97.38 78 TYR B O 1
ATOM 3204 N N . LYS B 1 79 ? -14.07 26.125 12.109 1 97.06 79 LYS B N 1
ATOM 3205 C CA . LYS B 1 79 ? -13.039 25.828 13.102 1 97.06 79 LYS B CA 1
ATOM 3206 C C . LYS B 1 79 ? -13.117 24.391 13.578 1 97.06 79 LYS B C 1
ATOM 3208 O O . LYS B 1 79 ? -12.297 23.953 14.375 1 97.06 79 LYS B O 1
ATOM 3213 N N . HIS B 1 80 ? -14.047 23.625 13.062 1 96.38 80 HIS B N 1
ATOM 3214 C CA . HIS B 1 80 ? -14.32 22.328 13.656 1 96.38 80 HIS B CA 1
ATOM 3215 C C . HIS B 1 80 ? -13.609 21.219 12.883 1 96.38 80 HIS B C 1
ATOM 3217 O O . HIS B 1 80 ? -13.469 20.094 13.383 1 96.38 80 HIS B O 1
ATOM 3223 N N . LEU B 1 81 ? -13.133 21.516 11.68 1 96.44 81 LEU B N 1
ATOM 3224 C CA . LEU B 1 81 ? -12.547 20.484 10.828 1 96.44 81 LEU B CA 1
ATOM 3225 C C . LEU B 1 81 ? -11.164 20.078 11.336 1 96.44 81 LEU B C 1
ATOM 3227 O O . LEU B 1 81 ? -10.266 20.906 11.43 1 96.44 81 LEU B O 1
ATOM 3231 N N . LYS B 1 82 ? -10.969 18.797 11.602 1 94.94 82 LYS B N 1
ATOM 3232 C CA . LYS B 1 82 ? -9.711 18.297 12.148 1 94.94 82 LYS B CA 1
ATOM 3233 C C . LYS B 1 82 ? -8.977 17.438 11.133 1 94.94 82 LYS B C 1
ATOM 3235 O O . LYS B 1 82 ? -7.75 17.344 11.148 1 94.94 82 LYS B O 1
ATOM 3240 N N . GLN B 1 83 ? -9.766 16.781 10.312 1 95.31 83 GLN B N 1
ATOM 3241 C CA . GLN B 1 83 ? -9.172 15.867 9.352 1 95.31 83 GLN B CA 1
ATOM 3242 C C . GLN B 1 83 ? -9.812 16.016 7.977 1 95.31 83 GLN B C 1
ATOM 3244 O O . GLN B 1 83 ? -11.039 16.094 7.863 1 95.31 83 GLN B O 1
ATOM 3249 N N . LEU B 1 84 ? -8.977 16.094 6.973 1 96.69 84 LEU B N 1
ATOM 3250 C CA . LEU B 1 84 ? -9.406 16.125 5.578 1 96.69 84 LEU B CA 1
ATOM 3251 C C . LEU B 1 84 ? -8.68 15.055 4.766 1 96.69 84 LEU B C 1
ATOM 3253 O O . LEU B 1 84 ? -7.449 15.062 4.672 1 96.69 84 LEU B O 1
ATOM 3257 N N . ARG B 1 85 ? -9.453 14.148 4.227 1 95.25 85 ARG B N 1
ATOM 3258 C CA . ARG B 1 85 ? -8.906 13.078 3.395 1 95.25 85 ARG B CA 1
ATOM 3259 C C . ARG B 1 85 ? -9.539 13.086 2.01 1 95.25 85 ARG B C 1
ATOM 3261 O O . ARG B 1 85 ? -10.758 12.93 1.878 1 95.25 85 ARG B O 1
ATOM 3268 N N . LEU B 1 86 ? -8.711 13.297 1.028 1 96.12 86 LEU B N 1
ATOM 3269 C CA . LEU B 1 86 ? -9.133 13.234 -0.367 1 96.12 86 LEU B CA 1
ATOM 3270 C C . LEU B 1 86 ? -8.438 12.086 -1.095 1 96.12 86 LEU B C 1
ATOM 3272 O O . LEU B 1 86 ? -7.211 12.078 -1.217 1 96.12 86 LEU B O 1
ATOM 3276 N N . TRP B 1 87 ? -9.211 11.18 -1.568 1 91.75 87 TRP B N 1
ATOM 3277 C CA . TRP B 1 87 ? -8.68 10.047 -2.318 1 91.75 87 TRP B CA 1
ATOM 3278 C C . TRP B 1 87 ? -9.211 10.047 -3.75 1 91.75 87 TRP B C 1
ATOM 3280 O O . TRP B 1 87 ? -10.391 9.789 -3.98 1 91.75 87 TRP B O 1
ATOM 3290 N N . ARG B 1 88 ? -8.352 10.305 -4.664 1 89.44 88 ARG B N 1
ATOM 3291 C CA . ARG B 1 88 ? -8.695 10.305 -6.082 1 89.44 88 ARG B CA 1
ATOM 3292 C C . ARG B 1 88 ? -9.812 11.297 -6.379 1 89.44 88 ARG B C 1
ATOM 3294 O O . ARG B 1 88 ? -10.789 10.953 -7.039 1 89.44 88 ARG B O 1
ATOM 3301 N N . VAL B 1 89 ? -9.68 12.406 -5.844 1 95.19 89 VAL B N 1
ATOM 3302 C CA . VAL B 1 89 ? -10.617 13.5 -6.055 1 95.19 89 VAL B CA 1
ATOM 3303 C C . VAL B 1 89 ? -10.117 14.391 -7.191 1 95.19 89 VAL B C 1
ATOM 3305 O O . VAL B 1 89 ? -10.883 15.188 -7.742 1 95.19 89 VAL B O 1
ATOM 3308 N N . LYS B 1 90 ? -8.961 14.266 -7.543 1 95.75 90 LYS B N 1
ATOM 3309 C CA . LYS B 1 90 ? -8.297 15.008 -8.617 1 95.75 90 LYS B CA 1
ATOM 3310 C C . LYS B 1 90 ? -8.242 16.5 -8.289 1 95.75 90 LYS B C 1
ATOM 3312 O O . LYS B 1 90 ? -8.562 17.344 -9.133 1 95.75 90 LYS B O 1
ATOM 3317 N N . CYS B 1 91 ? -7.82 16.797 -7.113 1 96.5 91 CYS B N 1
ATOM 3318 C CA . CYS B 1 91 ? -7.805 18.203 -6.723 1 96.5 91 CYS B CA 1
ATOM 3319 C C . CYS B 1 91 ? -6.711 18.969 -7.461 1 96.5 91 CYS B C 1
ATOM 3321 O O . CYS B 1 91 ? -6.82 20.172 -7.668 1 96.5 91 CYS B O 1
ATOM 3323 N N . GLN B 1 92 ? -5.586 18.281 -7.871 1 97.81 92 GLN B N 1
ATOM 3324 C CA . GLN B 1 92 ? -4.48 18.922 -8.578 1 97.81 92 GLN B CA 1
ATOM 3325 C C . GLN B 1 92 ? -3.889 20.062 -7.75 1 97.81 92 GLN B C 1
ATOM 3327 O O . GLN B 1 92 ? -4.145 20.156 -6.547 1 97.81 92 GLN B O 1
ATOM 3332 N N . ASP B 1 93 ? -3.012 20.922 -8.32 1 98.56 93 ASP B N 1
ATOM 3333 C CA . ASP B 1 93 ? -2.283 21.953 -7.594 1 98.56 93 ASP B CA 1
ATOM 3334 C C . ASP B 1 93 ? -3.221 23.078 -7.141 1 98.56 93 ASP B C 1
ATOM 3336 O O . ASP B 1 93 ? -3.064 23.609 -6.043 1 98.56 93 ASP B O 1
ATOM 3340 N N . GLU B 1 94 ? -4.176 23.375 -7.941 1 97.88 94 GLU B N 1
ATOM 3341 C CA . GLU B 1 94 ? -5.109 24.438 -7.586 1 97.88 94 GLU B CA 1
ATOM 3342 C C . GLU B 1 94 ? -5.938 24.062 -6.363 1 97.88 94 GLU B C 1
ATOM 3344 O O . GLU B 1 94 ? -6.203 24.906 -5.504 1 97.88 94 GLU B O 1
ATOM 3349 N N . GLY B 1 95 ? -6.434 22.859 -6.352 1 98.31 95 GLY B N 1
ATOM 3350 C CA . GLY B 1 95 ? -7.129 22.391 -5.16 1 98.31 95 GLY B CA 1
ATOM 3351 C C . GLY B 1 95 ? -6.281 22.469 -3.904 1 98.31 95 GLY B C 1
ATOM 3352 O O . GLY B 1 95 ? -6.77 22.875 -2.85 1 98.31 95 GLY B O 1
ATOM 3353 N N . VAL B 1 96 ? -5.016 22.125 -4.055 1 98.69 96 VAL B N 1
ATOM 3354 C CA . VAL B 1 96 ? -4.094 22.188 -2.926 1 98.69 96 VAL B CA 1
ATOM 3355 C C . VAL B 1 96 ? -3.957 23.641 -2.451 1 98.69 96 VAL B C 1
ATOM 3357 O O . VAL B 1 96 ? -3.953 23.906 -1.247 1 98.69 96 VAL B O 1
ATOM 3360 N N . ARG B 1 97 ? -3.873 24.516 -3.338 1 98.62 97 ARG B N 1
ATOM 3361 C CA . ARG B 1 97 ? -3.766 25.938 -2.994 1 98.62 97 ARG B CA 1
ATOM 3362 C C . ARG B 1 97 ? -4.918 26.359 -2.096 1 98.62 97 ARG B C 1
ATOM 3364 O O . ARG B 1 97 ? -4.703 27.016 -1.067 1 98.62 97 ARG B O 1
ATOM 3371 N N . THR B 1 98 ? -6.125 26.047 -2.49 1 98.5 98 THR B N 1
ATOM 3372 C CA . THR B 1 98 ? -7.301 26.469 -1.742 1 98.5 98 THR B CA 1
ATOM 3373 C C . THR B 1 98 ? -7.352 25.797 -0.379 1 98.5 98 THR B C 1
ATOM 3375 O O . THR B 1 98 ? -7.805 26.391 0.603 1 98.5 98 THR B O 1
ATOM 3378 N N . ILE B 1 99 ? -6.922 24.562 -0.324 1 98.75 99 ILE B N 1
ATOM 3379 C CA . ILE B 1 99 ? -6.812 23.859 0.956 1 98.75 99 ILE B CA 1
ATOM 3380 C C . ILE B 1 99 ? -5.836 24.609 1.864 1 98.75 99 ILE B C 1
ATOM 3382 O O . ILE B 1 99 ? -6.129 24.844 3.037 1 98.75 99 ILE B O 1
ATOM 3386 N N . CYS B 1 100 ? -4.688 25.016 1.312 1 98.69 100 CYS B N 1
ATOM 3387 C CA . CYS B 1 100 ? -3.656 25.703 2.078 1 98.69 100 CYS B CA 1
ATOM 3388 C C . CYS B 1 100 ? -4.152 27.047 2.57 1 98.69 100 CYS B C 1
ATOM 3390 O O . CYS B 1 100 ? -3.834 27.469 3.686 1 98.69 100 CYS B O 1
ATOM 3392 N N . LEU B 1 101 ? -4.93 27.75 1.777 1 98.38 101 LEU B N 1
ATOM 3393 C CA . LEU B 1 101 ? -5.512 29.016 2.197 1 98.38 101 LEU B CA 1
ATOM 3394 C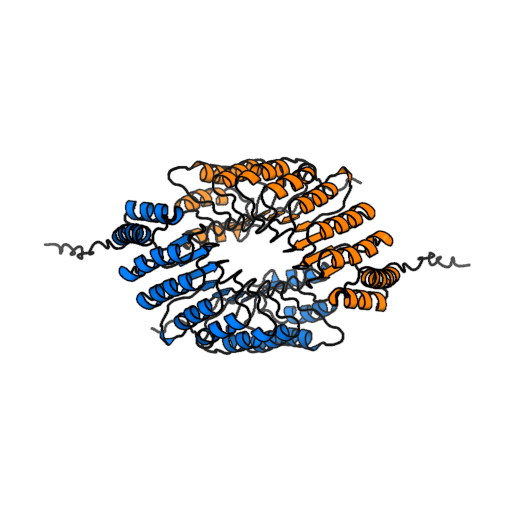 C . LEU B 1 101 ? -6.406 28.828 3.418 1 98.38 101 LEU B C 1
ATOM 3396 O O . LEU B 1 101 ? -6.359 29.625 4.355 1 98.38 101 LEU B O 1
ATOM 3400 N N . TYR B 1 102 ? -7.188 27.828 3.396 1 98.44 102 TYR B N 1
ATOM 3401 C CA . TYR B 1 102 ? -8.047 27.516 4.535 1 98.44 102 TYR B CA 1
ATOM 3402 C C . TYR B 1 102 ? -7.215 27.219 5.781 1 98.44 102 TYR B C 1
ATOM 3404 O O . TYR B 1 102 ? -7.496 27.75 6.859 1 98.44 102 TYR B O 1
ATOM 3412 N N . ILE B 1 103 ? -6.129 26.375 5.613 1 98.38 103 ILE B N 1
ATOM 3413 C CA . ILE B 1 103 ? -5.281 26 6.742 1 98.38 103 ILE B CA 1
ATOM 3414 C C . ILE B 1 103 ? -4.598 27.234 7.312 1 98.38 103 ILE B C 1
ATOM 3416 O O . ILE B 1 103 ? -4.477 27.375 8.531 1 98.38 103 ILE B O 1
ATOM 3420 N N . ASP B 1 104 ? -4.172 28.062 6.48 1 97.5 104 ASP B N 1
ATOM 3421 C CA . ASP B 1 104 ? -3.494 29.281 6.906 1 97.5 104 ASP B CA 1
ATOM 3422 C C . ASP B 1 104 ? -4.445 30.203 7.676 1 97.5 104 ASP B C 1
ATOM 3424 O O . ASP B 1 104 ? -4.027 30.891 8.602 1 97.5 104 ASP B O 1
ATOM 3428 N N . LYS B 1 105 ? -5.648 30.188 7.309 1 96.81 105 LYS B N 1
ATOM 3429 C CA . LYS B 1 105 ? -6.641 31.062 7.926 1 96.81 105 LYS B CA 1
ATOM 3430 C C . LYS B 1 105 ? -7.047 30.547 9.305 1 96.81 105 LYS B C 1
ATOM 3432 O O . LYS B 1 105 ? -7.07 31.312 10.273 1 96.81 105 LYS B O 1
ATOM 3437 N N . VAL B 1 106 ? -7.375 29.281 9.43 1 95.94 106 VAL B N 1
ATOM 3438 C CA . VAL B 1 106 ? -7.988 28.75 10.641 1 95.94 106 VAL B CA 1
ATOM 3439 C C . VAL B 1 106 ? -6.926 28.094 11.516 1 95.94 106 VAL B C 1
ATOM 3441 O O . VAL B 1 106 ? -7.02 28.125 12.75 1 95.94 106 VAL B O 1
ATOM 3444 N N . ARG B 1 107 ? -5.941 27.406 10.898 1 95.25 107 ARG B N 1
ATOM 3445 C CA . ARG B 1 107 ? -4.754 26.812 11.516 1 95.25 107 ARG B CA 1
ATOM 3446 C C . ARG B 1 107 ? -5.137 25.766 12.555 1 95.25 107 ARG B C 1
ATOM 3448 O O . ARG B 1 107 ? -4.52 25.688 13.617 1 95.25 107 ARG B O 1
ATOM 3455 N N . LEU B 1 108 ? -6.211 24.984 12.273 1 96.12 108 LEU B N 1
ATOM 3456 C CA . LEU B 1 108 ? -6.668 24 13.25 1 96.12 108 LEU B CA 1
ATOM 3457 C C . LEU B 1 108 ? -6.672 22.594 12.664 1 96.12 108 LEU B C 1
ATOM 3459 O O . LEU B 1 108 ? -6.832 21.609 13.391 1 96.12 108 LEU B O 1
ATOM 3463 N N . LEU B 1 109 ? -6.469 22.484 11.375 1 97.75 109 LEU B N 1
ATOM 3464 C CA . LEU B 1 109 ? -6.43 21.172 10.75 1 97.75 109 LEU B CA 1
ATOM 3465 C C . LEU B 1 109 ? -5.242 20.359 11.258 1 97.75 109 LEU B C 1
ATOM 3467 O O . LEU B 1 109 ? -4.121 20.875 11.32 1 97.75 109 LEU B O 1
ATOM 3471 N N . GLU B 1 110 ? -5.453 19.109 11.578 1 97.25 110 GLU B N 1
ATOM 3472 C CA . GLU B 1 110 ? -4.406 18.281 12.172 1 97.25 110 GLU B CA 1
ATOM 3473 C C . GLU B 1 110 ? -3.932 17.219 11.188 1 97.25 110 GLU B C 1
ATOM 3475 O O . GLU B 1 110 ? -2.762 16.828 11.203 1 97.25 110 GLU B O 1
ATOM 3480 N N . VAL B 1 111 ? -4.848 16.688 10.406 1 96.81 111 VAL B N 1
ATOM 3481 C CA . VAL B 1 111 ? -4.539 15.594 9.5 1 96.81 111 VAL B CA 1
ATOM 3482 C C . VAL B 1 111 ? -4.949 15.969 8.078 1 96.81 111 VAL B C 1
ATOM 3484 O O . VAL B 1 111 ? -6.094 16.359 7.84 1 96.81 111 VAL B O 1
ATOM 3487 N N . LEU B 1 112 ? -3.988 15.836 7.156 1 98.19 112 LEU B N 1
ATOM 3488 C CA . LEU B 1 112 ? -4.246 16.094 5.746 1 98.19 112 LEU B CA 1
ATOM 3489 C C . LEU B 1 112 ? -3.764 14.93 4.887 1 98.19 112 LEU B C 1
ATOM 3491 O O . LEU B 1 112 ? -2.557 14.719 4.738 1 98.19 112 LEU B O 1
ATOM 3495 N N . ASP B 1 113 ? -4.707 14.164 4.301 1 96.88 113 ASP B N 1
ATOM 3496 C CA . ASP B 1 113 ? -4.418 13.039 3.416 1 96.88 113 ASP B CA 1
ATOM 3497 C C . ASP B 1 113 ? -4.855 13.344 1.983 1 96.88 113 ASP B C 1
ATOM 3499 O O . ASP B 1 113 ? -6.051 13.352 1.68 1 96.88 113 ASP B O 1
ATOM 3503 N N . LEU B 1 114 ? -3.914 13.562 1.143 1 98.06 114 LEU B N 1
ATOM 3504 C CA . LEU B 1 114 ? -4.188 13.82 -0.267 1 98.06 114 LEU B CA 1
ATOM 3505 C C . LEU B 1 114 ? -3.654 12.688 -1.139 1 98.06 114 LEU B C 1
ATOM 3507 O O . LEU B 1 114 ? -2.617 12.836 -1.788 1 98.06 114 LEU B O 1
ATOM 3511 N N . LEU B 1 115 ? -4.395 11.664 -1.253 1 95.56 115 LEU B N 1
ATOM 3512 C CA . LEU B 1 115 ? -3.93 10.438 -1.9 1 95.56 115 LEU B CA 1
ATOM 3513 C C . LEU B 1 115 ? -4.355 10.406 -3.365 1 95.56 115 LEU B C 1
ATOM 3515 O O . LEU B 1 115 ? -5.547 10.477 -3.672 1 95.56 115 LEU B O 1
ATOM 3519 N N . ASP B 1 116 ? -3.377 10.328 -4.211 1 92.88 116 ASP B N 1
ATOM 3520 C CA . ASP B 1 116 ? -3.643 10.156 -5.637 1 92.88 116 ASP B CA 1
ATOM 3521 C C . ASP B 1 116 ? -4.543 11.273 -6.164 1 92.88 116 ASP B C 1
ATOM 3523 O O . ASP B 1 116 ? -5.602 11 -6.734 1 92.88 116 ASP B O 1
ATOM 3527 N N . ASN B 1 117 ? -4.031 12.445 -6.055 1 97.25 117 ASN B N 1
ATOM 3528 C CA . ASN B 1 117 ? -4.824 13.609 -6.438 1 97.25 117 ASN B CA 1
ATOM 3529 C C . ASN B 1 117 ? -4.156 14.406 -7.555 1 97.25 117 ASN B C 1
ATOM 3531 O O . ASN B 1 117 ? -4.477 15.578 -7.77 1 97.25 117 ASN B O 1
ATOM 3535 N N . GLN B 1 118 ? -3.17 13.773 -8.195 1 97 118 GLN B N 1
ATOM 3536 C CA . GLN B 1 118 ? -2.447 14.391 -9.297 1 97 118 GLN B CA 1
ATOM 3537 C C . GLN B 1 118 ? -1.784 15.695 -8.859 1 97 118 GLN B C 1
ATOM 3539 O O . GLN B 1 118 ? -1.891 16.719 -9.547 1 97 118 GLN B O 1
ATOM 3544 N N . ILE B 1 119 ? -1.169 15.695 -7.723 1 98.5 119 ILE B N 1
ATOM 3545 C CA . ILE B 1 119 ? -0.457 16.844 -7.184 1 98.5 119 ILE B CA 1
ATOM 3546 C C . ILE B 1 119 ? 0.93 16.938 -7.812 1 98.5 119 ILE B C 1
ATOM 3548 O O . ILE B 1 119 ? 1.616 15.93 -7.973 1 98.5 119 ILE B O 1
ATOM 3552 N N . GLY B 1 120 ? 1.354 18.125 -8.195 1 98 120 GLY B N 1
ATOM 3553 C CA . GLY B 1 120 ? 2.662 18.359 -8.781 1 98 120 GLY B CA 1
ATOM 3554 C C . GLY B 1 120 ? 3.566 19.219 -7.914 1 98 120 GLY B C 1
ATOM 3555 O O . GLY B 1 120 ? 3.354 19.312 -6.703 1 98 120 GLY B O 1
ATOM 3556 N N . VAL B 1 121 ? 4.598 19.781 -8.531 1 98.56 121 VAL B N 1
ATOM 3557 C CA . VAL B 1 121 ? 5.629 20.547 -7.852 1 98.56 121 VAL B CA 1
ATOM 3558 C C . VAL B 1 121 ? 5.012 21.812 -7.242 1 98.56 121 VAL B C 1
ATOM 3560 O O . VAL B 1 121 ? 5.336 22.188 -6.109 1 98.56 121 VAL B O 1
ATOM 3563 N N . LEU B 1 122 ? 4.117 22.406 -7.945 1 98.56 122 LEU B N 1
ATOM 3564 C CA . LEU B 1 122 ? 3.486 23.641 -7.473 1 98.56 122 LEU B CA 1
ATOM 3565 C C . LEU B 1 122 ? 2.666 23.375 -6.215 1 98.56 122 LEU B C 1
ATOM 3567 O O . LEU B 1 122 ? 2.666 24.203 -5.289 1 98.56 122 LEU B O 1
ATOM 3571 N N . GLY B 1 123 ? 1.905 22.297 -6.23 1 98.75 123 GLY B N 1
ATOM 3572 C CA . GLY B 1 123 ? 1.186 21.922 -5.023 1 98.75 123 GLY B CA 1
ATOM 3573 C C . GLY B 1 123 ? 2.088 21.766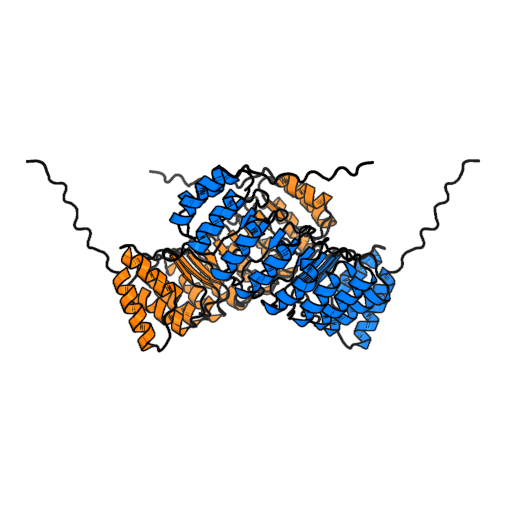 -3.816 1 98.75 123 GLY B C 1
ATOM 3574 O O . GLY B 1 123 ? 1.733 22.172 -2.709 1 98.75 123 GLY B O 1
ATOM 3575 N N . CYS B 1 124 ? 3.238 21.219 -4.047 1 98.81 124 CYS B N 1
ATOM 3576 C CA . CYS B 1 124 ? 4.215 21.031 -2.979 1 98.81 124 CYS B CA 1
ATOM 3577 C C . CYS B 1 124 ? 4.715 22.375 -2.453 1 98.81 124 CYS B C 1
ATOM 3579 O O . CYS B 1 124 ? 4.984 22.516 -1.259 1 98.81 124 CYS B O 1
ATOM 3581 N N . LYS B 1 125 ? 4.828 23.312 -3.287 1 98.62 125 LYS B N 1
ATOM 3582 C CA . LYS B 1 125 ? 5.238 24.641 -2.861 1 98.62 125 LYS B CA 1
ATOM 3583 C C . LYS B 1 125 ? 4.223 25.25 -1.898 1 98.62 125 LYS B C 1
ATOM 3585 O O . LYS B 1 125 ? 4.594 25.828 -0.878 1 98.62 125 LYS B O 1
ATOM 3590 N N . PHE B 1 126 ? 2.949 25.141 -2.264 1 98.69 126 PHE B N 1
ATOM 3591 C CA . PHE B 1 126 ? 1.906 25.641 -1.379 1 98.69 126 PHE B CA 1
ATOM 3592 C C . PHE B 1 126 ? 1.959 24.938 -0.025 1 98.69 126 PHE B C 1
ATOM 3594 O O . PHE B 1 126 ? 1.852 25.594 1.018 1 98.69 126 PHE B O 1
ATOM 3601 N N . LEU B 1 127 ? 2.131 23.672 -0.046 1 98.81 127 LEU B N 1
ATOM 3602 C CA . LEU B 1 127 ? 2.191 22.891 1.192 1 98.81 127 LEU B CA 1
ATOM 3603 C C . LEU B 1 127 ? 3.402 23.297 2.025 1 98.81 127 LEU B C 1
ATOM 3605 O O . LEU B 1 127 ? 3.326 23.359 3.256 1 98.81 127 LEU B O 1
ATOM 3609 N N . ALA B 1 128 ? 4.52 23.562 1.354 1 98.69 128 ALA B N 1
ATOM 3610 C CA . ALA B 1 128 ? 5.734 23.969 2.055 1 98.69 128 ALA B CA 1
ATOM 3611 C C . ALA B 1 128 ? 5.492 25.234 2.891 1 98.69 128 ALA B C 1
ATOM 3613 O O . ALA B 1 128 ? 5.969 25.328 4.023 1 98.69 128 ALA B O 1
ATOM 3614 N N . ASP B 1 129 ? 4.73 26.078 2.357 1 97.75 129 ASP B N 1
ATOM 3615 C CA . ASP B 1 129 ? 4.43 27.328 3.055 1 97.75 129 ASP B CA 1
ATOM 3616 C C . ASP B 1 129 ? 3.67 27.062 4.352 1 97.75 129 ASP B C 1
ATOM 3618 O O . ASP B 1 129 ? 3.963 27.672 5.387 1 97.75 129 ASP B O 1
ATOM 3622 N N . ILE B 1 130 ? 2.775 26.156 4.297 1 97.81 130 ILE B N 1
ATOM 3623 C CA . ILE B 1 130 ? 1.934 25.844 5.449 1 97.81 130 ILE B CA 1
ATOM 3624 C C . ILE B 1 130 ? 2.74 25.062 6.484 1 97.81 130 ILE B C 1
ATOM 3626 O O . ILE B 1 130 ? 2.488 25.172 7.688 1 97.81 130 ILE B O 1
ATOM 3630 N N . LEU B 1 131 ? 3.717 24.375 6.027 1 97.88 131 LEU B N 1
ATOM 3631 C CA . LEU B 1 131 ? 4.516 23.516 6.898 1 97.88 131 LEU B CA 1
ATOM 3632 C C . LEU B 1 131 ? 5.621 24.312 7.582 1 97.88 131 LEU B C 1
ATOM 3634 O O . LEU B 1 131 ? 6.199 23.859 8.57 1 97.88 131 LEU B O 1
ATOM 3638 N N . HIS B 1 132 ? 5.926 25.406 7.047 1 97.19 132 HIS B N 1
ATOM 3639 C CA . HIS B 1 132 ? 6.914 26.266 7.676 1 97.19 132 HIS B CA 1
ATOM 3640 C C . HIS B 1 132 ? 6.43 26.766 9.031 1 97.19 132 HIS B C 1
ATOM 3642 O O . HIS B 1 132 ? 5.254 27.094 9.195 1 97.19 132 HIS B O 1
ATOM 3648 N N . PRO B 1 133 ? 7.309 26.891 10 1 95.44 133 PRO B N 1
ATOM 3649 C CA . PRO B 1 133 ? 6.898 27.25 11.359 1 95.44 133 PRO B CA 1
ATOM 3650 C C . PRO B 1 133 ? 6.277 28.656 11.43 1 95.44 133 PRO B C 1
ATOM 3652 O O . PRO B 1 133 ? 5.48 28.938 12.328 1 95.44 133 PRO B O 1
ATOM 3655 N N . LYS B 1 134 ? 6.539 29.484 10.492 1 94.56 134 LYS B N 1
ATOM 3656 C CA . LYS B 1 134 ? 5.984 30.828 10.469 1 94.56 134 LYS B CA 1
ATOM 3657 C C . LYS B 1 134 ? 4.465 30.797 10.352 1 94.56 134 LYS B C 1
ATOM 3659 O O . LYS B 1 134 ? 3.781 31.719 10.82 1 94.56 134 LYS B O 1
ATOM 3664 N N . CYS B 1 135 ? 3.928 29.734 9.82 1 94.56 135 CYS B N 1
ATOM 3665 C CA . CYS B 1 135 ? 2.488 29.641 9.609 1 94.56 135 CYS B CA 1
ATOM 3666 C C . CYS B 1 135 ? 1.786 29.125 10.852 1 94.56 135 CYS B C 1
ATOM 3668 O O . CYS B 1 135 ? 0.563 29.219 10.969 1 94.56 135 CYS B O 1
ATOM 3670 N N . GLU B 1 136 ? 2.451 28.547 11.797 1 94.94 136 GLU B N 1
ATOM 3671 C CA . GLU B 1 136 ? 1.937 28.016 13.062 1 94.94 136 GLU B CA 1
ATOM 3672 C C . GLU B 1 136 ? 0.81 27.016 12.82 1 94.94 136 GLU B C 1
ATOM 3674 O O . GLU B 1 136 ? -0.208 27.047 13.516 1 94.94 136 GLU B O 1
ATOM 3679 N N . SER B 1 137 ? 0.89 26.281 11.719 1 94.44 137 SER B N 1
ATOM 3680 C CA . SER B 1 137 ? -0.058 25.219 11.422 1 94.44 137 SER B CA 1
ATOM 3681 C C . SER B 1 137 ? 0.015 24.109 12.469 1 94.44 137 SER B C 1
ATOM 3683 O O . SER B 1 137 ? 1.077 23.859 13.039 1 94.44 137 SER B O 1
ATOM 3685 N N . LYS B 1 138 ? -1.114 23.484 12.703 1 96.44 138 LYS B N 1
ATOM 3686 C CA . LYS B 1 138 ? -1.172 22.406 13.695 1 96.44 138 LYS B CA 1
ATOM 3687 C C . LYS B 1 138 ? -1.14 21.031 13.023 1 96.44 138 LYS B C 1
ATOM 3689 O O . LYS B 1 138 ? -1.439 20.031 13.656 1 96.44 138 LYS B O 1
ATOM 3694 N N . LEU B 1 139 ? -0.758 21.047 11.82 1 97.75 139 LEU B N 1
ATOM 3695 C CA . LEU B 1 139 ? -0.716 19.797 11.07 1 97.75 139 LEU B CA 1
ATOM 3696 C C . LEU B 1 139 ? 0.248 18.797 11.711 1 97.75 139 LEU B C 1
ATOM 3698 O O . LEU B 1 139 ? 1.413 19.125 11.953 1 97.75 139 LEU B O 1
ATOM 3702 N N . VAL B 1 140 ? -0.26 17.625 12.008 1 97.69 140 VAL B N 1
ATOM 3703 C CA . VAL B 1 140 ? 0.557 16.609 12.664 1 97.69 140 VAL B CA 1
ATOM 3704 C C . VAL B 1 140 ? 0.803 15.453 11.703 1 97.69 140 VAL B C 1
ATOM 3706 O O . VAL B 1 140 ? 1.818 14.758 11.805 1 97.69 140 VAL B O 1
ATOM 3709 N N . LYS B 1 141 ? -0.098 15.242 10.797 1 97.81 141 LYS B N 1
ATOM 3710 C CA . LYS B 1 141 ? 0.016 14.148 9.836 1 97.81 141 LYS B CA 1
ATOM 3711 C C . LYS B 1 141 ? -0.237 14.641 8.414 1 97.81 141 LYS B C 1
ATOM 3713 O O . LYS B 1 141 ? -1.205 15.359 8.164 1 97.81 141 LYS B O 1
ATOM 3718 N N . LEU B 1 142 ? 0.668 14.227 7.492 1 98.56 142 LEU B N 1
ATOM 3719 C CA . LEU B 1 142 ? 0.535 14.555 6.074 1 98.56 142 LEU B CA 1
ATOM 3720 C C . LEU B 1 142 ? 0.81 13.328 5.207 1 98.56 142 LEU B C 1
ATOM 3722 O O . LEU B 1 142 ? 1.851 12.68 5.352 1 98.56 142 LEU B O 1
ATOM 3726 N N . LYS B 1 143 ? -0.157 12.984 4.375 1 98.12 143 LYS B N 1
ATOM 3727 C CA . LYS B 1 143 ? 0.014 11.906 3.41 1 98.12 143 LYS B CA 1
ATOM 3728 C C . LYS B 1 143 ? -0.169 12.406 1.98 1 98.12 143 LYS B C 1
ATOM 3730 O O . LYS B 1 143 ? -1.19 13.016 1.658 1 98.12 143 LYS B O 1
ATOM 3735 N N . LEU B 1 144 ? 0.831 12.156 1.142 1 98.5 144 LEU B N 1
ATOM 3736 C CA . LEU B 1 144 ? 0.765 12.555 -0.261 1 98.5 144 LEU B CA 1
ATOM 3737 C C . LEU B 1 144 ? 0.954 11.352 -1.175 1 98.5 144 LEU B C 1
ATOM 3739 O O . LEU B 1 144 ? 1.358 11.5 -2.33 1 98.5 144 LEU B O 1
ATOM 3743 N N . ASP B 1 145 ? 0.598 10.203 -0.713 1 96.44 145 ASP B N 1
ATOM 3744 C CA . ASP B 1 145 ? 0.847 8.945 -1.414 1 96.44 145 ASP B CA 1
ATOM 3745 C C . ASP B 1 145 ? 0.245 8.969 -2.816 1 96.44 145 ASP B C 1
ATOM 3747 O O . ASP B 1 145 ? -0.843 9.516 -3.021 1 96.44 145 ASP B O 1
ATOM 3751 N 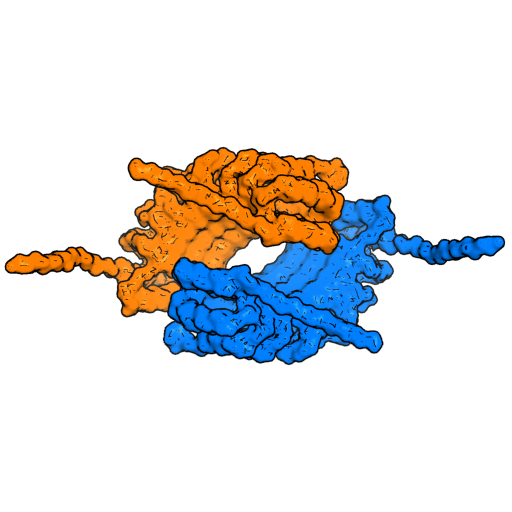N . HIS B 1 146 ? 0.978 8.375 -3.762 1 92.06 146 HIS B N 1
ATOM 3752 C CA . HIS B 1 146 ? 0.532 8.125 -5.129 1 92.06 146 HIS B CA 1
ATOM 3753 C C . HIS B 1 146 ? 0.347 9.438 -5.891 1 92.06 146 HIS B C 1
ATOM 3755 O O . HIS B 1 146 ? -0.551 9.547 -6.727 1 92.06 146 HIS B O 1
ATOM 3761 N N . ASN B 1 147 ? 1.073 10.438 -5.48 1 96.31 147 ASN B N 1
ATOM 3762 C CA . ASN B 1 147 ? 1.234 11.633 -6.305 1 96.31 147 ASN B CA 1
ATOM 3763 C C . ASN B 1 147 ? 2.631 11.711 -6.918 1 96.31 147 ASN B C 1
ATOM 3765 O O . ASN B 1 147 ? 3.629 11.516 -6.219 1 96.31 147 ASN B O 1
ATOM 3769 N N . GLN B 1 148 ? 2.717 11.969 -8.148 1 94.88 148 GLN B N 1
ATOM 3770 C CA . GLN B 1 148 ? 4.016 11.977 -8.82 1 94.88 148 GLN B CA 1
ATOM 3771 C C . GLN B 1 148 ? 4.73 13.312 -8.602 1 94.88 148 GLN B C 1
ATOM 3773 O O . GLN B 1 148 ? 5.027 14.023 -9.562 1 94.88 148 GLN B O 1
ATOM 3778 N N . ILE B 1 149 ? 5.074 13.555 -7.387 1 98.12 149 ILE B N 1
ATOM 3779 C CA . ILE B 1 149 ? 5.699 14.836 -7.07 1 98.12 149 ILE B CA 1
ATOM 3780 C C . ILE B 1 149 ? 7.18 14.789 -7.441 1 98.12 149 ILE B C 1
ATOM 3782 O O . ILE B 1 149 ? 7.789 15.828 -7.715 1 98.12 149 ILE B O 1
ATOM 3786 N N . GLY B 1 150 ? 7.832 13.648 -7.391 1 97.81 150 GLY B N 1
ATOM 3787 C CA . GLY B 1 150 ? 9.227 13.492 -7.762 1 97.81 150 GLY B CA 1
ATOM 3788 C C . GLY B 1 150 ? 10.18 14.141 -6.773 1 97.81 150 GLY B C 1
ATOM 3789 O O . GLY B 1 150 ? 9.766 14.57 -5.691 1 97.81 150 GLY B O 1
ATOM 3790 N N . SER B 1 151 ? 11.492 14.141 -7.16 1 98.62 151 SER B N 1
ATOM 3791 C CA . SER B 1 151 ? 12.523 14.758 -6.332 1 98.62 151 SER B CA 1
ATOM 3792 C C . SER B 1 151 ? 12.359 16.281 -6.289 1 98.62 151 SER B C 1
ATOM 3794 O O . SER B 1 151 ? 12.656 16.906 -5.27 1 98.62 151 SER B O 1
ATOM 3796 N N . GLU B 1 152 ? 11.844 16.781 -7.344 1 98.56 152 GLU B N 1
ATOM 3797 C CA . GLU B 1 152 ? 11.641 18.219 -7.391 1 98.56 152 GLU B CA 1
ATOM 3798 C C . GLU B 1 152 ? 10.562 18.656 -6.406 1 98.56 152 GLU B C 1
ATOM 3800 O O . GLU B 1 152 ? 10.727 19.656 -5.699 1 98.56 152 GLU B O 1
ATOM 3805 N N . GLY B 1 153 ? 9.453 17.953 -6.434 1 98.81 153 GLY B N 1
ATOM 3806 C CA . GLY B 1 153 ? 8.406 18.25 -5.465 1 98.81 153 GLY B CA 1
ATOM 3807 C C . GLY B 1 153 ? 8.867 18.094 -4.027 1 98.81 153 GLY B C 1
ATOM 3808 O O . GLY B 1 153 ? 8.539 18.922 -3.176 1 98.81 153 GLY B O 1
ATOM 3809 N N . LEU B 1 154 ? 9.586 17.094 -3.783 1 98.81 154 LEU B N 1
ATOM 3810 C CA . LEU B 1 154 ? 10.141 16.891 -2.449 1 98.81 154 LEU B CA 1
ATOM 3811 C C . LEU B 1 154 ? 11.055 18.047 -2.053 1 98.81 154 LEU B C 1
ATOM 3813 O O . LEU B 1 154 ? 11.047 18.484 -0.9 1 98.81 154 LEU B O 1
ATOM 3817 N N . ALA B 1 155 ? 11.875 18.469 -2.957 1 98.75 155 ALA B N 1
ATOM 3818 C CA . ALA B 1 155 ? 12.75 19.609 -2.684 1 98.75 155 ALA B CA 1
ATOM 3819 C C . ALA B 1 155 ? 11.945 20.828 -2.258 1 98.75 155 ALA B C 1
ATOM 3821 O O . ALA B 1 155 ? 12.336 21.562 -1.34 1 98.75 155 ALA B O 1
ATOM 3822 N N . GLU B 1 156 ? 10.844 21.062 -2.922 1 98.75 156 GLU B N 1
ATOM 3823 C CA . GLU B 1 156 ? 9.969 22.172 -2.527 1 98.75 156 GLU B CA 1
ATOM 3824 C C . GLU B 1 156 ? 9.414 21.953 -1.121 1 98.75 156 GLU B C 1
ATOM 3826 O O . GLU B 1 156 ? 9.461 22.859 -0.285 1 98.75 156 GLU B O 1
ATOM 3831 N N . LEU B 1 157 ? 8.891 20.766 -0.875 1 98.69 157 LEU B N 1
ATOM 3832 C CA . LEU B 1 157 ? 8.352 20.453 0.442 1 98.69 157 LEU B CA 1
ATOM 3833 C C . LEU B 1 157 ? 9.391 20.703 1.53 1 98.69 157 LEU B C 1
ATOM 3835 O O . LEU B 1 157 ? 9.055 21.141 2.631 1 98.69 157 LEU B O 1
ATOM 3839 N N . THR B 1 158 ? 10.617 20.391 1.235 1 98.62 158 THR B N 1
ATOM 3840 C CA . THR B 1 158 ? 11.719 20.469 2.186 1 98.62 158 THR B CA 1
ATOM 3841 C C . THR B 1 158 ? 11.914 21.891 2.686 1 98.62 158 THR B C 1
ATOM 3843 O O . THR B 1 158 ? 12.32 22.109 3.83 1 98.62 158 THR B O 1
ATOM 3846 N N . LYS B 1 159 ? 11.602 22.844 1.859 1 98.12 159 LYS B N 1
ATOM 3847 C CA . LYS B 1 159 ? 11.727 24.234 2.266 1 98.12 159 LYS B CA 1
ATOM 3848 C C . LYS B 1 159 ? 10.906 24.531 3.518 1 98.12 159 LYS B C 1
ATOM 3850 O O . LYS B 1 159 ? 11.258 25.391 4.32 1 98.12 159 LYS B O 1
ATOM 3855 N N . GLY B 1 160 ? 9.867 23.875 3.695 1 98.06 160 GLY B N 1
ATOM 3856 C CA . GLY B 1 160 ? 9.062 23.984 4.906 1 98.06 160 GLY B CA 1
ATOM 3857 C C . GLY B 1 160 ? 9.406 22.922 5.941 1 98.06 160 GLY B C 1
ATOM 3858 O O . GLY B 1 160 ? 9.578 23.234 7.121 1 98.06 160 GLY B O 1
ATOM 3859 N N . LEU B 1 161 ? 9.625 21.719 5.484 1 97.88 161 LEU B N 1
ATOM 3860 C CA . LEU B 1 161 ? 9.773 20.547 6.355 1 97.88 161 LEU B CA 1
ATOM 3861 C C . LEU B 1 161 ? 11.102 20.594 7.098 1 97.88 161 LEU B C 1
ATOM 3863 O O . LEU B 1 161 ? 11.203 20.094 8.219 1 97.88 161 LEU B O 1
ATOM 3867 N N . ALA B 1 162 ? 12.125 21.172 6.52 1 97.81 162 ALA B N 1
ATOM 3868 C CA . ALA B 1 162 ? 13.453 21.188 7.125 1 97.81 162 ALA B CA 1
ATOM 3869 C C . ALA B 1 162 ? 13.461 22.031 8.398 1 97.81 162 ALA B C 1
ATOM 3871 O O . ALA B 1 162 ? 14.391 21.938 9.203 1 97.81 162 ALA B O 1
ATOM 3872 N N . MET B 1 163 ? 12.391 22.797 8.641 1 97.75 163 MET B N 1
ATOM 3873 C CA . MET B 1 163 ? 12.297 23.625 9.844 1 97.75 163 MET B CA 1
ATOM 3874 C C . MET B 1 163 ? 11.039 23.297 10.641 1 97.75 163 MET B C 1
ATOM 3876 O O . MET B 1 163 ? 10.773 23.906 11.68 1 97.75 163 MET B O 1
ATOM 3880 N N . ASN B 1 164 ? 10.344 22.391 10.133 1 97.94 164 ASN B N 1
ATOM 3881 C CA . ASN B 1 164 ? 9.062 22.078 10.75 1 97.94 164 ASN B CA 1
ATOM 3882 C C . ASN B 1 164 ? 9.242 21.453 12.133 1 97.94 164 ASN B C 1
ATOM 3884 O O . ASN B 1 164 ? 10.141 20.641 12.336 1 97.94 164 ASN B O 1
ATOM 3888 N N . ASN B 1 165 ? 8.328 21.797 13.031 1 97.44 165 ASN B N 1
ATOM 3889 C CA . ASN B 1 165 ? 8.445 21.266 14.391 1 97.44 165 ASN B CA 1
ATOM 3890 C C . ASN B 1 165 ? 7.105 20.766 14.922 1 97.44 165 ASN B C 1
ATOM 3892 O O . ASN B 1 165 ? 6.91 20.672 16.125 1 97.44 165 ASN B O 1
ATOM 3896 N N . THR B 1 166 ? 6.203 20.484 14.016 1 97.56 166 THR B N 1
ATOM 3897 C CA . THR B 1 166 ? 4.883 20.047 14.453 1 97.56 166 THR B CA 1
ATOM 3898 C C . THR B 1 166 ? 4.551 18.672 13.859 1 97.56 166 THR B C 1
ATOM 3900 O O . THR B 1 166 ? 3.949 17.828 14.531 1 97.56 166 THR B O 1
ATOM 3903 N N . LEU B 1 167 ? 4.953 18.391 12.664 1 98.19 167 LEU B N 1
ATOM 3904 C CA . LEU B 1 167 ? 4.578 17.172 11.93 1 98.19 167 LEU B CA 1
ATOM 3905 C C . LEU B 1 167 ? 5.152 15.938 12.602 1 98.19 167 LEU B C 1
ATOM 3907 O O . LEU B 1 167 ? 6.34 15.891 12.93 1 98.19 167 LEU B O 1
ATOM 3911 N N . GLU B 1 168 ? 4.312 15.023 12.805 1 98.06 168 GLU B N 1
ATOM 3912 C CA . GLU B 1 168 ? 4.715 13.789 13.469 1 98.06 168 GLU B CA 1
ATOM 3913 C C . GLU B 1 168 ? 4.824 12.641 12.469 1 98.06 168 GLU B C 1
ATOM 3915 O O . GLU B 1 168 ? 5.594 11.703 12.68 1 98.06 168 GLU B O 1
ATOM 3920 N N . SER B 1 169 ? 4.059 12.695 11.469 1 98.31 169 SER B N 1
ATOM 3921 C CA . SER B 1 169 ? 4.031 11.609 10.492 1 98.31 169 SER B CA 1
ATOM 3922 C C . SER B 1 169 ? 3.953 12.148 9.07 1 98.31 169 SER B C 1
ATOM 3924 O O . SER B 1 169 ? 3.129 13.023 8.773 1 98.31 169 SER B O 1
ATOM 3926 N N . LEU B 1 170 ? 4.852 11.617 8.195 1 98.75 170 LEU B N 1
ATOM 3927 C CA . LEU B 1 170 ? 4.898 11.992 6.789 1 98.75 170 LEU B CA 1
ATOM 3928 C C . LEU B 1 170 ? 4.906 10.75 5.898 1 98.75 170 LEU B C 1
ATOM 3930 O O . LEU B 1 170 ? 5.727 9.852 6.09 1 98.75 170 LEU B O 1
ATOM 3934 N N . ALA B 1 171 ? 3.941 10.727 4.969 1 98.56 171 ALA B N 1
ATOM 3935 C CA . ALA B 1 171 ? 3.885 9.602 4.035 1 98.56 171 ALA B CA 1
ATOM 3936 C C . ALA B 1 171 ? 4.02 10.086 2.592 1 98.56 171 ALA B C 1
ATOM 3938 O O . ALA B 1 171 ? 3.225 10.906 2.129 1 98.56 171 ALA B O 1
ATOM 3939 N N . LEU B 1 172 ? 5.027 9.594 1.921 1 98.5 172 LEU B N 1
ATOM 3940 C CA . LEU B 1 172 ? 5.316 9.898 0.523 1 98.5 172 LEU B CA 1
ATOM 3941 C C . LEU B 1 172 ? 5.484 8.617 -0.288 1 98.5 172 LEU B C 1
ATOM 3943 O O . LEU B 1 172 ? 6.441 8.484 -1.053 1 98.5 172 LEU B O 1
ATOM 3947 N N . ASN B 1 173 ? 4.602 7.68 -0.061 1 96.69 173 ASN B N 1
ATOM 3948 C CA . ASN B 1 173 ? 4.695 6.418 -0.787 1 96.69 173 ASN B CA 1
ATOM 3949 C C . ASN B 1 173 ? 4.34 6.59 -2.26 1 96.69 173 ASN B C 1
ATOM 3951 O O . ASN B 1 173 ? 3.387 7.297 -2.594 1 96.69 173 ASN B O 1
ATOM 3955 N N . TYR B 1 174 ? 5.125 5.887 -3.133 1 93.06 174 TYR B N 1
ATOM 3956 C CA . TYR B 1 174 ? 4.863 5.879 -4.566 1 93.06 174 TYR B CA 1
ATOM 3957 C C . TYR B 1 174 ? 4.742 7.301 -5.105 1 93.06 174 TYR B C 1
ATOM 3959 O O . TYR B 1 174 ? 3.766 7.633 -5.781 1 93.06 174 TYR B O 1
ATOM 3967 N N . CYS B 1 175 ? 5.754 8.094 -4.844 1 97.19 175 CYS B N 1
ATOM 3968 C CA . CYS B 1 175 ? 5.719 9.5 -5.234 1 97.19 175 CYS B CA 1
ATOM 3969 C C . CYS B 1 175 ? 6.75 9.797 -6.316 1 97.19 175 CYS B C 1
ATOM 3971 O O . CYS B 1 175 ? 6.895 10.938 -6.754 1 97.19 175 CYS B O 1
ATOM 3973 N N . GLY B 1 176 ? 7.422 8.789 -6.707 1 95 176 GLY B N 1
ATOM 3974 C CA . GLY B 1 176 ? 8.375 8.945 -7.797 1 95 176 GLY B CA 1
ATOM 3975 C C . GLY B 1 176 ? 9.656 9.633 -7.375 1 95 176 GLY B C 1
ATOM 3976 O O . GLY B 1 176 ? 10.289 10.328 -8.172 1 95 176 GLY B O 1
ATOM 3977 N N . ILE B 1 177 ? 10.055 9.508 -6.172 1 97.88 177 ILE B N 1
ATOM 3978 C CA . ILE B 1 177 ? 11.281 10.109 -5.656 1 97.88 177 ILE B CA 1
ATOM 3979 C C . ILE B 1 177 ? 12.484 9.281 -6.102 1 97.88 177 ILE B C 1
ATOM 3981 O O . ILE B 1 177 ? 12.516 8.062 -5.914 1 97.88 177 ILE B O 1
ATOM 3985 N N . GLU B 1 178 ? 13.438 9.977 -6.652 1 97.19 178 GLU B N 1
ATOM 3986 C CA . GLU B 1 178 ? 14.633 9.312 -7.172 1 97.19 178 GLU B CA 1
ATOM 3987 C C . GLU B 1 178 ? 15.82 9.5 -6.23 1 97.19 178 GLU B C 1
ATOM 3989 O O . GLU B 1 178 ? 15.672 10.047 -5.137 1 97.19 178 GLU B O 1
ATOM 3994 N N . ALA B 1 179 ? 17.016 9.008 -6.684 1 97.56 179 ALA B N 1
ATOM 3995 C CA . ALA B 1 179 ? 18.219 9.008 -5.852 1 97.56 179 ALA B CA 1
ATOM 3996 C C . ALA B 1 179 ? 18.578 10.422 -5.418 1 97.56 179 ALA B C 1
ATOM 3998 O O . ALA B 1 179 ? 19.016 10.633 -4.281 1 97.56 179 ALA B O 1
ATOM 3999 N N . ASP B 1 180 ? 18.344 11.336 -6.262 1 97.94 180 ASP B N 1
ATOM 4000 C CA . ASP B 1 180 ? 18.766 12.703 -5.961 1 97.94 180 ASP B CA 1
ATOM 4001 C C . ASP B 1 180 ? 17.859 13.328 -4.906 1 97.94 180 ASP B C 1
ATOM 4003 O O . ASP B 1 180 ? 18.219 14.344 -4.297 1 97.94 180 ASP B O 1
ATOM 4007 N N . GLY B 1 181 ? 16.719 12.812 -4.664 1 98.38 181 GLY B N 1
ATOM 4008 C CA . GLY B 1 181 ? 15.812 13.289 -3.621 1 98.38 181 GLY B CA 1
ATOM 4009 C C . GLY B 1 181 ? 16.344 13.031 -2.221 1 98.38 181 GLY B C 1
ATOM 4010 O O . GLY B 1 181 ? 15.859 13.625 -1.254 1 98.38 181 GLY B O 1
ATOM 4011 N N . ALA B 1 182 ? 17.297 12.164 -2.102 1 98.12 182 ALA B N 1
ATOM 4012 C CA . ALA B 1 182 ? 17.844 11.797 -0.798 1 98.12 182 ALA B CA 1
ATOM 4013 C C . ALA B 1 182 ? 18.438 13.016 -0.092 1 98.12 182 ALA B C 1
ATOM 4015 O O . ALA B 1 182 ? 18.391 13.109 1.137 1 98.12 182 ALA B O 1
ATOM 4016 N N . LYS B 1 183 ? 18.938 13.898 -0.822 1 97.88 183 LYS B N 1
ATOM 4017 C CA . LYS B 1 183 ? 19.469 15.117 -0.229 1 97.88 183 LYS B CA 1
ATOM 4018 C C . LYS B 1 183 ? 18.406 15.891 0.531 1 97.88 183 LYS B C 1
ATOM 4020 O O . LYS B 1 183 ? 18.641 16.375 1.64 1 97.88 183 LYS B O 1
ATOM 4025 N N . SER B 1 184 ? 17.297 16.031 -0.103 1 98.56 184 SER B N 1
ATOM 4026 C CA . SER B 1 184 ? 16.172 16.688 0.555 1 98.56 184 SER B CA 1
ATOM 4027 C C . SER B 1 184 ? 15.75 15.938 1.816 1 98.56 184 SER B C 1
ATOM 4029 O O . SER B 1 184 ? 15.492 16.547 2.852 1 98.56 184 SER B O 1
ATOM 4031 N N . LEU B 1 185 ? 15.719 14.664 1.757 1 98.56 185 LEU B N 1
ATOM 4032 C CA . LEU B 1 185 ? 15.383 13.852 2.92 1 98.56 185 LEU B CA 1
ATOM 4033 C C . LEU B 1 185 ? 16.391 14.07 4.047 1 98.56 185 LEU B C 1
ATOM 4035 O O . LEU B 1 185 ? 16 14.148 5.215 1 98.56 185 LEU B O 1
ATOM 4039 N N . GLN B 1 186 ? 17.641 14.141 3.705 1 98.31 186 GLN B N 1
ATOM 4040 C CA . GLN B 1 186 ? 18.688 14.422 4.695 1 98.31 186 GLN B CA 1
ATOM 4041 C C . GLN B 1 186 ? 18.422 15.75 5.398 1 98.31 186 GLN B C 1
ATOM 4043 O O . GLN B 1 186 ? 18.578 15.844 6.621 1 98.31 186 GLN B O 1
ATOM 4048 N N . ASP B 1 187 ? 18.062 16.75 4.602 1 98.19 187 ASP B N 1
ATOM 4049 C CA . ASP B 1 187 ? 17.781 18.062 5.172 1 98.19 187 ASP B CA 1
ATOM 4050 C C . ASP B 1 187 ? 16.609 17.984 6.16 1 98.19 187 ASP B C 1
ATOM 4052 O O . ASP B 1 187 ? 16.656 18.609 7.223 1 98.19 187 ASP B O 1
ATOM 4056 N N . ILE B 1 188 ? 15.602 17.281 5.824 1 98.25 188 ILE B N 1
ATOM 4057 C CA . ILE B 1 188 ? 14.43 17.141 6.691 1 98.25 188 ILE B CA 1
ATOM 4058 C C . ILE B 1 188 ? 14.844 16.453 7.992 1 98.25 188 ILE B C 1
ATOM 4060 O O . ILE B 1 188 ? 14.469 16.906 9.078 1 98.25 188 ILE B O 1
ATOM 4064 N N . LEU B 1 189 ? 15.672 15.453 7.887 1 98 189 LEU B N 1
ATOM 4065 C CA . LEU B 1 189 ? 16.047 14.633 9.031 1 98 189 LEU B CA 1
ATOM 4066 C C . LEU B 1 189 ? 17.109 15.336 9.875 1 98 189 LEU B C 1
ATOM 4068 O O . LEU B 1 189 ? 17.344 14.953 11.023 1 98 189 LEU B O 1
ATOM 4072 N N . ALA B 1 190 ? 17.719 16.281 9.312 1 96.69 190 ALA B N 1
ATOM 4073 C CA . ALA B 1 190 ? 18.766 17.016 10.016 1 96.69 190 ALA B CA 1
ATOM 4074 C C . ALA B 1 190 ? 18.156 18.031 10.992 1 96.69 190 ALA B C 1
ATOM 4076 O O . ALA B 1 190 ? 18.859 18.562 11.859 1 96.69 190 ALA B O 1
ATOM 4077 N N . ASN B 1 191 ? 16.891 18.281 10.812 1 96.06 191 ASN B N 1
ATOM 4078 C CA . ASN B 1 191 ? 16.203 19.234 11.695 1 96.06 191 ASN B CA 1
ATOM 4079 C C . ASN B 1 191 ? 16.125 18.703 13.125 1 96.06 191 ASN B C 1
ATOM 4081 O O . ASN B 1 191 ? 15.328 17.812 13.414 1 96.06 191 ASN B O 1
ATOM 4085 N N . VAL B 1 192 ? 16.797 19.234 14.047 1 93.75 192 VAL B N 1
ATOM 4086 C CA . VAL B 1 192 ? 16.922 18.75 15.414 1 93.75 192 VAL B CA 1
ATOM 4087 C C . VAL B 1 192 ? 15.625 19.016 16.172 1 93.75 192 VAL B C 1
ATOM 4089 O O . VAL B 1 192 ? 15.352 18.375 17.188 1 93.75 192 VAL B O 1
ATOM 4092 N N . ASN B 1 193 ? 14.891 20.016 15.695 1 94.94 193 ASN B N 1
ATOM 4093 C CA . ASN B 1 193 ? 13.641 20.375 16.375 1 94.94 193 ASN B CA 1
ATOM 4094 C C . ASN B 1 193 ? 12.461 19.594 15.82 1 94.94 193 ASN B C 1
ATOM 4096 O O . ASN B 1 193 ? 11.32 19.797 16.234 1 94.94 193 ASN B O 1
ATOM 4100 N N . SER B 1 194 ? 12.711 18.703 14.891 1 96.38 194 SER B N 1
ATOM 4101 C CA . SER B 1 194 ? 11.648 17.938 14.234 1 96.38 194 SER B CA 1
ATOM 4102 C C . SER B 1 194 ? 10.938 17.016 15.227 1 96.38 194 SER B C 1
ATOM 4104 O O . SER B 1 194 ? 11.57 16.484 16.141 1 96.38 194 SER B O 1
ATOM 4106 N N . LYS B 1 195 ? 9.664 16.859 15.031 1 97.44 195 LYS B N 1
ATOM 4107 C CA . LYS B 1 195 ? 8.883 15.898 15.805 1 97.44 195 LYS B CA 1
ATOM 4108 C C . LYS B 1 195 ? 8.508 14.688 14.961 1 97.44 195 LYS B C 1
ATOM 4110 O O . LYS B 1 195 ? 7.707 13.852 15.391 1 97.44 195 LYS B O 1
ATOM 4115 N N . LEU B 1 196 ? 9.109 14.562 13.844 1 97.88 196 LEU B N 1
ATOM 4116 C CA . LEU B 1 196 ? 8.781 13.508 12.891 1 97.88 196 LEU B CA 1
ATOM 4117 C C . LEU B 1 196 ? 9.211 12.141 13.406 1 97.88 196 LEU B C 1
ATOM 4119 O O . LEU B 1 196 ? 10.406 11.836 13.438 1 97.88 196 LEU B O 1
ATOM 4123 N N . TYR B 1 197 ? 8.258 11.336 13.766 1 96.69 197 TYR B N 1
ATOM 4124 C CA . TYR B 1 197 ? 8.648 10.047 14.312 1 96.69 197 TYR B CA 1
ATOM 4125 C C . TYR B 1 197 ? 8.375 8.93 13.312 1 96.69 197 TYR B C 1
ATOM 4127 O O . TYR B 1 197 ? 8.883 7.812 13.461 1 96.69 197 TYR B O 1
ATOM 4135 N N . LYS B 1 198 ? 7.574 9.203 12.328 1 98.12 198 LYS B N 1
ATOM 4136 C CA . LYS B 1 198 ? 7.246 8.188 11.328 1 98.12 198 LYS B CA 1
ATOM 4137 C C . LYS B 1 198 ? 7.398 8.734 9.914 1 98.12 198 LYS B C 1
ATOM 4139 O O . LYS B 1 198 ? 6.797 9.758 9.578 1 98.12 198 LYS B O 1
ATOM 4144 N N . LEU B 1 199 ? 8.203 8.039 9.094 1 98.69 199 LEU B N 1
ATOM 4145 C CA . LEU B 1 199 ? 8.438 8.414 7.699 1 98.69 199 LEU B CA 1
ATOM 4146 C C . LEU B 1 199 ? 8.219 7.223 6.773 1 98.69 199 LEU B C 1
ATOM 4148 O O . LEU B 1 199 ? 8.844 6.172 6.949 1 98.69 199 LEU B O 1
ATOM 4152 N N . LYS B 1 200 ? 7.289 7.367 5.824 1 98.56 200 LYS B N 1
ATOM 4153 C CA . LYS B 1 200 ? 6.98 6.297 4.879 1 98.56 200 LYS B CA 1
ATOM 4154 C C . LYS B 1 200 ? 7.371 6.691 3.459 1 98.56 200 LYS B C 1
ATOM 4156 O O . LYS B 1 200 ? 6.898 7.699 2.936 1 98.56 200 LYS B O 1
ATOM 4161 N N . LEU B 1 201 ? 8.211 5.883 2.852 1 98.38 201 LEU B N 1
ATOM 4162 C CA . LEU B 1 201 ? 8.758 6.18 1.53 1 98.38 201 LEU B CA 1
ATOM 4163 C C . LEU B 1 201 ? 8.672 4.957 0.62 1 98.38 201 LEU B C 1
ATOM 4165 O O . LEU B 1 201 ? 9.492 4.789 -0.279 1 98.38 201 LEU B O 1
ATOM 4169 N N . CYS B 1 202 ? 7.684 4.172 0.835 1 95.88 202 CYS B N 1
ATOM 4170 C CA . CYS B 1 202 ? 7.559 2.939 0.063 1 95.88 202 CYS B CA 1
ATOM 4171 C C . CYS B 1 202 ? 7.332 3.242 -1.413 1 95.88 202 CYS B C 1
ATOM 4173 O O . CYS B 1 202 ? 6.602 4.172 -1.756 1 95.88 202 CYS B O 1
ATOM 4175 N N . GLY B 1 203 ? 7.926 2.375 -2.258 1 93.31 203 GLY B N 1
ATOM 4176 C CA . GLY B 1 203 ? 7.613 2.383 -3.678 1 93.31 203 GLY B CA 1
ATOM 4177 C C . GLY B 1 203 ? 8.227 3.557 -4.418 1 93.31 203 GLY B C 1
ATOM 4178 O O . GLY B 1 203 ? 7.645 4.066 -5.375 1 93.31 203 GLY B O 1
ATOM 4179 N N . ASN B 1 204 ? 9.312 4.074 -3.947 1 96 204 ASN B N 1
ATOM 4180 C CA . ASN B 1 204 ? 10.094 5.082 -4.664 1 96 204 ASN B CA 1
ATOM 4181 C C . ASN B 1 204 ? 11.32 4.469 -5.324 1 96 204 ASN B C 1
ATOM 4183 O O . ASN B 1 204 ? 11.367 3.262 -5.57 1 96 204 ASN B O 1
ATOM 4187 N N . ARG B 1 205 ? 12.234 5.348 -5.797 1 94.88 205 ARG B N 1
ATOM 4188 C CA . ARG B 1 205 ? 13.375 4.844 -6.555 1 94.88 205 ARG B CA 1
ATOM 4189 C C . ARG B 1 205 ? 14.68 5.449 -6.043 1 94.88 205 ARG B C 1
ATOM 4191 O O . ARG B 1 205 ? 15.461 6.008 -6.82 1 94.88 205 ARG B O 1
ATOM 4198 N N . LEU B 1 206 ? 14.922 5.238 -4.871 1 97 206 LEU B N 1
ATOM 4199 C CA . LEU B 1 206 ? 16.125 5.816 -4.27 1 97 206 LEU B CA 1
ATOM 4200 C C . LEU B 1 206 ? 17.375 5.129 -4.789 1 97 206 LEU B C 1
ATOM 4202 O O . LEU B 1 206 ? 18.453 5.723 -4.793 1 97 206 LEU B O 1
ATOM 4206 N N . LYS B 1 207 ? 17.25 3.848 -5.172 1 94 207 LYS B N 1
ATOM 4207 C CA . LYS B 1 207 ? 18.406 3.08 -5.629 1 94 207 LYS B CA 1
ATOM 4208 C C . LYS B 1 207 ? 19.516 3.066 -4.574 1 94 207 LYS B C 1
ATOM 4210 O O . LYS B 1 207 ? 19.281 3.447 -3.424 1 94 207 LYS B O 1
ATOM 4215 N N . ASN B 1 208 ? 20.688 2.484 -4.914 1 94.88 208 ASN B N 1
ATOM 4216 C CA . ASN B 1 208 ? 21.75 2.314 -3.938 1 94.88 208 ASN B CA 1
ATOM 4217 C C . ASN B 1 208 ? 22.297 3.658 -3.457 1 94.88 208 ASN B C 1
ATOM 4219 O O . ASN B 1 208 ? 22.5 3.855 -2.26 1 94.88 208 ASN B O 1
ATOM 4223 N N . GLU B 1 209 ? 22.438 4.551 -4.344 1 96.5 209 GLU B N 1
ATOM 4224 C CA . GLU B 1 209 ? 23.031 5.844 -4.004 1 96.5 209 GLU B CA 1
ATOM 4225 C C . GLU B 1 209 ? 22.125 6.617 -3.041 1 96.5 209 GLU B C 1
ATOM 4227 O O . GLU B 1 209 ? 22.609 7.141 -2.029 1 96.5 209 GLU B O 1
ATOM 4232 N N . GLY B 1 210 ? 20.859 6.754 -3.385 1 98.19 210 GLY B N 1
ATOM 4233 C CA . GLY B 1 210 ? 19.922 7.453 -2.521 1 98.19 210 GLY B CA 1
ATOM 4234 C C . GLY B 1 210 ? 19.75 6.793 -1.167 1 98.19 210 GLY B C 1
ATOM 4235 O O . GLY B 1 210 ? 19.672 7.477 -0.144 1 98.19 210 GLY B O 1
ATOM 4236 N N . ALA B 1 211 ? 19.719 5.508 -1.183 1 98.06 211 ALA B N 1
ATOM 4237 C CA . ALA B 1 211 ? 19.609 4.762 0.067 1 98.06 211 ALA B CA 1
ATOM 4238 C C . ALA B 1 211 ? 20.797 5.02 0.97 1 98.06 211 ALA B C 1
ATOM 4240 O O . ALA B 1 211 ? 20.656 5.227 2.176 1 98.06 211 ALA B O 1
ATOM 4241 N N . TYR B 1 212 ? 22 4.988 0.398 1 97.94 212 TYR B N 1
ATOM 4242 C CA . TYR B 1 212 ? 23.219 5.262 1.166 1 97.94 212 TYR B CA 1
ATOM 4243 C C . TYR B 1 212 ? 23.125 6.613 1.866 1 97.94 212 TYR B C 1
ATOM 4245 O O . TYR B 1 212 ? 23.375 6.711 3.068 1 97.94 212 TYR B O 1
ATOM 4253 N N . GLU B 1 213 ? 22.703 7.613 1.121 1 98.25 213 GLU B N 1
ATOM 4254 C CA . GLU B 1 213 ? 22.609 8.961 1.676 1 98.25 213 GLU B CA 1
ATOM 4255 C C . GLU B 1 213 ? 21.531 9.031 2.764 1 98.25 213 GLU B C 1
ATOM 4257 O O . GLU B 1 213 ? 21.719 9.719 3.771 1 98.25 213 GLU B O 1
ATOM 4262 N N . LEU B 1 214 ? 20.453 8.398 2.516 1 98.56 214 LEU B N 1
ATOM 4263 C CA . LEU B 1 214 ? 19.391 8.383 3.506 1 98.56 214 LEU B CA 1
ATOM 4264 C C . LEU B 1 214 ? 19.859 7.723 4.801 1 98.56 214 LEU B C 1
ATOM 4266 O O . LEU B 1 214 ? 19.625 8.258 5.887 1 98.56 214 LEU B O 1
ATOM 4270 N N . PHE B 1 215 ? 20.516 6.602 4.73 1 98.44 215 PHE B N 1
ATOM 4271 C CA . PHE B 1 215 ? 20.969 5.887 5.918 1 98.44 215 PHE B CA 1
ATOM 4272 C C . PHE B 1 215 ? 22.031 6.688 6.656 1 98.44 215 PHE B C 1
ATOM 4274 O O . PHE B 1 215 ? 22.141 6.613 7.883 1 98.44 215 PHE B O 1
ATOM 4281 N N . ARG B 1 216 ? 22.828 7.441 5.941 1 98.12 216 ARG B N 1
ATOM 4282 C CA . ARG B 1 216 ? 23.75 8.352 6.602 1 98.12 216 ARG B CA 1
ATOM 4283 C C . ARG B 1 216 ? 23.016 9.297 7.543 1 98.12 216 ARG B C 1
ATOM 4285 O O . ARG B 1 216 ? 23.453 9.523 8.672 1 98.12 216 ARG B O 1
ATOM 4292 N N . ALA B 1 217 ? 21.953 9.805 7.047 1 98.19 217 ALA B N 1
ATOM 4293 C CA . ALA B 1 217 ? 21.141 10.719 7.852 1 98.19 217 ALA B CA 1
ATOM 4294 C C . ALA B 1 217 ? 20.469 9.984 9 1 98.19 217 ALA B C 1
ATOM 4296 O O . ALA B 1 217 ? 20.391 10.5 10.117 1 98.19 217 ALA B O 1
ATOM 4297 N N . LEU B 1 218 ? 19.984 8.805 8.758 1 98.25 218 LEU B N 1
ATOM 4298 C CA . LEU B 1 218 ? 19.297 8.016 9.773 1 98.25 218 LEU B CA 1
ATOM 4299 C C . LEU B 1 218 ? 20.234 7.652 10.914 1 98.25 218 LEU B C 1
ATOM 4301 O O . LEU B 1 218 ? 19.812 7.586 12.07 1 98.25 218 LEU B O 1
ATOM 4305 N N . GLU B 1 219 ? 21.438 7.355 10.547 1 97.62 219 GLU B N 1
ATOM 4306 C CA . GLU B 1 219 ? 22.438 6.945 11.531 1 97.62 219 GLU B CA 1
ATOM 4307 C C . GLU B 1 219 ? 22.547 7.969 12.656 1 97.62 219 GLU B C 1
ATOM 4309 O O . GLU B 1 219 ? 22.703 7.602 13.828 1 97.62 219 GLU B O 1
ATOM 4314 N N . ILE B 1 220 ? 22.375 9.242 12.352 1 96.31 220 ILE B N 1
ATOM 4315 C CA . ILE B 1 220 ? 22.625 10.281 13.336 1 96.31 220 ILE B CA 1
ATOM 4316 C C . ILE B 1 220 ? 21.297 10.852 13.836 1 96.31 220 ILE B C 1
ATOM 4318 O O . ILE B 1 220 ? 21.25 11.562 14.844 1 96.31 220 ILE B O 1
ATOM 4322 N N . ASN B 1 221 ? 20.203 10.555 13.125 1 96.81 221 ASN B N 1
ATOM 4323 C CA . ASN B 1 221 ? 18.891 11.062 13.523 1 96.81 221 ASN B CA 1
ATOM 4324 C C . ASN B 1 221 ? 18.438 10.445 14.844 1 96.81 221 ASN B C 1
ATOM 4326 O O . ASN B 1 221 ? 18.594 9.242 15.055 1 96.81 221 ASN B O 1
ATOM 4330 N N . ASN B 1 222 ? 17.8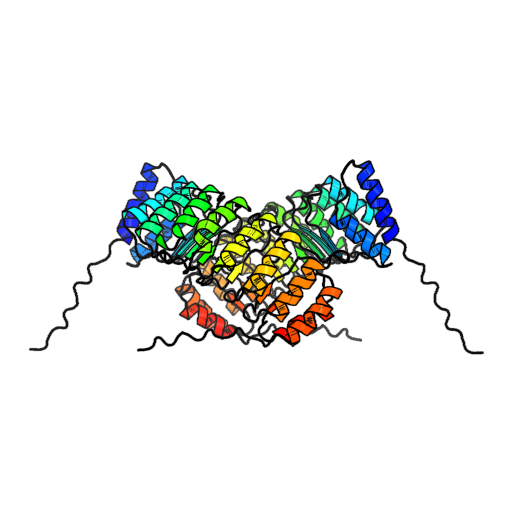75 11.273 15.711 1 95.44 222 ASN B N 1
ATOM 4331 C CA . ASN B 1 222 ? 17.484 10.773 17.031 1 95.44 222 ASN B CA 1
ATOM 4332 C C . ASN B 1 222 ? 16 11.016 17.312 1 95.44 222 ASN B C 1
ATOM 4334 O O . ASN B 1 222 ? 15.578 11.008 18.469 1 95.44 222 ASN B O 1
ATOM 4338 N N . THR B 1 223 ? 15.289 11.242 16.312 1 96.62 223 THR B N 1
ATOM 4339 C CA . THR B 1 223 ? 13.875 11.531 16.516 1 96.62 223 THR B CA 1
ATOM 4340 C C . THR B 1 223 ? 13.008 10.469 15.836 1 96.62 223 THR B C 1
ATOM 4342 O O . THR B 1 223 ? 12.031 9.992 16.422 1 96.62 223 THR B O 1
ATOM 4345 N N . LEU B 1 224 ? 13.352 10.016 14.68 1 97.81 224 LEU B N 1
ATOM 4346 C CA . LEU B 1 224 ? 12.57 9.07 13.891 1 97.81 224 LEU B CA 1
ATOM 4347 C C . LEU B 1 224 ? 12.531 7.703 14.562 1 97.81 224 LEU B C 1
ATOM 4349 O O . LEU B 1 224 ? 13.57 7.18 14.969 1 97.81 224 LEU B O 1
ATOM 4353 N N . GLU B 1 225 ? 11.359 7.172 14.625 1 97.62 225 GLU B N 1
ATOM 4354 C CA . GLU B 1 225 ? 11.195 5.871 15.266 1 97.62 225 GLU B CA 1
ATOM 4355 C C . GLU B 1 225 ? 10.828 4.797 14.25 1 97.62 225 GLU B C 1
ATOM 4357 O O . GLU B 1 225 ? 11.086 3.609 14.469 1 97.62 225 GLU B O 1
ATOM 4362 N N . ARG B 1 226 ? 10.18 5.227 13.211 1 98.12 226 ARG B N 1
ATOM 4363 C CA . ARG B 1 226 ? 9.703 4.266 12.227 1 98.12 226 ARG B CA 1
ATOM 4364 C C . ARG B 1 226 ? 10.016 4.734 10.812 1 98.12 226 ARG B C 1
ATOM 4366 O O . ARG B 1 226 ? 9.703 5.871 10.445 1 98.12 226 ARG B O 1
ATOM 4373 N N . ILE B 1 227 ? 10.578 3.768 10 1 98.44 227 ILE B N 1
ATOM 4374 C CA . ILE B 1 227 ? 10.836 4.086 8.602 1 98.44 227 ILE B CA 1
ATOM 4375 C C . ILE B 1 227 ? 10.367 2.93 7.715 1 98.44 227 ILE B C 1
ATOM 4377 O O . ILE B 1 227 ? 10.57 1.762 8.047 1 98.44 227 ILE B O 1
ATOM 4381 N N . LYS B 1 228 ? 9.68 3.291 6.676 1 98.25 228 LYS B N 1
ATOM 4382 C CA . LYS B 1 228 ? 9.266 2.324 5.664 1 98.25 228 LYS B CA 1
ATOM 4383 C C . LYS B 1 228 ? 9.93 2.617 4.32 1 98.25 228 LYS B C 1
ATOM 4385 O O . LYS B 1 228 ? 9.664 3.648 3.701 1 98.25 228 LYS B O 1
ATOM 4390 N N . LEU B 1 229 ? 10.773 1.713 3.895 1 97.56 229 LEU B N 1
ATOM 4391 C CA . LEU B 1 229 ? 11.547 1.902 2.674 1 97.56 229 LEU B CA 1
ATOM 4392 C C . LEU B 1 229 ? 11.32 0.751 1.7 1 97.56 229 LEU B C 1
ATOM 4394 O O . LEU B 1 229 ? 12.141 0.513 0.81 1 97.56 229 LEU B O 1
ATOM 4398 N N . ALA B 1 230 ? 10.258 0.088 1.852 1 94.44 230 ALA B N 1
ATOM 4399 C CA . ALA B 1 230 ? 9.977 -1.041 0.969 1 94.44 230 ALA B CA 1
ATOM 4400 C C . ALA B 1 230 ? 9.953 -0.603 -0.493 1 94.44 230 ALA B C 1
ATOM 4402 O O . ALA B 1 230 ? 9.438 0.469 -0.819 1 94.44 230 ALA B O 1
ATOM 4403 N N . ASP B 1 231 ? 10.523 -1.409 -1.342 1 90.94 231 ASP B N 1
ATOM 4404 C CA . ASP B 1 231 ? 10.414 -1.24 -2.787 1 90.94 231 ASP B CA 1
ATOM 4405 C C . ASP B 1 231 ? 11.055 0.072 -3.238 1 90.94 231 ASP B C 1
ATOM 4407 O O . ASP B 1 231 ? 10.414 0.879 -3.914 1 90.94 231 ASP B O 1
ATOM 4411 N N . ASN B 1 232 ? 12.312 0.288 -2.896 1 95.06 232 ASN B N 1
ATOM 4412 C CA . ASN B 1 232 ? 13.031 1.494 -3.297 1 95.06 232 ASN B CA 1
ATOM 4413 C C . ASN B 1 232 ? 14.188 1.174 -4.246 1 95.06 232 ASN B C 1
ATOM 4415 O O . ASN B 1 232 ? 15.062 2.01 -4.469 1 95.06 232 ASN B O 1
ATOM 4419 N N . GLN B 1 233 ? 14.281 -0.041 -4.648 1 91.62 233 GLN B N 1
ATOM 4420 C CA . GLN B 1 233 ? 15.148 -0.488 -5.73 1 91.62 233 GLN B CA 1
ATOM 4421 C C . GLN B 1 233 ? 16.625 -0.432 -5.316 1 91.62 233 GLN B C 1
ATOM 4423 O O . GLN B 1 233 ? 17.484 -0.06 -6.113 1 91.62 233 GLN B O 1
ATOM 4428 N N . PHE B 1 234 ? 16.906 -0.584 -4.141 1 92.12 234 PHE B N 1
ATOM 4429 C CA . PHE B 1 234 ? 18.312 -0.778 -3.779 1 92.12 234 PHE B CA 1
ATOM 4430 C C . PHE B 1 234 ? 18.625 -2.256 -3.568 1 92.12 234 PHE B C 1
ATOM 4432 O O . PHE B 1 234 ? 17.703 -3.068 -3.416 1 92.12 234 PHE B O 1
ATOM 4439 N N . HIS B 1 235 ? 19.906 -2.574 -3.691 1 88.06 235 HIS B N 1
ATOM 4440 C CA . HIS B 1 235 ? 20.281 -3.98 -3.719 1 88.06 235 HIS B CA 1
ATOM 4441 C C . HIS B 1 235 ? 21.688 -4.18 -3.166 1 88.06 235 HIS B C 1
ATOM 4443 O O . HIS B 1 235 ? 22.469 -3.227 -3.084 1 88.06 235 HIS B O 1
ATOM 4449 N N . SER B 1 236 ? 21.891 -5.43 -2.77 1 85.38 236 SER B N 1
ATOM 4450 C CA . SER B 1 236 ? 23.234 -5.832 -2.369 1 85.38 236 SER B CA 1
ATOM 4451 C C . SER B 1 236 ? 24.156 -5.93 -3.574 1 85.38 236 SER B C 1
ATOM 4453 O O . SER B 1 236 ? 23.781 -6.477 -4.613 1 85.38 236 SER B O 1
ATOM 4455 N N . ASP B 1 237 ? 25.312 -5.297 -3.443 1 81.19 237 ASP B N 1
ATOM 4456 C CA . ASP B 1 237 ? 26.359 -5.332 -4.465 1 81.19 237 ASP B CA 1
ATOM 4457 C C . ASP B 1 237 ? 27.672 -5.855 -3.891 1 81.19 237 ASP B C 1
ATOM 4459 O O . ASP B 1 237 ? 28.328 -5.164 -3.119 1 81.19 237 ASP B O 1
ATOM 4463 N N . PRO B 1 238 ? 28 -7.113 -4.309 1 77.94 238 PRO B N 1
ATOM 4464 C CA . PRO B 1 238 ? 29.234 -7.68 -3.773 1 77.94 238 PRO B CA 1
ATOM 4465 C C . PRO B 1 238 ? 30.469 -6.848 -4.125 1 77.94 238 PRO B C 1
ATOM 4467 O O . PRO B 1 238 ? 31.484 -6.895 -3.408 1 77.94 238 PRO B O 1
ATOM 4470 N N . SER B 1 239 ? 30.344 -6.109 -5.223 1 83 239 SER B N 1
ATOM 4471 C CA . SER B 1 239 ? 31.484 -5.324 -5.668 1 83 239 SER B CA 1
ATOM 4472 C C . SER B 1 239 ? 31.531 -3.973 -4.965 1 83 239 SER B C 1
ATOM 4474 O O . SER B 1 239 ? 32.562 -3.275 -5.016 1 83 239 SER B O 1
ATOM 4476 N N . ASP B 1 240 ? 30.516 -3.553 -4.379 1 89.12 240 ASP B N 1
ATOM 4477 C CA . ASP B 1 240 ? 30.422 -2.287 -3.66 1 89.12 240 ASP B CA 1
ATOM 4478 C C . ASP B 1 240 ? 29.641 -2.455 -2.355 1 89.12 240 ASP B C 1
ATOM 4480 O O . ASP B 1 240 ? 28.406 -2.387 -2.346 1 89.12 240 ASP B O 1
ATOM 4484 N N . LEU B 1 241 ? 30.375 -2.461 -1.33 1 92.12 241 LEU B N 1
ATOM 4485 C CA . LEU B 1 241 ? 29.766 -2.773 -0.037 1 92.12 241 LEU B CA 1
ATOM 4486 C C . LEU B 1 241 ? 29.406 -1.498 0.717 1 92.12 241 LEU B C 1
ATOM 4488 O O . LEU B 1 241 ? 29.062 -1.548 1.897 1 92.12 241 LEU B O 1
ATOM 4492 N N . THR B 1 242 ? 29.406 -0.39 0.034 1 95.62 242 THR B N 1
ATOM 4493 C CA . THR B 1 242 ? 29.219 0.903 0.68 1 95.62 242 THR B CA 1
ATOM 4494 C C . THR B 1 242 ? 27.844 0.98 1.339 1 95.62 242 THR B C 1
ATOM 4496 O O . THR B 1 242 ? 27.734 1.331 2.516 1 95.62 242 THR B O 1
ATOM 4499 N N . LEU B 1 243 ? 26.844 0.636 0.644 1 96.25 243 LEU B N 1
ATOM 4500 C CA . LEU B 1 243 ? 25.484 0.744 1.15 1 96.25 243 LEU B CA 1
ATOM 4501 C C . LEU B 1 243 ? 25.266 -0.2 2.328 1 96.25 243 LEU B C 1
ATOM 4503 O O . LEU B 1 243 ? 24.797 0.221 3.387 1 96.25 243 LEU B O 1
ATOM 4507 N N . ILE B 1 244 ? 25.656 -1.462 2.148 1 95.25 244 ILE B N 1
ATOM 4508 C CA . ILE B 1 244 ? 25.406 -2.451 3.191 1 95.25 244 ILE B CA 1
ATOM 4509 C C . ILE B 1 244 ? 26.172 -2.07 4.457 1 95.25 244 ILE B C 1
ATOM 4511 O O . ILE B 1 244 ? 25.641 -2.186 5.566 1 95.25 244 ILE B O 1
ATOM 4515 N N . ASN B 1 245 ? 27.312 -1.621 4.301 1 97.38 245 ASN B N 1
ATOM 4516 C CA . ASN B 1 245 ? 28.094 -1.197 5.457 1 97.38 245 ASN B CA 1
ATOM 4517 C C . ASN B 1 245 ? 27.422 -0.042 6.195 1 97.38 245 ASN B C 1
ATOM 4519 O O . ASN B 1 245 ? 27.453 0.016 7.426 1 97.38 245 ASN B O 1
ATOM 4523 N N . LYS B 1 246 ? 26.859 0.843 5.449 1 97.62 246 LYS B N 1
ATOM 4524 C CA . LYS B 1 246 ? 26.188 1.969 6.082 1 97.62 246 LYS B CA 1
ATOM 4525 C C . LYS B 1 246 ? 24.922 1.51 6.812 1 97.62 246 LYS B C 1
ATOM 4527 O O . LYS B 1 246 ? 24.609 2.006 7.898 1 97.62 246 LYS B O 1
ATOM 4532 N N . ILE B 1 247 ? 24.219 0.625 6.227 1 97.56 247 ILE B N 1
ATOM 4533 C CA . ILE B 1 247 ? 23.047 0.039 6.867 1 97.56 247 ILE B CA 1
ATOM 4534 C C . ILE B 1 247 ? 23.453 -0.627 8.18 1 97.56 247 ILE B C 1
ATOM 4536 O O . ILE B 1 247 ? 22.828 -0.39 9.219 1 97.56 247 ILE B O 1
ATOM 4540 N N . LEU B 1 248 ? 24.516 -1.411 8.117 1 97.69 248 LEU B N 1
ATOM 4541 C CA . LEU B 1 248 ? 25.016 -2.094 9.305 1 97.69 248 LEU B CA 1
ATOM 4542 C C . LEU B 1 248 ? 25.406 -1.09 10.383 1 97.69 248 LEU B C 1
ATOM 4544 O O . LEU B 1 248 ? 25.062 -1.258 11.555 1 97.69 248 LEU B O 1
ATOM 4548 N N . SER B 1 249 ? 26.094 -0.078 9.969 1 97.94 249 SER B N 1
ATOM 4549 C CA . SER B 1 249 ? 26.516 0.963 10.906 1 97.94 249 SER B CA 1
ATOM 4550 C C . SER B 1 249 ? 25.312 1.631 11.562 1 97.94 249 SER B C 1
ATOM 4552 O O . SER B 1 249 ? 25.328 1.922 12.758 1 97.94 249 SER B O 1
ATOM 4554 N N . THR B 1 250 ? 24.297 1.883 10.781 1 97.94 250 THR B N 1
ATOM 4555 C CA . THR B 1 250 ? 23.078 2.502 11.305 1 97.94 250 THR B CA 1
ATOM 4556 C C . THR B 1 250 ? 22.438 1.617 12.359 1 97.94 250 THR B C 1
ATOM 4558 O O . THR B 1 250 ? 22.031 2.102 13.422 1 97.94 250 THR B O 1
ATOM 4561 N N . PHE B 1 251 ? 22.375 0.32 12.117 1 97.19 251 PHE B N 1
ATOM 4562 C CA . PHE B 1 251 ? 21.797 -0.625 13.07 1 97.19 251 PHE B CA 1
ATOM 4563 C C . PHE B 1 251 ? 22.609 -0.656 14.359 1 97.19 251 PHE B C 1
ATOM 4565 O O . PHE B 1 251 ? 22.062 -0.869 15.438 1 97.19 251 PHE B O 1
ATOM 4572 N N . GLU B 1 252 ? 23.828 -0.454 14.234 1 97.12 252 GLU B N 1
ATOM 4573 C CA . GLU B 1 252 ? 24.719 -0.497 15.391 1 97.12 252 GLU B CA 1
ATOM 4574 C C . GLU B 1 252 ? 24.609 0.784 16.219 1 97.12 252 GLU B C 1
ATOM 4576 O O . GLU B 1 252 ? 24.594 0.735 17.438 1 97.12 252 GLU B O 1
ATOM 4581 N N . LEU B 1 253 ? 24.5 1.869 15.547 1 97.12 253 LEU B N 1
ATOM 4582 C CA . LEU B 1 253 ? 24.734 3.143 16.219 1 97.12 253 LEU B CA 1
ATOM 4583 C C . LEU B 1 253 ? 23.422 3.814 16.594 1 97.12 253 LEU B C 1
ATOM 4585 O O . LEU B 1 253 ? 23.344 4.496 17.625 1 97.12 253 LEU B O 1
ATOM 4589 N N . ASN B 1 254 ? 22.422 3.662 15.758 1 97.12 254 ASN B N 1
ATOM 4590 C CA . ASN B 1 254 ? 21.156 4.32 16.047 1 97.12 254 ASN B CA 1
ATOM 4591 C C . ASN B 1 254 ? 20.328 3.527 17.062 1 97.12 254 ASN B C 1
ATOM 4593 O O . ASN B 1 254 ? 20.031 2.354 16.828 1 97.12 254 ASN B O 1
ATOM 4597 N N . LYS B 1 255 ? 19.891 4.172 18.125 1 96.06 255 LYS B N 1
ATOM 4598 C CA . LYS B 1 255 ? 19.141 3.486 19.172 1 96.06 255 LYS B CA 1
ATOM 4599 C C . LYS B 1 255 ? 17.719 4.023 19.281 1 96.06 255 LYS B C 1
ATOM 4601 O O . LYS B 1 255 ? 16.969 3.648 20.188 1 96.06 255 LYS B O 1
ATOM 4606 N N . THR B 1 256 ? 17.391 4.887 18.375 1 96.19 256 THR B N 1
ATOM 4607 C CA . THR B 1 256 ? 16.062 5.492 18.406 1 96.19 256 THR B CA 1
ATOM 4608 C C . THR B 1 256 ? 15.156 4.844 17.359 1 96.19 256 THR B C 1
ATOM 4610 O O . THR B 1 256 ? 14 4.52 17.641 1 96.19 256 THR B O 1
ATOM 4613 N N . LEU B 1 257 ? 15.648 4.609 16.203 1 96.94 257 LEU B N 1
ATOM 4614 C CA . LEU B 1 257 ? 14.898 3.998 15.109 1 96.94 257 LEU B CA 1
ATOM 4615 C C . LEU B 1 257 ? 14.68 2.512 15.367 1 96.94 257 LEU B C 1
ATOM 4617 O O . LEU B 1 257 ? 15.633 1.731 15.383 1 96.94 257 LEU B O 1
ATOM 4621 N N . GLY B 1 258 ? 13.398 2.139 15.531 1 97 258 GLY B N 1
ATOM 4622 C CA . GLY B 1 258 ? 13.133 0.78 15.977 1 97 258 GLY B CA 1
ATOM 4623 C C . GLY B 1 258 ? 12.328 -0.027 14.977 1 97 258 GLY B C 1
ATOM 4624 O O . GLY B 1 258 ? 12.25 -1.254 15.078 1 97 258 GLY B O 1
ATOM 4625 N N . TYR B 1 259 ? 11.75 0.603 14.055 1 97.12 259 TYR B N 1
ATOM 4626 C CA . TYR B 1 259 ? 10.93 -0.052 13.047 1 97.12 259 TYR B CA 1
ATOM 4627 C C . TYR B 1 259 ? 11.5 0.151 11.656 1 97.12 259 TYR B C 1
ATOM 4629 O O . TYR B 1 259 ? 11.555 1.278 11.156 1 97.12 259 TYR B O 1
ATOM 4637 N N . TYR B 1 260 ? 11.93 -0.997 11.016 1 97.19 260 TYR B N 1
ATOM 4638 C CA . TYR B 1 260 ? 12.508 -0.959 9.672 1 97.19 260 TYR B CA 1
ATOM 4639 C C . TYR B 1 260 ? 11.719 -1.846 8.719 1 97.19 260 TYR B C 1
ATOM 4641 O O . TYR B 1 260 ? 11.625 -3.059 8.914 1 97.19 260 TYR B O 1
ATOM 4649 N N . ASP B 1 261 ? 11.156 -1.238 7.707 1 96.44 261 ASP B N 1
ATOM 4650 C CA . ASP B 1 261 ? 10.578 -1.999 6.605 1 96.44 261 ASP B CA 1
ATOM 4651 C C . ASP B 1 261 ? 11.414 -1.859 5.34 1 96.44 261 ASP B C 1
ATOM 4653 O O . ASP B 1 261 ? 11.336 -0.845 4.641 1 96.44 261 ASP B O 1
ATOM 4657 N N . LEU B 1 262 ? 12.172 -2.814 5.012 1 95.5 262 LEU B N 1
ATOM 4658 C CA . LEU B 1 262 ? 13.07 -2.787 3.863 1 95.5 262 LEU B CA 1
ATOM 4659 C C . LEU B 1 262 ? 12.672 -3.84 2.834 1 95.5 262 LEU B C 1
ATOM 4661 O O . LEU B 1 262 ? 13.484 -4.246 2.004 1 95.5 262 LEU B O 1
ATOM 4665 N N . LYS B 1 263 ? 11.453 -4.215 2.814 1 89.94 263 LYS B N 1
ATOM 4666 C CA . LYS B 1 263 ? 10.984 -5.293 1.953 1 89.94 263 LYS B CA 1
ATOM 4667 C C . LYS B 1 263 ? 11.086 -4.906 0.48 1 89.94 263 LYS B C 1
ATOM 4669 O O . LYS B 1 263 ? 11.047 -3.723 0.139 1 89.94 263 LYS B O 1
ATOM 4674 N N . PHE B 1 264 ? 11.211 -5.922 -0.315 1 86.75 264 PHE B N 1
ATOM 4675 C CA . PHE B 1 264 ? 11.156 -5.816 -1.769 1 86.75 264 PHE B CA 1
ATOM 4676 C C . PHE B 1 264 ? 12.344 -5.023 -2.299 1 86.75 264 PHE B C 1
ATOM 4678 O O . PHE B 1 264 ? 12.242 -4.359 -3.332 1 86.75 264 PHE B O 1
ATOM 4685 N N . ASN B 1 265 ? 13.258 -4.93 -1.447 1 89.88 265 ASN B N 1
ATOM 4686 C CA . ASN B 1 265 ? 14.602 -4.57 -1.897 1 89.88 265 ASN B CA 1
ATOM 4687 C C . ASN B 1 265 ? 15.5 -5.801 -2.023 1 89.88 265 ASN B C 1
ATOM 4689 O O . ASN B 1 265 ? 15.109 -6.898 -1.619 1 89.88 265 ASN B O 1
ATOM 4693 N N . LEU B 1 266 ? 16.672 -5.773 -2.756 1 85.38 266 LEU B N 1
ATOM 4694 C CA . LEU B 1 266 ? 17.422 -6.98 -3.086 1 85.38 266 LEU B CA 1
ATOM 4695 C C . LEU B 1 266 ? 18.641 -7.133 -2.182 1 85.38 266 LEU B C 1
ATOM 4697 O O . LEU B 1 266 ? 19.781 -7.074 -2.652 1 85.38 266 LEU B O 1
ATOM 4701 N N . LEU B 1 267 ? 18.312 -7.363 -0.912 1 87.56 267 LEU B N 1
ATOM 4702 C CA . LEU B 1 267 ? 19.391 -7.738 0.004 1 87.56 267 LEU B CA 1
ATOM 4703 C C . LEU B 1 267 ? 19.578 -9.25 0.032 1 87.56 267 LEU B C 1
ATOM 4705 O O . LEU B 1 267 ? 18.625 -10.008 -0.175 1 87.56 267 LEU B O 1
ATOM 4709 N N . SER B 1 268 ? 20.812 -9.711 0.31 1 84.38 268 SER B N 1
ATOM 4710 C CA . SER B 1 268 ? 21.156 -11.117 0.17 1 84.38 268 SER B CA 1
ATOM 4711 C C . SER B 1 268 ? 21.156 -11.828 1.521 1 84.38 268 SER B C 1
ATOM 4713 O O . SER B 1 268 ? 21.031 -11.188 2.564 1 84.38 268 SER B O 1
ATOM 4715 N N . ASP B 1 269 ? 21.266 -13.18 1.515 1 87.56 269 ASP B N 1
ATOM 4716 C CA . ASP B 1 269 ? 21.438 -13.984 2.727 1 87.56 269 ASP B CA 1
ATOM 4717 C C . ASP B 1 269 ? 22.703 -13.586 3.479 1 87.56 269 ASP B C 1
ATOM 4719 O O . ASP B 1 269 ? 22.719 -13.586 4.711 1 87.56 269 ASP B O 1
ATOM 4723 N N . GLU B 1 270 ? 23.703 -13.273 2.676 1 89 270 GLU B N 1
ATOM 4724 C CA . GLU B 1 270 ? 24.938 -12.82 3.297 1 89 270 GLU B CA 1
ATOM 4725 C C . GLU B 1 270 ? 24.719 -11.539 4.102 1 89 270 GLU B C 1
ATOM 4727 O O . GLU B 1 270 ? 25.25 -11.391 5.199 1 89 270 GLU B O 1
ATOM 4732 N N . ASP B 1 271 ? 23.984 -10.656 3.516 1 92.31 271 ASP B N 1
ATOM 4733 C CA . ASP B 1 271 ? 23.672 -9.414 4.211 1 92.31 271 ASP B CA 1
ATOM 4734 C C . ASP B 1 271 ? 22.875 -9.688 5.492 1 92.31 271 ASP B C 1
ATOM 4736 O O . ASP B 1 271 ? 23.188 -9.133 6.547 1 92.31 271 ASP B O 1
ATOM 4740 N N . ALA B 1 272 ? 21.906 -10.523 5.379 1 93.06 272 ALA B N 1
ATOM 4741 C CA . ALA B 1 272 ? 21.078 -10.875 6.531 1 93.06 272 ALA B CA 1
ATOM 4742 C C . ALA B 1 272 ? 21.938 -11.469 7.652 1 93.06 272 ALA B C 1
ATOM 4744 O O . ALA B 1 272 ? 21.703 -11.18 8.828 1 93.06 272 ALA B O 1
ATOM 4745 N N . THR B 1 273 ? 22.859 -12.297 7.277 1 94.5 273 THR B N 1
ATOM 4746 C CA . THR B 1 273 ? 23.734 -12.938 8.258 1 94.5 273 THR B CA 1
ATOM 4747 C C . THR B 1 273 ? 24.547 -11.891 9.008 1 94.5 273 THR B C 1
ATOM 4749 O O . THR B 1 273 ? 24.844 -12.062 10.195 1 94.5 273 THR B O 1
ATOM 4752 N N . LYS B 1 274 ? 24.859 -10.812 8.383 1 95.12 274 LYS B N 1
ATOM 4753 C CA . LYS B 1 274 ? 25.594 -9.727 9.023 1 95.12 274 LYS B CA 1
ATOM 4754 C C . LYS B 1 274 ? 24.672 -8.867 9.875 1 95.12 274 LYS B C 1
ATOM 4756 O O . LYS B 1 274 ? 25.109 -8.289 10.875 1 95.12 274 LYS B O 1
ATOM 4761 N N . ILE B 1 275 ? 23.406 -8.82 9.492 1 95.81 275 ILE B N 1
ATOM 4762 C CA . ILE B 1 275 ? 22.438 -7.941 10.133 1 95.81 275 ILE B CA 1
ATOM 4763 C C . ILE B 1 275 ? 21.953 -8.578 11.438 1 95.81 275 ILE B C 1
ATOM 4765 O O . ILE B 1 275 ? 21.781 -7.895 12.445 1 95.81 275 ILE B O 1
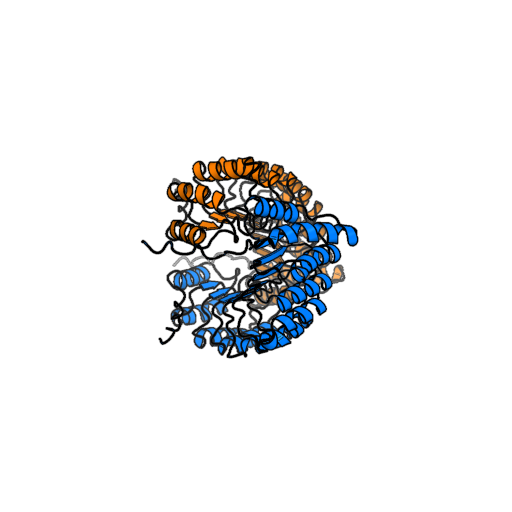ATOM 4769 N N . ILE B 1 276 ? 21.812 -9.883 11.484 1 96.06 276 ILE B N 1
ATOM 4770 C CA . ILE B 1 276 ? 21.172 -10.625 12.562 1 96.06 276 ILE B CA 1
ATOM 4771 C C . ILE B 1 276 ? 21.922 -10.383 13.867 1 96.06 276 ILE B C 1
ATOM 4773 O O . ILE B 1 276 ? 21.312 -10.023 14.883 1 96.06 276 ILE B O 1
ATOM 4777 N N . PRO B 1 277 ? 23.25 -10.492 13.93 1 96.75 277 PRO B N 1
ATOM 4778 C CA . PRO B 1 277 ? 23.953 -10.234 15.188 1 96.75 277 PRO B CA 1
ATOM 4779 C C . PRO B 1 277 ? 23.766 -8.805 15.688 1 96.75 277 PRO B C 1
ATOM 4781 O O . PRO B 1 277 ? 23.766 -8.57 16.906 1 96.75 277 PRO B O 1
ATOM 4784 N N . LEU B 1 278 ? 23.641 -7.867 14.82 1 96.5 278 LEU B N 1
ATOM 4785 C CA . LEU B 1 278 ? 23.453 -6.477 15.211 1 96.5 278 LEU B CA 1
ATOM 4786 C C . LEU B 1 278 ? 22.078 -6.27 15.844 1 96.5 278 LEU B C 1
ATOM 4788 O O . LEU B 1 278 ? 21.953 -5.52 16.812 1 96.5 278 LEU B O 1
ATOM 4792 N N . ILE B 1 279 ? 21.109 -6.953 15.266 1 95.75 279 ILE B N 1
ATOM 4793 C CA . ILE B 1 279 ? 19.75 -6.871 15.82 1 95.75 279 ILE B CA 1
ATOM 4794 C C . ILE B 1 279 ? 19.719 -7.547 17.188 1 95.75 279 ILE B C 1
ATOM 4796 O O . ILE B 1 279 ? 18.984 -7.102 18.078 1 95.75 279 ILE B O 1
ATOM 4800 N N . GLU B 1 280 ? 20.453 -8.602 17.312 1 95.81 280 GLU B N 1
ATOM 4801 C CA . GLU B 1 280 ? 20.547 -9.266 18.609 1 95.81 280 GLU B CA 1
ATOM 4802 C C . GLU B 1 280 ? 21.109 -8.328 19.672 1 95.81 280 GLU B C 1
ATOM 4804 O O . GLU B 1 280 ? 20.656 -8.344 20.828 1 95.81 280 GLU B O 1
ATOM 4809 N N . LYS B 1 281 ? 22 -7.582 19.297 1 96.06 281 LYS B N 1
ATOM 4810 C CA . LYS B 1 281 ? 22.672 -6.668 20.219 1 96.06 281 LYS B CA 1
ATOM 4811 C C . LYS B 1 281 ? 21.844 -5.414 20.453 1 96.06 281 LYS B C 1
ATOM 4813 O O . LYS B 1 281 ? 21.719 -4.941 21.578 1 96.06 281 LYS B O 1
ATOM 4818 N N . ASN B 1 282 ? 21.312 -4.883 19.375 1 95.69 282 ASN B N 1
ATOM 4819 C CA . ASN B 1 282 ? 20.5 -3.662 19.453 1 95.69 282 ASN B CA 1
ATOM 4820 C C . ASN B 1 282 ? 19.062 -3.965 19.812 1 95.69 282 ASN B C 1
ATOM 4822 O O . ASN B 1 282 ? 18.219 -4.137 18.938 1 95.69 282 ASN B O 1
ATOM 4826 N N . LYS B 1 283 ? 18.672 -3.828 21.016 1 94.38 283 LYS B N 1
ATOM 4827 C CA . LYS B 1 283 ? 17.375 -4.238 21.531 1 94.38 283 LYS B CA 1
ATOM 4828 C C . LYS B 1 283 ? 16.312 -3.17 21.266 1 94.38 283 LYS B C 1
ATOM 4830 O O . LYS B 1 283 ? 15.133 -3.389 21.516 1 94.38 283 LYS B O 1
ATOM 4835 N N . SER B 1 284 ? 16.781 -2.037 20.734 1 94.88 284 SER B N 1
ATOM 4836 C CA . SER B 1 284 ? 15.836 -0.97 20.438 1 94.88 284 SER B CA 1
ATOM 4837 C C . SER B 1 284 ? 15.023 -1.28 19.188 1 94.88 284 SER B C 1
ATOM 4839 O O . SER B 1 284 ? 13.984 -0.672 18.953 1 94.88 284 SER B O 1
ATOM 4841 N N . ILE B 1 285 ? 15.477 -2.219 18.391 1 96.38 285 ILE B N 1
ATOM 4842 C CA . ILE B 1 285 ? 14.781 -2.576 17.156 1 96.38 285 ILE B CA 1
ATOM 4843 C C . ILE B 1 285 ? 13.672 -3.576 17.453 1 96.38 285 ILE B C 1
ATOM 4845 O O . ILE B 1 285 ? 13.938 -4.707 17.875 1 96.38 285 ILE B O 1
ATOM 4849 N N . PHE B 1 286 ? 12.477 -3.166 17.188 1 94.56 286 PHE B N 1
ATOM 4850 C CA . PHE B 1 286 ? 11.352 -4.016 17.562 1 94.56 286 PHE B CA 1
ATOM 4851 C C . PHE B 1 286 ? 10.648 -4.566 16.328 1 94.56 286 PHE B C 1
ATOM 4853 O O . PHE B 1 286 ? 9.797 -5.449 16.438 1 94.56 286 PHE B O 1
ATOM 4860 N N . PHE B 1 287 ? 11.016 -4.062 15.25 1 94.06 287 PHE B N 1
ATOM 4861 C CA . PHE B 1 287 ? 10.477 -4.613 14.008 1 94.06 287 PHE B CA 1
ATOM 4862 C C . PHE B 1 287 ? 11.469 -4.422 12.867 1 94.06 287 PHE B C 1
ATOM 4864 O O . PHE B 1 287 ? 11.992 -3.324 12.664 1 94.06 287 PHE B O 1
ATOM 4871 N N . ILE B 1 288 ? 11.648 -5.531 12.102 1 94.69 288 ILE B N 1
ATOM 4872 C CA . ILE B 1 288 ? 12.508 -5.418 10.922 1 94.69 288 ILE B CA 1
ATOM 4873 C C . ILE B 1 288 ? 12.094 -6.453 9.883 1 94.69 288 ILE B C 1
ATOM 4875 O O . ILE B 1 288 ? 11.875 -7.621 10.211 1 94.69 288 ILE B O 1
ATOM 4879 N N . GLU B 1 289 ? 11.898 -5.973 8.68 1 91.38 289 GLU B N 1
ATOM 4880 C CA . GLU B 1 289 ? 11.734 -6.82 7.5 1 91.38 289 GLU B CA 1
ATOM 4881 C C . GLU B 1 289 ? 12.727 -6.441 6.406 1 91.38 289 GLU B C 1
ATOM 4883 O O . GLU B 1 289 ? 12.789 -5.281 5.992 1 91.38 289 GLU B O 1
ATOM 4888 N N . ILE B 1 290 ? 13.508 -7.309 5.984 1 87.31 290 ILE B N 1
ATOM 4889 C CA . ILE B 1 290 ? 14.633 -7 5.109 1 87.31 290 ILE B CA 1
ATOM 4890 C C . ILE B 1 290 ? 14.25 -7.281 3.658 1 87.31 290 ILE B C 1
ATOM 4892 O O . ILE B 1 290 ? 14.406 -6.418 2.791 1 87.31 290 ILE B O 1
ATOM 4896 N N . SER B 1 291 ? 14.156 -8.469 3.271 1 75.81 291 SER B N 1
ATOM 4897 C CA . SER B 1 291 ? 13.883 -8.797 1.879 1 75.81 291 SER B CA 1
ATOM 4898 C C . SER B 1 291 ? 13.047 -10.07 1.768 1 75.81 291 SER B C 1
ATOM 4900 O O . SER B 1 291 ? 13.109 -10.93 2.646 1 75.81 291 SER B O 1
ATOM 4902 N N . ASP B 1 292 ? 12.344 -10.062 0.821 1 67.44 292 ASP B N 1
ATOM 4903 C CA . ASP B 1 292 ? 11.531 -11.242 0.563 1 67.44 292 ASP B CA 1
ATOM 4904 C C . ASP B 1 292 ? 12.359 -12.359 -0.064 1 67.44 292 ASP B C 1
ATOM 4906 O O . ASP B 1 292 ? 11.883 -13.484 -0.211 1 67.44 292 ASP B O 1
ATOM 4910 N N . GLN B 1 293 ? 13.57 -12.055 -0.347 1 70.12 293 GLN B N 1
ATOM 4911 C CA . GLN B 1 293 ? 14.414 -13.047 -1.016 1 70.12 293 GLN B CA 1
ATOM 4912 C C . GLN B 1 293 ? 15.32 -13.758 -0.019 1 70.12 293 GLN B C 1
ATOM 4914 O O . GLN B 1 293 ? 16.078 -14.656 -0.395 1 70.12 293 GLN B O 1
ATOM 4919 N N . ILE B 1 294 ? 15.234 -13.344 1.097 1 80.62 294 ILE B N 1
ATOM 4920 C CA . ILE B 1 294 ? 16.047 -13.977 2.133 1 80.62 294 ILE B CA 1
ATOM 4921 C C . ILE B 1 294 ? 15.461 -15.344 2.48 1 80.62 294 ILE B C 1
ATOM 4923 O O . ILE B 1 294 ? 14.242 -15.523 2.479 1 80.62 294 ILE B O 1
ATOM 4927 N N . SER B 1 295 ? 16.359 -16.281 2.744 1 82 295 SER B N 1
ATOM 4928 C CA . SER B 1 295 ? 15.938 -17.641 3.061 1 82 295 SER B CA 1
ATOM 4929 C C . SER B 1 295 ? 15.031 -17.672 4.289 1 82 295 SER B C 1
ATOM 4931 O O . SER B 1 295 ? 15.148 -16.828 5.172 1 82 295 SER B O 1
ATOM 4933 N N . LYS B 1 296 ? 14.203 -18.609 4.332 1 82.56 296 LYS B N 1
ATOM 4934 C CA . LYS B 1 296 ? 13.195 -18.734 5.379 1 82.56 296 LYS B CA 1
ATOM 4935 C C . LYS B 1 296 ? 13.844 -18.844 6.758 1 82.56 296 LYS B C 1
ATOM 4937 O O . LYS B 1 296 ? 13.422 -18.172 7.699 1 82.56 296 LYS B O 1
ATOM 4942 N N . PRO B 1 297 ? 14.867 -19.641 6.926 1 88.62 297 PRO B N 1
ATOM 4943 C CA . PRO B 1 297 ? 15.469 -19.734 8.25 1 88.62 297 PRO B CA 1
ATOM 4944 C C . PRO B 1 297 ? 15.961 -18.375 8.766 1 88.62 297 PRO B C 1
ATOM 4946 O O . PRO B 1 297 ? 15.812 -18.078 9.953 1 88.62 297 PRO B O 1
ATOM 4949 N N . LEU B 1 298 ? 16.547 -17.625 7.891 1 90.62 298 LEU B N 1
ATOM 4950 C CA . LEU B 1 298 ? 17.078 -16.328 8.289 1 90.62 298 LEU B CA 1
ATOM 4951 C C . LEU B 1 298 ? 15.93 -15.352 8.594 1 90.62 298 LEU B C 1
ATOM 4953 O O . LEU B 1 298 ? 16 -14.594 9.562 1 90.62 298 LEU B O 1
ATOM 4957 N N . THR B 1 299 ? 14.93 -15.422 7.777 1 88.81 299 THR B N 1
ATOM 4958 C CA . THR B 1 299 ? 13.766 -14.57 8.016 1 88.81 299 THR B CA 1
ATOM 4959 C C . THR B 1 299 ? 13.086 -14.938 9.336 1 88.81 299 THR B C 1
ATOM 4961 O O . THR B 1 299 ? 12.688 -14.055 10.094 1 88.81 299 THR B O 1
ATOM 4964 N N . ASP B 1 300 ? 12.992 -16.188 9.562 1 90.06 300 ASP B N 1
ATOM 4965 C CA . ASP B 1 300 ? 12.398 -16.641 10.812 1 90.06 300 ASP B CA 1
ATOM 4966 C C . ASP B 1 300 ? 13.219 -16.188 12.016 1 90.06 300 ASP B C 1
ATOM 4968 O O . ASP B 1 300 ? 12.664 -15.805 13.047 1 90.06 300 ASP B O 1
ATOM 4972 N N . LYS B 1 301 ? 14.453 -16.266 11.867 1 92.81 301 LYS B N 1
ATOM 4973 C CA . LYS B 1 301 ? 15.336 -15.82 12.945 1 92.81 301 LYS B CA 1
ATOM 4974 C C . LYS B 1 301 ? 15.133 -14.336 13.234 1 92.81 301 LYS B C 1
ATOM 4976 O O . LYS B 1 301 ? 15.031 -13.938 14.391 1 92.81 301 LYS B O 1
ATOM 4981 N N . LEU B 1 302 ? 15.047 -13.594 12.25 1 92.19 302 LEU B N 1
ATOM 4982 C CA . LEU B 1 302 ? 14.828 -12.156 12.406 1 92.19 302 LEU B CA 1
ATOM 4983 C C . LEU B 1 302 ? 13.5 -11.883 13.102 1 92.19 302 LEU B C 1
ATOM 4985 O O . LEU B 1 302 ? 13.438 -11.062 14.023 1 92.19 302 LEU B O 1
ATOM 4989 N N . LYS B 1 303 ? 12.516 -12.562 12.672 1 89.81 303 LYS B N 1
ATOM 4990 C CA . LYS B 1 303 ? 11.188 -12.406 13.266 1 89.81 303 LYS B CA 1
ATOM 4991 C C . LYS B 1 303 ? 11.195 -12.82 14.734 1 89.81 303 LYS B C 1
ATOM 4993 O O . LYS B 1 303 ? 10.57 -12.156 15.57 1 89.81 303 LYS B O 1
ATOM 4998 N N . SER B 1 304 ? 11.844 -13.82 15.031 1 92.19 304 SER B N 1
ATOM 4999 C CA . SER B 1 304 ? 11.906 -14.312 16.406 1 92.19 304 SER B CA 1
ATOM 5000 C C . SER B 1 304 ? 12.633 -13.32 17.312 1 92.19 304 SER B C 1
ATOM 5002 O O . SER B 1 304 ? 12.281 -13.18 18.484 1 92.19 304 SER B O 1
ATOM 5004 N N . LEU B 1 305 ? 13.617 -12.672 16.828 1 92.75 305 LEU B N 1
ATOM 5005 C CA . LEU B 1 305 ? 14.406 -11.719 17.609 1 92.75 305 LEU B CA 1
ATOM 5006 C C . LEU B 1 305 ? 13.562 -10.516 18 1 92.75 305 LEU B C 1
ATOM 5008 O O . LEU B 1 305 ? 13.742 -9.961 19.094 1 92.75 305 LEU B O 1
ATOM 5012 N N . THR B 1 306 ? 12.57 -10.148 17.156 1 91.38 306 THR B N 1
ATOM 5013 C CA . THR B 1 306 ? 11.852 -8.898 17.375 1 91.38 306 THR B CA 1
ATOM 5014 C C . THR B 1 306 ? 10.445 -9.172 17.906 1 91.38 306 THR B C 1
ATOM 5016 O O . THR B 1 306 ? 9.75 -8.258 18.344 1 91.38 306 THR B O 1
ATOM 5019 N N . LYS B 1 307 ? 9.984 -10.352 17.859 1 85 307 LYS B N 1
ATOM 5020 C CA . LYS B 1 307 ? 8.609 -10.742 18.188 1 85 307 LYS B CA 1
ATOM 5021 C C . LYS B 1 307 ? 8.195 -10.211 19.547 1 85 307 LYS B C 1
ATOM 5023 O O . LYS B 1 307 ? 7.066 -9.742 19.719 1 85 307 LYS B O 1
ATOM 5028 N N . LYS B 1 308 ? 9.039 -10.086 20.547 1 84.5 308 LYS B N 1
ATOM 5029 C CA . LYS B 1 308 ? 8.641 -9.719 21.906 1 84.5 308 LYS B CA 1
ATOM 5030 C C . LYS B 1 308 ? 9.094 -8.297 22.234 1 84.5 308 LYS B C 1
ATOM 5032 O O . LYS B 1 308 ? 8.898 -7.832 23.359 1 84.5 308 LYS B O 1
ATOM 5037 N N . ARG B 1 309 ? 9.602 -7.668 21.281 1 89.56 309 ARG B N 1
ATOM 5038 C CA . ARG B 1 309 ? 10.117 -6.328 21.547 1 89.56 309 ARG B CA 1
ATOM 5039 C C . ARG B 1 309 ? 9.055 -5.27 21.281 1 89.56 309 ARG B C 1
ATOM 5041 O O . ARG B 1 309 ? 8.227 -5.422 20.391 1 89.56 309 ARG B O 1
ATOM 5048 N N . LYS B 1 310 ? 8.984 -4.246 22.141 1 84.19 310 LYS B N 1
ATOM 5049 C CA . LYS B 1 310 ? 8.031 -3.148 22 1 84.19 310 LYS B CA 1
ATOM 5050 C C . LYS B 1 310 ? 8.75 -1.805 21.906 1 84.19 310 LYS B C 1
ATOM 5052 O O . LYS B 1 310 ? 9.883 -1.668 22.375 1 84.19 310 LYS B O 1
ATOM 5057 N N . PRO B 1 311 ? 7.992 -0.861 21.297 1 83 311 PRO B N 1
ATOM 5058 C CA . PRO B 1 311 ? 8.586 0.476 21.234 1 83 311 PRO B CA 1
ATOM 5059 C C . PRO B 1 311 ? 8.773 1.105 22.609 1 83 311 PRO B C 1
ATOM 5061 O O . PRO B 1 311 ? 7.992 0.836 23.531 1 83 311 PRO B O 1
ATOM 5064 N N . LYS B 1 312 ? 9.883 1.798 22.797 1 73.19 312 LYS B N 1
ATOM 5065 C CA . LYS B 1 312 ? 10.117 2.49 24.062 1 73.19 312 LYS B CA 1
ATOM 5066 C C . LYS B 1 312 ? 9.109 3.621 24.25 1 73.19 312 LYS B C 1
ATOM 5068 O O . LYS B 1 312 ? 8.773 4.332 23.312 1 73.19 312 LYS B O 1
ATOM 5073 N N . LYS B 1 313 ? 8.203 3.484 25.234 1 61.72 313 LYS B N 1
ATOM 5074 C CA . LYS B 1 313 ? 7.25 4.535 25.578 1 61.72 313 LYS B CA 1
ATOM 5075 C C . LYS B 1 313 ? 7.949 5.879 25.75 1 61.72 313 LYS B C 1
ATOM 5077 O O . LYS B 1 313 ? 9.008 5.961 26.375 1 61.72 313 LYS B O 1
ATOM 5082 N N . LYS B 1 314 ? 7.816 6.777 24.797 1 55.41 314 LYS B N 1
ATOM 5083 C CA . LYS B 1 314 ? 8.344 8.125 25 1 55.41 314 LYS B CA 1
ATOM 5084 C C . LYS B 1 314 ? 7.965 8.648 26.391 1 55.41 314 LYS B C 1
ATOM 5086 O O . LYS B 1 314 ? 6.828 8.492 26.828 1 55.41 314 LYS B O 1
ATOM 5091 N N . LYS B 1 315 ? 8.789 8.891 27.328 1 45.72 315 LYS B N 1
ATOM 5092 C CA . LYS B 1 315 ? 8.523 9.641 28.562 1 45.72 315 LYS B CA 1
ATOM 5093 C C . LYS B 1 315 ? 7.809 10.953 28.25 1 45.72 315 LYS B C 1
ATOM 5095 O O . LYS B 1 315 ? 8.25 11.727 27.391 1 45.72 315 LYS B O 1
ATOM 5100 N N . LYS B 1 316 ? 6.461 11.07 28.422 1 41.66 316 LYS B N 1
ATOM 5101 C CA . LYS B 1 316 ? 5.82 12.383 28.516 1 41.66 316 LYS B CA 1
ATOM 5102 C C . LYS B 1 316 ? 6.691 13.367 29.281 1 41.66 316 LYS B C 1
ATOM 5104 O O . LYS B 1 316 ? 7.281 13.008 30.312 1 41.66 316 LYS B O 1
ATOM 5109 N N . SER B 1 317 ? 7.359 14.273 28.734 1 33.34 317 SER B N 1
ATOM 5110 C CA . SER B 1 317 ? 7.93 15.328 29.562 1 33.34 317 SER B CA 1
ATOM 5111 C C . SER B 1 317 ? 7.004 15.672 30.734 1 33.34 317 SER B C 1
ATOM 5113 O O . SER B 1 317 ? 5.82 15.953 30.531 1 33.34 317 SER B O 1
ATOM 5115 N N . LYS B 1 318 ? 7.066 15.141 31.844 1 37.41 318 LYS B N 1
ATOM 5116 C CA . LYS B 1 318 ? 6.395 15.727 33 1 37.41 318 LYS B CA 1
ATOM 5117 C C . LYS B 1 318 ? 6.41 17.25 32.938 1 37.41 318 LYS B C 1
ATOM 5119 O O . LYS B 1 318 ? 7.473 17.859 32.844 1 37.41 318 LYS B O 1
ATOM 5124 N N . LYS B 1 319 ? 5.445 17.828 32.219 1 35.88 319 LYS B N 1
ATOM 5125 C CA . LYS B 1 319 ? 5.199 19.234 32.531 1 35.88 319 LYS B CA 1
ATOM 5126 C C . LYS B 1 319 ? 5.535 19.547 33.969 1 35.88 319 LYS B C 1
ATOM 5128 O O . LYS B 1 319 ? 4.992 18.922 34.906 1 35.88 319 LYS B O 1
ATOM 5133 N N . LYS B 1 320 ? 6.672 19.922 34.375 1 34.44 320 LYS B N 1
ATOM 5134 C CA . LYS B 1 320 ? 6.789 20.656 35.625 1 34.44 320 LYS B CA 1
ATOM 5135 C C . LYS B 1 320 ? 5.582 21.562 35.844 1 34.44 320 LYS B C 1
ATOM 5137 O O . LYS B 1 320 ? 5.23 22.359 34.969 1 34.44 320 LYS B O 1
ATOM 5142 N N . LYS B 1 321 ? 4.801 21.297 36.938 1 30.83 321 LYS B N 1
ATOM 5143 C CA . LYS B 1 321 ? 4.004 22.344 37.594 1 30.83 321 LYS B CA 1
ATOM 5144 C C . LYS B 1 321 ? 4.828 23.609 37.812 1 30.83 321 LYS B C 1
ATOM 5146 O O . LYS B 1 321 ? 5.957 23.531 38.312 1 30.83 321 LYS B O 1
#

Sequence (642 aa):
MGDKKKKGDQVEDFSTEQLNKLYRKRCEINGVPLCKIFKERLEAVCSEGEHLQNVKLWEEMGPVGVRAMMESFTEIGYKHLKQLRLWRVKCQDEGVRTICLYIDKVRLLEVLDLLDNQIGVLGCKFLADILHPKCESKLVKLKLDHNQIGSEGLAELTKGLAMNNTLESLALNYCGIEADGAKSLQDILANVNSKLYKLKLCGNRLKNEGAYELFRALEINNTLERIKLADNQFHSDPSDLTLINKILSTFELNKTLGYYDLKFNLLSDEDATKIIPLIEKNKSIFFIEISDQISKPLTDKLKSLTKKRKPKKKKKSKKKKMGDKKKKGDQVEDFSTEQLNKLYRKRCEINGVPLCKIFKERLEAVCSEGEHLQNVKLWEEMGPVGVRAMMESFTEIGYKHLKQLRLWRVKCQDEGVRTICLYIDKVRLLEVLDLLDNQIGVLGCKFLADILHPKCESKLVKLKLDHNQIGSEGLAELTKGLAMNNTLESLALNYCGIEADGAKSLQDILANVNSKLYKLKLCGNRLKNEGAYELFRALEINNTLERIKLADNQFHSDPSDLTLINKILSTFELNKTLGYYDLKFNLLSDEDATKIIPLIEKNKSIFFIEISDQISKPLTDKLKSLTKKRKPKKKKKSKKKK

Nearest PDB structures (foldseek):
  4peq-assembly2_D  TM=8.228E-01  e=1.048E-12  Bos taurus
  4per-assembly1_A  TM=8.201E-01  e=1.410E-11  Gallus gallus
  8x7w-assembly1_D  TM=8.623E-01  e=4.185E-11  Escherichia coli K-12
  1dfj-assembly1_I  TM=8.336E-01  e=3.708E-11  Sus scrofa
  4im6-assembly1_A  TM=7.592E-01  e=8.978E-07  Homo sapiens

Radius of gyration: 26.85 Å; Cα contacts (8 Å, |Δi|>4): 1358; chains: 2; bounding box: 70×87×80 Å

InterPro domains:
  IPR001611 Leucine-rich repeat [PF13516] (109-128)
  IPR001611 Leucine-rich repeat [PF13516] (138-156)
  IPR001611 Leucine-rich repeat [PF13516] (164-185)
  IPR027038 Ran GTPase-activating protein [PTHR24113] (25-284)
  IPR032675 Leucine-rich repeat domain superfamily [G3DSA:3.80.10.10] (7-320)

Organism: Paramecium tetraurelia (NCBI:txid5888)

Solvent-accessible surface area (backbone atoms only — not comparable to full-atom values): 31464 Å² total; per-residue (Å²): 134,77,80,73,75,74,75,72,86,73,76,81,81,58,59,51,57,50,37,54,53,44,29,55,51,36,21,58,76,71,72,39,76,78,56,64,69,60,51,53,49,50,52,52,32,47,74,68,74,47,69,62,38,69,46,77,46,62,58,72,49,32,34,66,37,40,31,28,49,31,50,27,42,41,74,70,55,59,76,58,42,34,33,43,33,36,37,44,21,40,26,29,36,66,16,43,42,36,48,44,53,30,39,67,70,59,33,55,39,29,35,43,34,45,30,36,20,63,33,36,44,68,24,24,42,47,49,12,55,48,42,20,59,90,52,58,42,49,38,30,35,42,33,39,28,50,12,69,28,26,34,66,11,46,46,36,29,29,73,4,44,33,62,20,56,51,39,30,35,42,33,46,25,37,14,56,30,34,35,78,27,22,60,38,52,31,46,34,57,61,28,83,68,36,48,41,29,34,43,34,39,28,46,26,41,25,25,50,69,12,44,38,48,37,36,57,39,49,32,72,34,76,55,39,32,34,41,33,44,24,32,19,62,30,60,66,40,95,90,50,56,64,45,62,51,42,49,52,48,24,51,67,66,26,70,46,50,16,34,41,33,34,32,63,23,48,47,45,57,69,53,47,64,63,44,49,62,40,51,69,67,33,71,48,42,25,39,69,41,56,32,77,74,36,51,64,71,60,50,50,50,49,45,62,71,17,68,83,40,65,77,79,76,74,76,71,76,72,74,78,126,135,78,80,71,74,74,74,70,85,73,74,81,81,59,61,53,55,50,37,55,53,43,29,54,52,35,22,58,76,70,73,40,78,80,55,65,68,60,51,52,49,48,51,51,31,46,74,68,73,49,70,62,38,69,45,76,46,62,59,71,50,31,34,66,37,40,31,28,49,31,48,28,41,42,74,68,53,59,75,57,44,34,34,43,33,38,37,44,21,39,26,28,37,66,17,42,43,36,48,43,52,31,39,66,70,58,33,54,40,29,36,44,34,45,31,35,19,62,33,35,45,68,23,25,41,46,48,11,55,48,41,19,60,90,50,59,42,48,38,29,34,41,32,41,28,49,14,69,28,27,33,65,11,45,46,36,29,28,75,5,44,32,61,20,57,52,39,32,34,42,34,45,26,38,14,55,31,35,36,76,28,23,58,39,52,32,46,34,57,63,28,84,67,37,48,40,29,34,43,34,40,28,47,25,42,24,24,51,68,13,45,36,48,36,38,57,38,49,34,71,32,75,54,40,31,33,41,32,45,24,31,19,60,28,60,65,40,96,90,51,55,64,44,61,50,43,50,51,48,23,49,67,65,26,70,46,51,16,34,42,34,33,32,63,23,50,46,46,56,70,53,48,64,62,44,48,62,39,52,70,67,33,71,47,41,26,38,69,41,59,31,78,74,36,52,64,70,60,50,49,49,49,46,62,72,17,67,84,41,65,79,80,78,76,76,72,75,72,74,76,129

Secondary structure (DSSP, 8-state):
--------------HHHHHHHHHHHHHHHHT-PPPHHHHHHHHHHHHTT----EEEE-S--HHHHHHHHHHHHHHHT-----EEEEES---HHHHHHHHHHHHHHH----EEEEESS---HHHHHHHHHHHSGGG-----EEE-TT---HHHHHHHHHHHHTT-SS--EEE-TTS--BGGGHHHHHHHHH-TT----EEE-TT-B-HHHHHHHHHHHHHH-SS--EEE--S---B--TT--HHHHHHHHHHHH-SS--EEE-TTSB--HHHHHHHHHHHHH-TT--EEE--TTS-HHHHHHHHHHHTT-------------/--------------HHHHHHHHHHHHHHHHT-PPPHHHHHHHHHHHHTT----EEEE-S--HHHHHHHHHHHHHHHT-----EEEEES---HHHHHHHHHHHHHHH----EEEEESS---HHHHHHHHHHHSGGG-----EEE-TT---HHHHHHHHHHHHTT-SS--EEE-TTS--BGGGHHHHHHHHT-TT----EEE-TT-B-HHHHHHHHHHHHHH-SS--EEE--S---B--TT--HHHHHHHHHHHH-SS--EEE-TTSB--HHHHHHHHHHHHH-TT--EEE--TTS-HHHHHHHHHHHTT-------------

pLDDT: mean 91.24, std 14.35, range [27.3, 98.81]

Foldseek 3Di:
DDPPPPPPCPPLPCLLVQLLVQLVVLCVVLVFDDDPQVNVVSVVCVVVSHDAAEEADEDAGAQSRLLSNLVSCQVSLPQRHAEYAYHNNQNELNSLLSNLSSCLRNLRHAYYHYEQNQYELNSLLSQLVCQAVVSVHQHAYYAHENHQHELNSLLNNLNRLLAGQRHAEYAHEQRAYELVSLVSLLSNQVNLNHQHAYYEYHQYANEQNSLLSNLVSLLPRQRHAEYAHENRAYADDPVDCSSLVSVQSSLQRHQRHAYYHAENYHYELVSLVSNLVSLLVRLQHQYYDHYPPHDPVSRVSRCVSNVPHDHDPPPPPPPDD/DDPPPPPDCPPLPCLLVQLLVQLVVLCVVLVFDDQPQVNVVSVVCVVVSHDAAEEADEDAREQSRLLSNLVSCQVSLPQRHAEYAYHNNQNELNSLLSNLSSCLRNLRHAYYHYEQNQYELNSLLSQLVCQAVVSVHQHAYYHHENHQHELNSLLNNLNRLLAGQRHAEYAHEQRAYELVSLVSLLSNQVNLNHQHAYYEYHQYANEQNSLLSNLVSLLPRQRHAEYAHENRAYADDPVDCSSLVSVQSSLQRHQRHAYYHAENYHYELVSLVSNLVSLLVRLQHQYYDHYPPHDPVSRVSRCVSNVPHDHDPPPPPPPDD